Protein AF-0000000079514441 (afdb_homodimer)

Foldseek 3Di:
DDPPPPPPPVVPPVPPPDPPQPPQPQDQPLVDCNDDDFAPAQLRDQVCVFQVVVPVDSVPPVVPADAAEEEEQCFQVLLVQVVCVVCVPHAYEYEHAHDVSLVNNQVVLVVVCVVDPPGSSRYHYDHDSCLPRVRRNAAFQRYQEYEAAADDQCPDPVCVVVDCAALVSVVVVLRRHHAFGKYKYKHLDVVSLVVNQVSQVPHQFKDFDDPVVLVVDPSNVCRQPRDPVSVVCVVVVTDMHMTMIGGHDHDPVPD/DDPPPPPPPVVPPVPPPDPPQPPQPQDQPLVDCNDDDFAPAQLRDQVCVFQVVVPVDSVPPVVPADAAEEEEQCFQVLLVQVVCVVCVPHAYEYEHAHDVSLVNNQVVLVVVCVVDPPGSSRYGYDHDSCLPRVRRNAAFQRYQEYEAAADDQCPDPVCVVVDCAALVSVVVVLRRHHAFGKYKYKHLDVVSLVVNQVSQVPHQFKDFDDPVVLVVDPSNVCRQPRDPVSVVCVVVVTDMHITMIGGHDHDPVPD

Organism: Arachis duranensis (NCBI:txid130453)

Sequence (510 aa):
MPETEVKATISKSTGLPRKRFYRARAHSNPLSDSHFPVPISPSQFDYSLHYPQIFPSSDQADGSRKIQFADIGCGFGGLLISLSTLFPETLMIGMELRDKVTEYVKERILSLRVANPGQYQNVSVVRTNSMKYIPNYFEKAQLTKMFFLFPDPHFKEKNHRRRVISPFLLDEYAYVLKAGGIIYTITDVEELGDWMKSCLENHPMFEALTEKELEADPVVKLLSSATEEGQKVARNGGQTFQAVFRRIVPSDQTSMPETEVKATISKSTGLPRKRFYRARAHSNPLSDSHFPVPISPSQFDYSLHYPQIFPSSDQADGSRKIQFADIGCGFGGLLISLSTLFPETLMIGMELRDKVTEYVKERILSLRVANPGQYQNVSVVRTNSMKYIPNYFEKAQLTKMFFLFPDPHFKEKNHRRRVISPFLLDEYAYVLKAGGIIYTITDVEELGDWMKSCLENHPMFEALTEKELEADPVVKLLSSATEEGQKVARNGGQTFQAVFRRIVPSDQTS

Structure (mmCIF, N/CA/C/O backbone):
data_AF-0000000079514441-model_v1
#
loop_
_entity.id
_entity.type
_entity.pdbx_description
1 polymer 'tRNA (guanine-N(7)-)-methyltransferase'
#
loop_
_atom_site.group_PDB
_atom_site.id
_atom_site.type_symbol
_atom_site.label_atom_id
_atom_site.label_alt_id
_atom_site.label_comp_id
_atom_site.label_asym_id
_atom_site.label_entity_id
_atom_site.label_seq_id
_atom_site.pdbx_PDB_ins_code
_atom_site.Cartn_x
_atom_site.Cartn_y
_atom_site.Cartn_z
_atom_site.occupancy
_atom_site.B_iso_or_equiv
_atom_site.auth_seq_id
_atom_site.auth_comp_id
_atom_site.auth_asym_id
_atom_site.auth_atom_id
_atom_site.pdbx_PDB_model_num
ATOM 1 N N . MET A 1 1 ? -71.812 -11.555 -5.621 1 26.88 1 MET A N 1
ATOM 2 C CA . MET A 1 1 ? -70.812 -10.508 -5.73 1 26.88 1 MET A CA 1
ATOM 3 C C . MET A 1 1 ? -69.375 -11.102 -5.715 1 26.88 1 MET A C 1
ATOM 5 O O . MET A 1 1 ? -69 -11.75 -4.746 1 26.88 1 MET A O 1
ATOM 9 N N . PRO A 1 2 ? -68.75 -11.438 -6.883 1 30.25 2 PRO A N 1
ATOM 10 C CA . PRO A 1 2 ? -67.625 -12.336 -7.141 1 30.25 2 PRO A CA 1
ATOM 11 C C . PRO A 1 2 ? -66.312 -11.773 -6.629 1 30.25 2 PRO A C 1
ATOM 13 O O . PRO A 1 2 ? -66.062 -10.555 -6.641 1 30.25 2 PRO A O 1
ATOM 16 N N . GLU A 1 3 ? -65.75 -12.391 -5.543 1 28.97 3 GLU A N 1
ATOM 17 C CA . GLU A 1 3 ? -64.5 -12.18 -4.758 1 28.97 3 GLU A CA 1
ATOM 18 C C . GLU A 1 3 ? -63.281 -12.148 -5.645 1 28.97 3 GLU A C 1
ATOM 20 O O . GLU A 1 3 ? -62.938 -13.141 -6.293 1 28.97 3 GLU A O 1
ATOM 25 N N . THR A 1 4 ? -63.156 -11.023 -6.395 1 28.56 4 THR A N 1
ATOM 26 C CA . THR A 1 4 ? -62.062 -10.844 -7.359 1 28.56 4 THR A CA 1
ATOM 27 C C . THR A 1 4 ? -60.719 -11.086 -6.711 1 28.56 4 THR A C 1
ATOM 29 O O . THR A 1 4 ? -60.344 -10.406 -5.746 1 28.56 4 THR A O 1
ATOM 32 N N . GLU A 1 5 ? -60.281 -12.305 -6.723 1 26.09 5 GLU A N 1
ATOM 33 C CA . GLU A 1 5 ? -59.031 -12.852 -6.254 1 26.09 5 GLU A CA 1
ATOM 34 C C . GLU A 1 5 ? -57.844 -12.117 -6.887 1 26.09 5 GLU A C 1
ATOM 36 O O . GLU A 1 5 ? -57.656 -12.188 -8.102 1 26.09 5 GLU A O 1
ATOM 41 N N . VAL A 1 6 ? -57.625 -10.844 -6.48 1 29.33 6 VAL A N 1
ATOM 42 C CA . VAL A 1 6 ? -56.5 -10.102 -7.012 1 29.33 6 VAL A CA 1
ATOM 43 C C . VAL A 1 6 ? -55.219 -10.945 -6.867 1 29.33 6 VAL A C 1
ATOM 45 O O . VAL A 1 6 ? -54.844 -11.32 -5.758 1 29.33 6 VAL A O 1
ATOM 48 N N . LYS A 1 7 ? -55 -11.789 -7.852 1 27.41 7 LYS A N 1
ATOM 49 C CA . LYS A 1 7 ? -53.812 -12.617 -7.98 1 27.41 7 LYS A CA 1
ATOM 50 C C . LYS A 1 7 ? -52.531 -11.781 -7.824 1 27.41 7 LYS A C 1
ATOM 52 O O . LYS A 1 7 ? -52.344 -10.805 -8.547 1 27.41 7 LYS A O 1
ATOM 57 N N . ALA A 1 8 ? -51.812 -11.867 -6.617 1 27.61 8 ALA A N 1
ATOM 58 C CA . ALA A 1 8 ? -50.531 -11.398 -6.141 1 27.61 8 ALA A CA 1
ATOM 59 C C . ALA A 1 8 ? -49.438 -11.641 -7.184 1 27.61 8 ALA A C 1
ATOM 61 O O . ALA A 1 8 ? -49.031 -12.781 -7.406 1 27.61 8 ALA A O 1
ATOM 62 N N . THR A 1 9 ? -49.625 -11.117 -8.375 1 25.91 9 THR A N 1
ATOM 63 C CA . THR A 1 9 ? -48.5 -11.43 -9.25 1 25.91 9 THR A CA 1
ATOM 64 C C . THR A 1 9 ? -47.188 -10.922 -8.664 1 25.91 9 THR A C 1
ATOM 66 O O . THR A 1 9 ? -47 -9.719 -8.508 1 25.91 9 THR A O 1
ATOM 69 N N . ILE A 1 10 ? -46.688 -11.555 -7.598 1 26.88 10 ILE A N 1
ATOM 70 C CA . ILE A 1 10 ? -45.375 -11.297 -7 1 26.88 10 ILE A CA 1
ATOM 71 C C . ILE A 1 10 ? -44.312 -11.297 -8.086 1 26.88 10 ILE A C 1
ATOM 73 O O . ILE A 1 10 ? -44.031 -12.344 -8.672 1 26.88 10 ILE A O 1
ATOM 77 N N . SER A 1 11 ? -44.438 -10.43 -9.055 1 26.36 11 SER A N 1
ATOM 78 C CA . SER A 1 11 ? -43.312 -10.438 -10 1 26.36 11 SER A CA 1
ATOM 79 C C . SER A 1 11 ? -41.969 -10.359 -9.273 1 26.36 11 SER A C 1
ATOM 81 O O . SER A 1 11 ? -41.781 -9.484 -8.43 1 26.36 11 SER A O 1
ATOM 83 N N . LYS A 1 12 ? -41.188 -11.461 -9.031 1 27.17 12 LYS A N 1
ATOM 84 C CA . LYS A 1 12 ? -39.875 -11.82 -8.492 1 27.17 12 LYS A CA 1
ATOM 85 C C . LYS A 1 12 ? -38.781 -10.977 -9.117 1 27.17 12 LYS A C 1
ATOM 87 O O . LYS A 1 12 ? -38.156 -11.391 -10.094 1 27.17 12 LYS A O 1
ATOM 92 N N . SER A 1 13 ? -39.031 -9.75 -9.578 1 28.23 13 SER A N 1
ATOM 93 C CA . SER A 1 13 ? -37.969 -9 -10.25 1 28.23 13 SER A CA 1
ATOM 94 C C . SER A 1 13 ? -36.719 -8.891 -9.375 1 28.23 13 SER A C 1
ATOM 96 O O . SER A 1 13 ? -36.781 -8.398 -8.242 1 28.23 13 SER A O 1
ATOM 98 N N . THR A 1 14 ? -35.812 -9.938 -9.398 1 29.5 14 THR A N 1
ATOM 99 C CA . THR A 1 14 ? -34.531 -10.117 -8.758 1 29.5 14 THR A CA 1
ATOM 100 C C . THR A 1 14 ? -33.656 -8.867 -8.922 1 29.5 14 THR A C 1
ATOM 102 O O . THR A 1 14 ? -33.281 -8.516 -10.031 1 29.5 14 THR A O 1
ATOM 105 N N . GLY A 1 15 ? -34.031 -7.734 -8.312 1 27.8 15 GLY A N 1
ATOM 106 C CA . GLY A 1 15 ? -33.312 -6.473 -8.195 1 27.8 15 GLY A CA 1
ATOM 107 C C . GLY A 1 15 ? -31.828 -6.648 -8.016 1 27.8 15 GLY A C 1
ATOM 108 O O . GLY A 1 15 ? -31.344 -6.758 -6.887 1 27.8 15 GLY A O 1
ATOM 109 N N . LEU A 1 16 ? -31.188 -7.379 -8.984 1 29.34 16 LEU A N 1
ATOM 110 C CA . LEU A 1 16 ? -29.734 -7.473 -8.93 1 29.34 16 LEU A CA 1
ATOM 111 C C . LEU A 1 16 ? -29.094 -6.09 -8.781 1 29.34 16 LEU A C 1
ATOM 113 O O . LEU A 1 16 ? -29.484 -5.156 -9.492 1 29.34 16 LEU A O 1
ATOM 117 N N . PRO A 1 17 ? -28.672 -5.723 -7.605 1 28.92 17 PRO A N 1
ATOM 118 C CA . PRO A 1 17 ? -28.031 -4.426 -7.359 1 28.92 17 PRO A CA 1
ATOM 119 C C . PRO A 1 17 ? -27.141 -3.977 -8.516 1 28.92 17 PRO A C 1
ATOM 121 O O . PRO A 1 17 ? -26.438 -4.797 -9.109 1 28.92 17 PRO A O 1
ATOM 124 N N . ARG A 1 18 ? -27.484 -2.926 -9.328 1 25.38 18 ARG A N 1
ATOM 125 C CA . ARG A 1 18 ? -26.859 -2.264 -10.469 1 25.38 18 ARG A CA 1
ATOM 126 C C . ARG A 1 18 ? -25.391 -1.984 -10.211 1 25.38 18 ARG A C 1
ATOM 128 O O . ARG A 1 18 ? -25.016 -1.566 -9.109 1 25.38 18 ARG A O 1
ATOM 135 N N . LYS A 1 19 ? -24.438 -2.406 -11.141 1 26.91 19 LYS A N 1
ATOM 136 C CA . LYS A 1 19 ? -23.016 -2.438 -11.453 1 26.91 19 LYS A CA 1
ATOM 137 C C . LYS A 1 19 ? -22.391 -1.044 -11.359 1 26.91 19 LYS A C 1
ATOM 139 O O . LYS A 1 19 ? -21.172 -0.888 -11.461 1 26.91 19 LYS A O 1
ATOM 144 N N . ARG A 1 20 ? -23.172 0.023 -11.438 1 25.47 20 ARG A N 1
ATOM 145 C CA . ARG A 1 20 ? -22.641 1.318 -11.844 1 25.47 20 ARG A CA 1
ATOM 146 C C . ARG A 1 20 ? -21.703 1.886 -10.773 1 25.47 20 ARG A C 1
ATOM 148 O O . ARG A 1 20 ? -20.875 2.748 -11.062 1 25.47 20 ARG A O 1
ATOM 155 N N . PHE A 1 21 ? -22.078 1.785 -9.562 1 27.08 21 PHE A N 1
ATOM 156 C CA . PHE A 1 21 ? -21.547 2.764 -8.617 1 27.08 21 PHE A CA 1
ATOM 157 C C . PHE A 1 21 ? -20.078 2.506 -8.344 1 27.08 21 PHE A C 1
ATOM 159 O O . PHE A 1 21 ? -19.359 3.4 -7.895 1 27.08 21 PHE A O 1
ATOM 166 N N . TYR A 1 22 ? -19.625 1.285 -8.281 1 26.38 22 TYR A N 1
ATOM 167 C CA . TYR A 1 22 ? -18.328 1.173 -7.641 1 26.38 22 TYR A CA 1
ATOM 168 C C . TYR A 1 22 ? -17.203 1.229 -8.664 1 26.38 22 TYR A C 1
ATOM 170 O O . TYR A 1 22 ? -16.641 0.195 -9.039 1 26.38 22 TYR A O 1
ATOM 178 N N . ARG A 1 23 ? -17.312 2.02 -9.664 1 24.72 23 ARG A N 1
ATOM 179 C CA . ARG A 1 23 ? -16.141 2.104 -10.508 1 24.72 23 ARG A CA 1
ATOM 180 C C . ARG A 1 23 ? -14.969 2.738 -9.766 1 24.72 23 ARG A C 1
ATOM 182 O O . ARG A 1 23 ? -15.016 3.924 -9.422 1 24.72 23 ARG A O 1
ATOM 189 N N . ALA A 1 24 ? -14.258 2.074 -9.031 1 31.75 24 ALA A N 1
ATOM 190 C CA . ALA A 1 24 ? -13.031 2.59 -8.438 1 31.75 24 ALA A CA 1
ATOM 191 C C . ALA A 1 24 ? -12.133 3.211 -9.508 1 31.75 24 ALA A C 1
ATOM 193 O O . ALA A 1 24 ? -11.672 2.521 -10.422 1 31.75 24 ALA A O 1
ATOM 194 N N . ARG A 1 25 ? -12.344 4.375 -9.914 1 31.66 25 ARG A N 1
ATOM 195 C CA . ARG A 1 25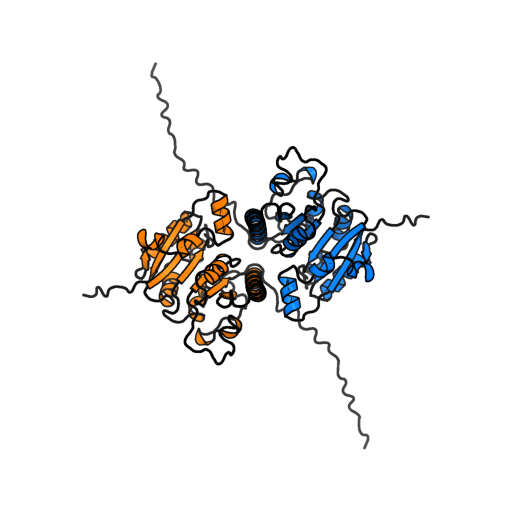 ? -11.406 5.086 -10.781 1 31.66 25 ARG A CA 1
ATOM 196 C C . ARG A 1 25 ? -9.992 5.047 -10.219 1 31.66 25 ARG A C 1
ATOM 198 O O . ARG A 1 25 ? -9.773 5.395 -9.055 1 31.66 25 ARG A O 1
ATOM 205 N N . ALA A 1 26 ? -9.195 4.336 -10.727 1 35.41 26 ALA A N 1
ATOM 206 C CA . ALA A 1 26 ? -7.785 4.164 -10.375 1 35.41 26 ALA A CA 1
ATOM 207 C C . ALA A 1 26 ? -7.082 5.516 -10.258 1 35.41 26 ALA A C 1
ATOM 209 O O . ALA A 1 26 ? -6.18 5.684 -9.438 1 35.41 26 ALA A O 1
ATOM 210 N N . HIS A 1 27 ? -7.27 6.406 -11.188 1 33.72 27 HIS A N 1
ATOM 211 C CA . HIS A 1 27 ? -6.578 7.691 -11.164 1 33.72 27 HIS A CA 1
ATOM 212 C C . HIS A 1 27 ? -7.395 8.742 -10.422 1 33.72 27 HIS A C 1
ATOM 214 O O . HIS A 1 27 ? -8.539 9.016 -10.789 1 33.72 27 HIS A O 1
ATOM 220 N N . SER A 1 28 ? -7.25 8.906 -9.242 1 39.66 28 SER A N 1
ATOM 221 C CA . SER A 1 28 ? -7.973 10.008 -8.609 1 39.66 28 SER A CA 1
ATOM 222 C C . SER A 1 28 ? -7.383 11.352 -9.008 1 39.66 28 SER A C 1
ATOM 224 O O . SER A 1 28 ? -6.191 11.602 -8.805 1 39.66 28 SER A O 1
ATOM 226 N N . ASN A 1 29 ? -7.75 12.008 -10.125 1 40.66 29 ASN A N 1
ATOM 227 C CA . ASN A 1 29 ? -7.477 13.414 -10.406 1 40.66 29 ASN A CA 1
ATOM 228 C C . ASN A 1 29 ? -7.867 14.305 -9.227 1 40.66 29 ASN A C 1
ATOM 230 O O . ASN A 1 29 ? -9.047 14.398 -8.883 1 40.66 29 ASN A O 1
ATOM 234 N N . PRO A 1 30 ? -6.867 14.82 -8.516 1 44.5 30 PRO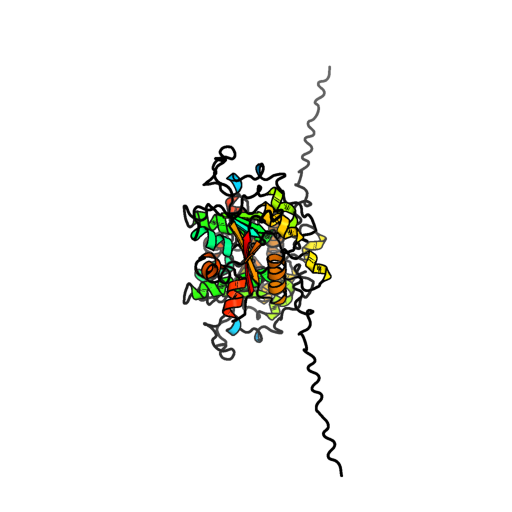 A N 1
ATOM 235 C CA . PRO A 1 30 ? -7.234 15.695 -7.395 1 44.5 30 PRO A CA 1
ATOM 236 C C . PRO A 1 30 ? -8.281 16.734 -7.777 1 44.5 30 PRO A C 1
ATOM 238 O O . PRO A 1 30 ? -8.969 17.266 -6.906 1 44.5 30 PRO A O 1
ATOM 241 N N . LEU A 1 31 ? -8.289 17.016 -9.133 1 44.41 31 LEU A N 1
ATOM 242 C CA . LEU A 1 31 ? -9.297 17.984 -9.555 1 44.41 31 LEU A CA 1
ATOM 243 C C . LEU A 1 31 ? -10.617 17.297 -9.859 1 44.41 31 LEU A C 1
ATOM 245 O O . LEU A 1 31 ? -11.641 17.953 -10.055 1 44.41 31 LEU A O 1
ATOM 249 N N . SER A 1 32 ? -10.516 16 -10.062 1 45 32 SER A N 1
ATOM 250 C CA . SER A 1 32 ? -11.742 15.266 -10.367 1 45 32 SER A CA 1
ATOM 251 C C . SER A 1 32 ? -12.422 14.766 -9.102 1 45 32 SER A C 1
ATOM 253 O O . SER A 1 32 ? -11.75 14.32 -8.164 1 45 32 SER A O 1
ATOM 255 N N . ASP A 1 33 ? -13.578 15.172 -8.711 1 46.5 33 ASP A N 1
ATOM 256 C CA . ASP A 1 33 ? -14.375 14.898 -7.512 1 46.5 33 ASP A CA 1
ATOM 257 C C . ASP A 1 33 ? -14.82 13.445 -7.473 1 46.5 33 ASP A C 1
ATOM 259 O O . ASP A 1 33 ? -15.844 13.086 -8.07 1 46.5 33 ASP A O 1
ATOM 263 N N . SER A 1 34 ? -14.008 12.508 -7.645 1 53.19 34 SER A N 1
ATOM 264 C CA . SER A 1 34 ? -14.539 11.172 -7.375 1 53.19 34 SER A CA 1
ATOM 265 C C . SER A 1 34 ? -15.258 11.125 -6.035 1 53.19 34 SER A C 1
ATOM 267 O O . SER A 1 34 ? -14.938 11.891 -5.121 1 53.19 34 SER A O 1
ATOM 269 N N . HIS A 1 35 ? -16.516 10.555 -5.879 1 64.75 35 HIS A N 1
ATOM 270 C CA . HIS A 1 35 ? -17.547 10.773 -4.871 1 64.75 35 HIS A CA 1
ATOM 271 C C . HIS A 1 35 ? -17.172 10.102 -3.551 1 64.75 35 HIS A C 1
ATOM 273 O O . HIS A 1 35 ? -17.188 8.875 -3.445 1 64.75 35 HIS A O 1
ATOM 279 N N . PHE A 1 36 ? -16.219 10.594 -2.838 1 75.69 36 PHE A N 1
ATOM 280 C CA . PHE A 1 36 ? -16.172 10.203 -1.434 1 75.69 36 PHE A CA 1
ATOM 281 C C . PHE A 1 36 ? -16.891 11.219 -0.561 1 75.69 36 PHE A C 1
ATOM 283 O O . PHE A 1 36 ? -17 12.391 -0.923 1 75.69 36 PHE A O 1
ATOM 290 N N . PRO A 1 37 ? -17.516 10.672 0.426 1 78.38 37 PRO A N 1
ATOM 291 C CA . PRO A 1 37 ? -18.234 11.57 1.322 1 78.38 37 PRO A CA 1
ATOM 292 C C . PRO A 1 37 ? -17.312 12.539 2.057 1 78.38 37 PRO A C 1
ATOM 294 O O . PRO A 1 37 ? -16.266 12.141 2.555 1 78.38 37 PRO A O 1
ATOM 297 N N . VAL A 1 38 ? -17.625 13.781 2.006 1 86.88 38 VAL A N 1
ATOM 298 C CA . VAL A 1 38 ? -16.938 14.836 2.734 1 86.88 38 VAL A CA 1
ATOM 299 C C . VAL A 1 38 ? -17.875 15.484 3.742 1 86.88 38 VAL A C 1
ATOM 301 O O . VAL A 1 38 ? -19.031 15.812 3.408 1 86.88 38 VAL A O 1
ATOM 304 N N . PRO A 1 39 ? -17.422 15.602 4.992 1 89.56 39 PRO A N 1
ATOM 305 C CA . PRO A 1 39 ? -18.281 16.328 5.922 1 89.56 39 PRO A CA 1
ATOM 306 C C . PRO A 1 39 ? -18.516 17.781 5.488 1 89.56 39 PRO A C 1
ATOM 308 O O . PRO A 1 39 ? -17.609 18.422 4.945 1 89.56 39 PRO A O 1
ATOM 311 N N . ILE A 1 40 ? -19.656 18.25 5.746 1 86.81 40 ILE A N 1
ATOM 312 C CA . ILE A 1 40 ? -20.016 19.625 5.387 1 86.81 40 ILE A CA 1
ATOM 313 C C . ILE A 1 40 ? -19.234 20.594 6.258 1 86.81 40 ILE A C 1
ATOM 315 O O . ILE A 1 40 ? -18.781 21.641 5.785 1 86.81 40 ILE A O 1
ATOM 319 N N . SER A 1 41 ? -19.078 20.203 7.5 1 92.56 41 SER A N 1
ATOM 320 C CA . SER A 1 41 ? -18.328 20.969 8.477 1 92.56 41 SER A CA 1
ATOM 321 C C . SER A 1 41 ? -17.578 20.062 9.445 1 92.56 41 SER A C 1
ATOM 323 O O . SER A 1 41 ? -17.859 18.875 9.531 1 92.56 41 SER A O 1
ATOM 325 N N . PRO A 1 42 ? -16.656 20.625 10.148 1 93.38 42 PRO A N 1
ATOM 326 C CA . PRO A 1 42 ? -15.891 19.797 11.094 1 93.38 42 PRO A CA 1
ATOM 327 C C . PRO A 1 42 ? -16.781 19.125 12.141 1 93.38 42 PRO A C 1
ATOM 329 O O . PRO A 1 42 ? -16.469 18.016 12.586 1 93.38 42 PRO A O 1
ATOM 332 N N . SER A 1 43 ? -17.828 19.734 12.508 1 89.88 43 SER A N 1
ATOM 333 C CA . SER A 1 43 ? -18.703 19.203 13.539 1 89.88 43 SER A CA 1
ATOM 334 C C . SER A 1 43 ? -19.391 17.922 13.07 1 89.88 43 SER A C 1
ATOM 336 O O . SER A 1 43 ? -19.906 17.156 13.883 1 89.88 43 SER A O 1
ATOM 338 N N . GLN A 1 44 ? -19.359 17.688 11.797 1 88.44 44 GLN A N 1
ATOM 339 C CA . GLN A 1 44 ? -20.062 16.547 11.234 1 88.44 44 GLN A CA 1
ATOM 340 C C . GLN A 1 44 ? -19.109 15.367 11.047 1 88.44 44 GLN A C 1
ATOM 342 O O . GLN A 1 44 ? -19.516 14.289 10.609 1 88.44 44 GLN A O 1
ATOM 347 N N . PHE A 1 45 ? -17.906 15.586 11.375 1 91.12 45 PHE A N 1
ATOM 348 C CA . PHE A 1 45 ? -16.953 14.492 11.289 1 91.12 45 PHE A CA 1
ATOM 349 C C . PHE A 1 45 ? -17.203 13.469 12.391 1 91.12 45 PHE A C 1
ATOM 351 O O . PHE A 1 45 ? -17.266 13.82 13.57 1 91.12 45 PHE A O 1
ATOM 358 N N . A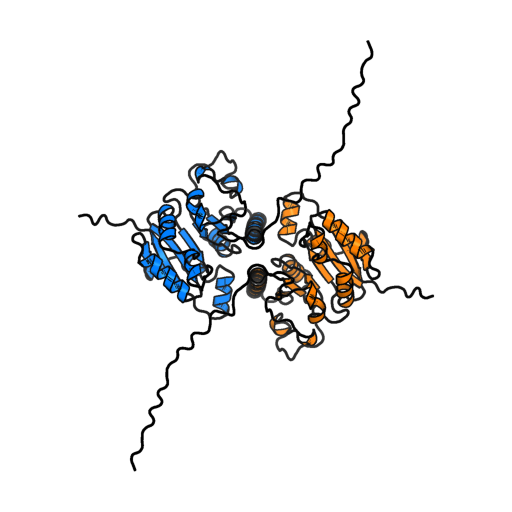SP A 1 46 ? -17.328 12.234 12.07 1 88.5 46 ASP A N 1
ATOM 359 C CA . ASP A 1 46 ? -17.703 11.188 13.016 1 88.5 46 ASP A CA 1
ATOM 360 C C . ASP A 1 46 ? -16.469 10.555 13.656 1 88.5 46 ASP A C 1
ATOM 362 O O . ASP A 1 46 ? -15.914 9.586 13.133 1 88.5 46 ASP A O 1
ATOM 366 N N . TYR A 1 47 ? -16.141 11 14.789 1 92.56 47 TYR A N 1
ATOM 367 C CA . TYR A 1 47 ? -14.961 10.523 15.508 1 92.56 47 TYR A CA 1
ATOM 368 C C . TYR A 1 47 ? -15.133 9.062 15.922 1 92.56 47 TYR A C 1
ATOM 370 O O . TYR A 1 47 ? -14.148 8.328 16.047 1 92.56 47 TYR A O 1
ATOM 378 N N . SER A 1 48 ? -16.344 8.586 16.172 1 91.5 48 SER A N 1
ATOM 379 C CA . SER A 1 48 ? -16.594 7.23 16.656 1 91.5 48 SER A CA 1
ATOM 380 C C . SER A 1 48 ? -16.266 6.195 15.578 1 91.5 48 SER A C 1
ATOM 382 O O . SER A 1 48 ? -15.859 5.074 15.898 1 91.5 48 SER A O 1
ATOM 384 N N . LEU A 1 49 ? -16.359 6.59 14.383 1 90.88 49 LEU A N 1
ATOM 385 C CA . LEU A 1 49 ? -16.016 5.703 13.273 1 90.88 49 LEU A CA 1
ATOM 386 C C . LEU A 1 49 ? -14.508 5.547 13.148 1 90.88 49 LEU A C 1
ATOM 388 O O . LEU A 1 49 ? -14.016 4.469 12.812 1 90.88 49 LEU A O 1
ATOM 392 N N . HIS A 1 50 ? -13.812 6.574 13.484 1 94.25 50 HIS A N 1
ATOM 393 C CA . HIS A 1 50 ? -12.375 6.625 13.242 1 94.25 50 HIS A CA 1
ATOM 394 C C . HIS A 1 50 ? -11.594 6.207 14.484 1 94.25 50 HIS A C 1
ATOM 396 O O . HIS A 1 50 ? -10.516 5.613 14.383 1 94.25 50 HIS A O 1
ATOM 402 N N . TYR A 1 51 ? -12.195 6.555 15.625 1 95.94 51 TYR A N 1
ATOM 403 C CA . TYR A 1 51 ? -11.555 6.266 16.906 1 95.94 51 TYR A CA 1
ATOM 404 C C . TYR A 1 51 ? -12.531 5.602 17.859 1 95.94 51 TYR A C 1
ATOM 406 O O . TYR A 1 51 ? -12.82 6.141 18.938 1 95.94 51 TYR A O 1
ATOM 414 N N . PRO A 1 52 ? -12.914 4.383 17.625 1 92 52 PRO A N 1
ATOM 415 C CA . PRO A 1 52 ? -14.039 3.771 18.328 1 92 52 PRO A CA 1
ATOM 416 C C . PRO A 1 52 ? -13.734 3.506 19.797 1 92 52 PRO A C 1
ATOM 418 O O . PRO A 1 52 ? -14.641 3.535 20.641 1 92 52 PRO A O 1
ATOM 421 N N . GLN A 1 53 ? -12.578 3.27 20.172 1 91.56 53 GLN A N 1
ATOM 422 C CA . GLN A 1 53 ? -12.258 2.992 21.562 1 91.56 53 GLN A CA 1
ATOM 423 C C . GLN A 1 53 ? -12.219 4.277 22.391 1 91.56 53 GLN A C 1
ATOM 425 O O . GLN A 1 53 ? -12.531 4.27 23.578 1 91.56 53 GLN A O 1
ATOM 430 N N . ILE A 1 54 ? -11.875 5.309 21.75 1 91.94 54 ILE A N 1
ATOM 431 C CA . ILE A 1 54 ? -11.766 6.594 22.422 1 91.94 54 ILE A CA 1
ATOM 432 C C . ILE A 1 54 ? -13.133 7.277 22.469 1 91.94 54 ILE A C 1
ATOM 434 O O . ILE A 1 54 ? -13.484 7.926 23.453 1 91.94 54 ILE A O 1
ATOM 438 N N . PHE A 1 55 ? -13.836 7.098 21.328 1 90.19 55 PHE A N 1
ATOM 439 C CA . PHE A 1 55 ? -15.18 7.66 21.203 1 90.19 55 PHE A CA 1
ATOM 440 C C . PHE A 1 55 ? -16.203 6.562 20.969 1 90.19 55 PHE A C 1
ATOM 442 O O . PHE A 1 55 ? -16.609 6.328 19.828 1 90.19 55 PHE A O 1
ATOM 449 N N . PRO A 1 56 ? -16.688 5.949 22.047 1 79.19 56 PRO A N 1
ATOM 450 C CA . PRO A 1 56 ? -17.578 4.797 21.875 1 79.19 56 PRO A CA 1
ATOM 451 C C . PRO A 1 56 ? -18.938 5.176 21.281 1 79.19 56 PRO A C 1
ATOM 453 O O . PRO A 1 56 ? -19.625 4.332 20.703 1 79.19 56 PRO A O 1
ATOM 456 N N . SER A 1 57 ? -19.422 6.41 21.594 1 72.69 57 SER A N 1
ATOM 457 C CA . SER A 1 57 ? -20.688 6.809 20.984 1 72.69 57 SER A CA 1
ATOM 458 C C . SER A 1 57 ? -20.562 8.156 20.281 1 72.69 57 SER A C 1
ATOM 460 O O . SER A 1 57 ? -19.719 8.977 20.656 1 72.69 57 SER A O 1
ATOM 462 N N . SER A 1 58 ? -21.266 8.18 19.188 1 64.62 58 SER A N 1
ATOM 463 C CA . SER A 1 58 ? -21.25 9.414 18.422 1 64.62 58 SER A CA 1
ATOM 464 C C . SER A 1 58 ? -21.672 10.609 19.266 1 64.62 58 SER A C 1
ATOM 466 O O . SER A 1 58 ? -21.297 11.742 19 1 64.62 58 SER A O 1
ATOM 468 N N . ASP A 1 59 ? -22.516 10.227 20.203 1 60.47 59 ASP A N 1
ATOM 469 C CA . ASP A 1 59 ? -23.094 11.289 21.031 1 60.47 59 ASP A CA 1
ATOM 470 C C . ASP A 1 59 ? -22.094 11.781 22.078 1 60.47 59 ASP A C 1
ATOM 472 O O . ASP A 1 59 ? -22.297 12.844 22.672 1 60.47 59 ASP A O 1
ATOM 476 N N . GLN A 1 60 ? -21.203 10.898 22.422 1 55.44 60 GLN A N 1
ATOM 477 C CA . GLN A 1 60 ? -20.297 11.273 23.5 1 55.44 60 GLN A CA 1
ATOM 478 C C . GLN A 1 60 ? -19.062 12.008 22.969 1 55.44 60 GLN A C 1
ATOM 480 O O . GLN A 1 60 ? -17.938 11.617 23.25 1 55.44 60 GLN A O 1
ATOM 485 N N . ALA A 1 61 ? -19.203 12.586 21.938 1 52.34 61 ALA A N 1
ATOM 486 C CA . ALA A 1 61 ? -18.016 13.383 21.625 1 52.34 61 ALA A CA 1
ATOM 487 C C . ALA A 1 61 ? -17.578 14.211 22.844 1 52.34 61 ALA A C 1
ATOM 489 O O . ALA A 1 61 ? -18.281 15.156 23.219 1 52.34 61 ALA A O 1
ATOM 490 N N . ASP A 1 62 ? -17.188 13.492 23.891 1 53.03 62 ASP A N 1
ATOM 491 C CA . ASP A 1 62 ? -16.656 14.406 24.891 1 53.03 62 ASP A CA 1
ATOM 492 C C . ASP A 1 62 ? -15.875 15.547 24.234 1 53.03 62 ASP A C 1
ATOM 494 O O . ASP A 1 62 ? -14.961 15.297 23.438 1 53.03 62 ASP A O 1
ATOM 498 N N . GLY A 1 63 ? -16.547 16.484 23.719 1 57 63 GLY A N 1
ATOM 499 C CA . GLY A 1 63 ? -16.141 17.75 23.109 1 57 63 GLY A CA 1
ATOM 500 C C . GLY A 1 63 ? -14.672 18.062 23.328 1 57 63 GLY A C 1
ATOM 501 O O . GLY A 1 63 ? -14.156 19.031 22.766 1 57 63 GLY A O 1
ATOM 502 N N . SER A 1 64 ? -14.008 17.156 24.203 1 69.75 64 SER A N 1
ATOM 503 C CA . SER A 1 64 ? -12.742 17.75 24.609 1 69.75 64 SER A CA 1
ATOM 504 C C . SER A 1 64 ? -11.586 17.234 23.766 1 69.75 64 SER A C 1
ATOM 506 O O . SER A 1 64 ? -10.602 17.953 23.547 1 69.75 64 SER A O 1
ATOM 508 N N . ARG A 1 65 ? -11.695 16.031 23.078 1 88.62 65 ARG A N 1
ATOM 509 C CA . ARG A 1 65 ? -10.523 15.578 22.328 1 88.62 65 ARG A CA 1
ATOM 510 C C . ARG A 1 65 ? -10.742 15.703 20.828 1 88.62 65 ARG A C 1
ATOM 512 O O . ARG A 1 65 ? -11.773 15.258 20.312 1 88.62 65 ARG A O 1
ATOM 519 N N . LYS A 1 66 ? -9.883 16.438 20.203 1 95.38 66 LYS A N 1
ATOM 520 C CA . LYS A 1 66 ? -9.945 16.656 18.75 1 95.38 66 LYS A CA 1
ATOM 521 C C . LYS A 1 66 ? -8.656 16.219 18.078 1 95.38 66 LYS A C 1
ATOM 523 O O . LYS A 1 66 ? -7.613 16.109 18.719 1 95.38 66 LYS A O 1
ATOM 528 N N . ILE A 1 67 ? -8.773 15.984 16.844 1 98 67 ILE A N 1
ATOM 529 C CA . ILE A 1 67 ? -7.594 15.641 16.047 1 98 67 ILE A CA 1
ATOM 530 C C . ILE A 1 67 ? -6.59 16.797 16.109 1 98 67 ILE A C 1
ATOM 532 O O . ILE A 1 67 ? -6.961 17.953 15.938 1 98 67 ILE A O 1
ATOM 536 N N . GLN A 1 68 ? -5.324 16.438 16.328 1 98.62 68 GLN A N 1
ATOM 537 C CA . GLN A 1 68 ? -4.309 17.469 16.469 1 98.62 68 GLN A CA 1
ATOM 538 C C . GLN A 1 68 ? -3.227 17.328 15.398 1 98.62 68 GLN A C 1
ATOM 540 O O . GLN A 1 68 ? -2.498 18.281 15.117 1 98.62 68 GLN A O 1
ATOM 545 N N . PHE A 1 69 ? -3.01 16.125 14.828 1 98.81 69 PHE A N 1
ATOM 546 C CA . PHE A 1 69 ? -2.033 15.883 13.773 1 98.81 69 PHE A CA 1
ATOM 547 C C . PHE A 1 69 ? -2.725 15.477 12.477 1 98.81 69 PHE A C 1
ATOM 549 O O . PHE A 1 69 ? -3.635 14.641 12.492 1 98.81 69 PHE A O 1
ATOM 556 N N . ALA A 1 70 ? -2.312 16.062 11.391 1 98.88 70 ALA A N 1
ATOM 557 C CA . ALA A 1 70 ? -2.807 15.672 10.078 1 98.88 70 ALA A CA 1
ATOM 558 C C . ALA A 1 70 ? -1.653 15.344 9.133 1 98.88 70 ALA A C 1
ATOM 560 O O . ALA A 1 70 ? -0.761 16.172 8.922 1 98.88 70 ALA A O 1
ATOM 561 N N . ASP A 1 71 ? -1.611 14.172 8.633 1 98.75 71 ASP A N 1
ATOM 562 C CA . ASP A 1 71 ? -0.66 13.727 7.621 1 98.75 71 ASP A CA 1
ATOM 563 C C . ASP A 1 71 ? -1.271 13.812 6.223 1 98.75 71 ASP A C 1
ATOM 565 O O . ASP A 1 71 ? -2.025 12.922 5.82 1 98.75 71 ASP A O 1
ATOM 569 N N . ILE A 1 72 ? -0.899 14.828 5.449 1 98.44 72 ILE A N 1
ATOM 570 C CA . ILE A 1 72 ? -1.477 15.109 4.141 1 98.44 72 ILE A CA 1
ATOM 571 C C . ILE A 1 72 ? -0.771 14.273 3.076 1 98.44 72 ILE A C 1
ATOM 573 O O . ILE A 1 72 ? 0.452 14.344 2.934 1 98.44 72 ILE A O 1
ATOM 577 N N . GLY A 1 73 ? -1.603 13.555 2.295 1 97.31 73 GLY A N 1
ATOM 578 C CA . GLY A 1 73 ? -0.96 12.578 1.431 1 97.31 73 GLY A CA 1
ATOM 579 C C . GLY A 1 73 ? -0.193 11.523 2.195 1 97.31 73 GLY A C 1
ATOM 580 O O . GLY A 1 73 ? 0.996 11.305 1.949 1 97.31 73 GLY A O 1
ATOM 581 N N . CYS A 1 74 ? -0.895 10.781 3.031 1 98.06 74 CYS A N 1
ATOM 582 C CA . CYS A 1 74 ? -0.227 9.953 4.035 1 98.06 74 CYS A CA 1
ATOM 583 C C . CYS A 1 74 ? 0.382 8.711 3.4 1 98.06 74 CYS A C 1
ATOM 585 O O . CYS A 1 74 ? 1.168 8.008 4.039 1 98.06 74 CYS A O 1
ATOM 587 N N . GLY A 1 75 ? 0.056 8.469 2.109 1 96.5 75 GLY A N 1
ATOM 588 C CA . GLY A 1 75 ? 0.596 7.27 1.479 1 96.5 75 GLY A CA 1
ATOM 589 C C . GLY A 1 75 ? 0.178 5.988 2.174 1 96.5 75 GLY A C 1
ATOM 590 O O . GLY A 1 75 ? -1.01 5.766 2.416 1 96.5 75 GLY A O 1
ATOM 591 N N . PHE A 1 76 ? 1.189 5.238 2.451 1 96.5 76 PHE A N 1
ATOM 592 C CA . PHE A 1 76 ? 0.88 3.922 3 1 96.5 76 PHE A CA 1
ATOM 593 C C . PHE A 1 76 ? 0.85 3.965 4.523 1 96.5 76 PHE A C 1
ATOM 595 O O . PHE A 1 76 ? 0.813 2.922 5.18 1 96.5 76 PHE A O 1
ATOM 602 N N . GLY A 1 77 ? 0.965 5.121 5.148 1 97.88 77 GLY A N 1
ATOM 603 C CA . GLY A 1 77 ? 0.68 5.336 6.559 1 97.88 77 GLY A CA 1
ATOM 604 C C . GLY A 1 77 ? 1.891 5.133 7.453 1 97.88 77 GLY A C 1
ATOM 605 O O . GLY A 1 77 ? 1.761 5.055 8.672 1 97.88 77 GLY A O 1
ATOM 606 N N . GLY A 1 78 ? 3.07 5.031 6.855 1 96.94 78 GLY A N 1
ATOM 607 C CA . GLY A 1 78 ? 4.262 4.785 7.648 1 96.94 78 GLY A CA 1
ATOM 608 C C . GLY A 1 78 ? 4.48 5.816 8.734 1 96.94 78 GLY A C 1
ATOM 609 O O . GLY A 1 78 ? 4.734 5.469 9.891 1 96.94 78 GLY A O 1
ATOM 610 N N . LEU A 1 79 ? 4.391 7.051 8.414 1 98.06 79 LEU A N 1
ATOM 611 C CA . LEU A 1 79 ? 4.578 8.117 9.391 1 98.06 79 LEU A CA 1
ATOM 612 C C . LEU A 1 79 ? 3.492 8.07 10.461 1 98.06 79 LEU A C 1
ATOM 614 O O . LEU A 1 79 ? 3.785 8.172 11.656 1 98.06 79 LEU A O 1
ATOM 618 N N . LEU A 1 80 ? 2.277 7.879 10.047 1 98.06 80 LEU A N 1
ATOM 619 C CA . LEU A 1 80 ? 1.124 7.855 10.938 1 98.06 80 LEU A CA 1
ATOM 620 C C . LEU A 1 80 ? 1.305 6.812 12.031 1 98.06 80 LEU A C 1
ATOM 622 O O . LEU A 1 80 ? 1.098 7.102 13.219 1 98.06 80 LEU A O 1
ATOM 626 N N . ILE A 1 81 ? 1.747 5.676 11.664 1 97.5 81 ILE A N 1
ATOM 627 C CA . ILE A 1 81 ? 1.921 4.574 12.602 1 97.5 81 ILE A CA 1
ATOM 628 C C . ILE A 1 81 ? 3.051 4.898 13.578 1 97.5 81 ILE A C 1
ATOM 630 O O . ILE A 1 81 ? 2.928 4.66 14.781 1 97.5 81 ILE A O 1
ATOM 634 N N . SER A 1 82 ? 4.129 5.461 13.062 1 97.44 82 SER A N 1
ATOM 635 C CA . SER A 1 82 ? 5.25 5.836 13.914 1 97.44 82 SER A CA 1
ATOM 636 C C . SER A 1 82 ? 4.848 6.922 14.914 1 97.44 82 SER A C 1
ATOM 638 O O . SER A 1 82 ? 5.188 6.848 16.094 1 97.44 82 SER A O 1
ATOM 640 N N . LEU A 1 83 ? 4.117 7.859 14.438 1 98.38 83 LEU A N 1
ATOM 641 C CA . LEU A 1 83 ? 3.672 8.953 15.297 1 98.38 83 LEU A CA 1
ATOM 642 C C . LEU A 1 83 ? 2.719 8.453 16.375 1 98.38 83 LEU A C 1
ATOM 644 O O . LEU A 1 83 ? 2.732 8.945 17.5 1 98.38 83 LEU A O 1
ATOM 648 N N . SER A 1 84 ? 1.883 7.496 16.031 1 98.19 84 SER A N 1
ATOM 649 C CA . SER A 1 84 ? 0.913 6.941 16.969 1 98.19 84 SER A CA 1
ATOM 650 C C . SER A 1 84 ? 1.598 6.43 18.234 1 98.19 84 SER A C 1
ATOM 652 O O . SER A 1 84 ? 1.084 6.609 19.344 1 98.19 84 SER A O 1
ATOM 654 N N . THR A 1 85 ? 2.756 5.84 18.031 1 96.62 85 THR A N 1
ATOM 655 C CA . THR A 1 85 ? 3.498 5.258 19.156 1 96.62 85 THR A CA 1
ATOM 656 C C . THR A 1 85 ? 4.227 6.34 19.938 1 96.62 85 THR A C 1
ATOM 658 O O . THR A 1 85 ? 4.312 6.27 21.172 1 96.62 85 THR A O 1
ATOM 661 N N . LEU A 1 86 ? 4.691 7.316 19.266 1 96.94 86 LEU A N 1
ATOM 662 C CA . LEU A 1 86 ? 5.461 8.391 19.891 1 96.94 86 LEU A CA 1
ATOM 663 C C . LEU A 1 86 ? 4.547 9.344 20.656 1 96.94 86 LEU A C 1
ATOM 665 O O . LEU A 1 86 ? 4.941 9.898 21.688 1 96.94 86 LEU A O 1
ATOM 669 N N . PHE A 1 87 ? 3.34 9.508 20.141 1 97.75 87 PHE A N 1
ATOM 670 C CA . PHE A 1 87 ? 2.352 10.391 20.75 1 97.75 87 PHE A CA 1
ATOM 671 C C . PHE A 1 87 ? 1.038 9.656 20.984 1 97.75 87 PHE A C 1
ATOM 673 O O . PHE A 1 87 ? 0.015 9.992 20.375 1 97.75 87 PHE A O 1
ATOM 680 N N . PRO A 1 88 ? 0.977 8.766 21.953 1 96.69 88 PRO A N 1
ATOM 681 C CA . PRO A 1 88 ? -0.176 7.879 22.125 1 96.69 88 PRO A CA 1
ATOM 682 C C . PRO A 1 88 ? -1.439 8.617 22.547 1 96.69 88 PRO A C 1
ATOM 684 O O . PRO A 1 88 ? -2.549 8.109 22.375 1 96.69 88 PRO A O 1
ATOM 687 N N . GLU A 1 89 ? -1.324 9.852 23.047 1 96.31 89 GLU A N 1
ATOM 688 C CA . GLU A 1 89 ? -2.488 10.578 23.547 1 96.31 89 GLU A CA 1
ATOM 689 C C . GLU A 1 89 ? -3.014 11.562 22.5 1 96.31 89 GLU A C 1
ATOM 691 O O . GLU A 1 89 ? -4.051 12.195 22.703 1 96.31 89 GLU A O 1
ATOM 696 N N . THR A 1 90 ? -2.32 11.688 21.438 1 97.94 90 THR A N 1
ATOM 697 C CA . THR A 1 90 ? -2.678 12.656 20.406 1 97.94 90 THR A CA 1
ATOM 698 C C . THR A 1 90 ? -3.482 12 19.297 1 97.94 90 THR A C 1
ATOM 700 O O . THR A 1 90 ? -3.059 10.984 18.734 1 97.94 90 THR A O 1
ATOM 703 N N . LEU A 1 91 ? -4.637 12.539 19 1 98.12 91 LEU A N 1
ATOM 704 C CA . LEU A 1 91 ? -5.418 12.031 17.891 1 98.12 91 LEU A CA 1
ATOM 705 C C . LEU A 1 91 ? -4.859 12.531 16.562 1 98.12 91 LEU A C 1
ATOM 707 O O . LEU A 1 91 ? -4.52 13.711 16.422 1 98.12 91 LEU A O 1
ATOM 711 N N . MET A 1 92 ? -4.754 11.578 15.609 1 98.56 92 MET A N 1
ATOM 712 C CA . MET A 1 92 ? -4.145 11.891 14.312 1 98.56 92 MET A CA 1
ATOM 713 C C . MET A 1 92 ? -4.973 11.312 13.172 1 98.56 92 MET A C 1
ATOM 715 O O . MET A 1 92 ? -5.703 10.344 13.352 1 98.56 92 MET A O 1
ATOM 719 N N . ILE A 1 93 ? -4.801 11.953 12.023 1 98.75 93 ILE A N 1
ATOM 720 C CA . ILE A 1 93 ? -5.523 11.438 10.867 1 98.75 93 ILE A CA 1
ATOM 721 C C . ILE A 1 93 ? -4.633 11.523 9.625 1 98.75 93 ILE A C 1
ATOM 723 O O . ILE A 1 93 ? -3.9 12.5 9.445 1 98.75 93 ILE A O 1
ATOM 727 N N . GLY A 1 94 ? -4.531 10.445 8.867 1 98.75 94 GLY A N 1
ATOM 728 C CA . GLY A 1 94 ? -3.994 10.477 7.516 1 98.75 94 GLY A CA 1
ATOM 729 C C . GLY A 1 94 ? -5.031 10.836 6.469 1 98.75 94 GLY A C 1
ATOM 730 O O . GLY A 1 94 ? -6.176 10.391 6.543 1 98.75 94 GLY A O 1
ATOM 731 N N . MET A 1 95 ? -4.66 11.656 5.551 1 98.25 95 MET A N 1
ATOM 732 C CA . MET A 1 95 ? -5.531 12.047 4.449 1 98.25 95 MET A CA 1
ATOM 733 C C . MET A 1 95 ? -4.926 11.648 3.107 1 98.25 95 MET A C 1
ATOM 735 O O . MET A 1 95 ? -3.801 12.031 2.787 1 98.25 95 MET A O 1
ATOM 739 N N . GLU A 1 96 ? -5.633 10.852 2.342 1 97.06 96 GLU A N 1
ATOM 740 C CA . GLU A 1 96 ? -5.129 10.242 1.116 1 97.06 96 GLU A CA 1
ATOM 741 C C . GLU A 1 96 ? -6.195 10.234 0.025 1 97.06 96 GLU A C 1
ATOM 743 O O . GLU A 1 96 ? -7.371 9.992 0.304 1 97.06 96 GLU A O 1
ATOM 748 N N . LEU A 1 97 ? -5.695 10.5 -1.2 1 95.19 97 LEU A N 1
ATOM 749 C CA . LEU A 1 97 ? -6.629 10.625 -2.314 1 95.19 97 LEU A CA 1
ATOM 750 C C . LEU A 1 97 ? -6.965 9.266 -2.902 1 95.19 97 LEU A C 1
ATOM 752 O O . LEU A 1 97 ? -8.086 9.047 -3.371 1 95.19 97 LEU A O 1
ATOM 756 N N . ARG A 1 98 ? -6.035 8.445 -2.955 1 92.88 98 ARG A N 1
ATOM 757 C CA . ARG A 1 98 ? -6.18 7.16 -3.623 1 92.88 98 ARG A CA 1
ATOM 758 C C . ARG A 1 98 ? -6.992 6.188 -2.77 1 92.88 98 ARG A C 1
ATOM 760 O O . ARG A 1 98 ? -6.656 5.945 -1.609 1 92.88 98 ARG A O 1
ATOM 767 N N . ASP A 1 99 ? -7.879 5.531 -3.332 1 91.94 99 ASP A N 1
ATOM 768 C CA . ASP A 1 99 ? -8.844 4.688 -2.633 1 91.94 99 ASP A CA 1
ATOM 769 C C . ASP A 1 99 ? -8.18 3.42 -2.1 1 91.94 99 ASP A C 1
ATOM 771 O O . ASP A 1 99 ? -8.234 3.143 -0.899 1 91.94 99 ASP A O 1
ATOM 775 N N . LYS A 1 100 ? -7.484 2.684 -2.938 1 91.31 100 LYS A N 1
ATOM 776 C CA . LYS A 1 100 ? -6.891 1.408 -2.539 1 91.31 100 LYS A CA 1
ATOM 777 C C . LYS A 1 100 ? -5.828 1.607 -1.462 1 91.31 100 LYS A C 1
ATOM 779 O O . LYS A 1 100 ? -5.656 0.754 -0.59 1 91.31 100 LYS A O 1
ATOM 784 N N . VAL A 1 101 ? -5.184 2.762 -1.557 1 95.38 101 VAL A N 1
ATOM 785 C CA . VAL A 1 101 ? -4.172 3.064 -0.55 1 95.38 101 VAL A CA 1
ATOM 786 C C . VAL A 1 101 ? -4.848 3.369 0.785 1 95.38 101 VAL A C 1
ATOM 788 O O . VAL A 1 101 ? -4.43 2.863 1.829 1 95.38 101 VAL A O 1
ATOM 791 N N . THR A 1 102 ? -5.906 4.109 0.729 1 96.69 102 THR A N 1
ATOM 792 C CA . THR A 1 1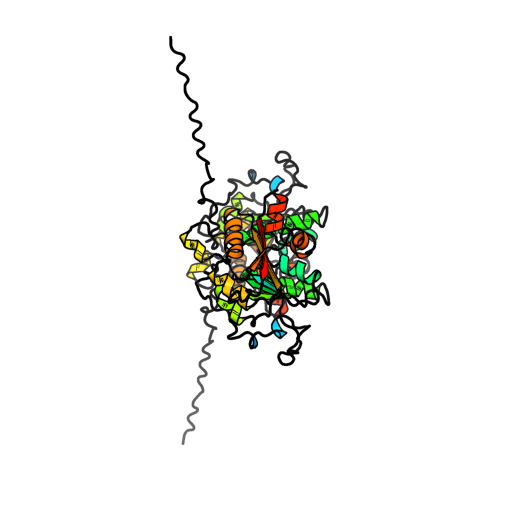02 ? -6.656 4.426 1.94 1 96.69 102 THR A CA 1
ATOM 793 C C . THR A 1 102 ? -7.188 3.156 2.598 1 96.69 102 THR A C 1
ATOM 795 O O . THR A 1 102 ? -7.07 2.984 3.812 1 96.69 102 THR A O 1
ATOM 798 N N . GLU A 1 103 ? -7.707 2.318 1.798 1 93.81 103 GLU A N 1
ATOM 799 C CA . GLU A 1 103 ? -8.234 1.059 2.312 1 93.81 103 GLU A CA 1
ATOM 800 C C . GLU A 1 103 ? -7.133 0.22 2.957 1 93.81 103 GLU A C 1
ATOM 802 O O . GLU A 1 103 ? -7.348 -0.387 4.008 1 93.81 103 GLU A O 1
ATOM 807 N N . TYR A 1 104 ? -6.023 0.208 2.363 1 95.94 104 TYR A N 1
ATOM 808 C CA . TYR A 1 104 ? -4.891 -0.517 2.926 1 95.94 104 TYR A CA 1
ATOM 809 C C . TYR A 1 104 ? -4.523 0.031 4.301 1 95.94 104 TYR A C 1
ATOM 811 O O . TYR A 1 104 ? -4.316 -0.734 5.246 1 95.94 104 TYR A O 1
ATOM 819 N N . VAL A 1 105 ? -4.383 1.348 4.383 1 98.06 105 VAL A N 1
ATOM 820 C CA . VAL A 1 105 ? -3.992 1.974 5.645 1 98.06 105 VAL A CA 1
ATOM 821 C C . VAL A 1 105 ? -5.047 1.688 6.711 1 98.06 105 VAL A C 1
ATOM 823 O O . VAL A 1 105 ? -4.711 1.415 7.867 1 98.06 105 VAL A O 1
ATOM 826 N N . LYS A 1 106 ? -6.301 1.748 6.332 1 96.94 106 LYS A N 1
ATOM 827 C CA . LYS A 1 106 ? -7.379 1.436 7.27 1 96.94 106 LYS A CA 1
ATOM 828 C C . LYS A 1 106 ? -7.234 0.02 7.82 1 96.94 106 LYS A C 1
ATOM 830 O O . LYS A 1 106 ? -7.281 -0.186 9.031 1 96.94 106 LYS A O 1
ATOM 835 N N . GLU A 1 107 ? -7.043 -0.914 6.953 1 95.25 107 GLU A N 1
ATOM 836 C CA . GLU A 1 107 ? -6.902 -2.307 7.371 1 95.25 107 GLU A CA 1
ATOM 837 C C . GLU A 1 107 ? -5.641 -2.508 8.203 1 95.25 107 GLU A C 1
ATOM 839 O O . GLU A 1 107 ? -5.633 -3.303 9.148 1 95.25 107 GLU A O 1
ATOM 844 N N . ARG A 1 108 ? -4.625 -1.831 7.824 1 95.5 108 ARG A N 1
ATOM 845 C CA . ARG A 1 108 ? -3.379 -1.886 8.586 1 95.5 108 ARG A CA 1
ATOM 846 C C . ARG A 1 108 ? -3.596 -1.421 10.023 1 95.5 108 ARG A C 1
ATOM 848 O O . ARG A 1 108 ? -3.162 -2.086 10.969 1 95.5 108 ARG A O 1
ATOM 855 N N . ILE A 1 109 ? -4.301 -0.355 10.188 1 97.62 109 ILE A N 1
ATOM 856 C CA . ILE A 1 109 ? -4.578 0.195 11.516 1 97.62 109 ILE A CA 1
ATOM 857 C C . ILE A 1 109 ? -5.426 -0.79 12.312 1 97.62 109 ILE A C 1
ATOM 859 O O . ILE A 1 109 ? -5.125 -1.078 13.477 1 97.62 109 ILE A O 1
ATOM 863 N N . LEU A 1 110 ? -6.422 -1.328 11.703 1 95.88 110 LEU A N 1
ATOM 864 C CA . LEU A 1 110 ? -7.305 -2.27 12.383 1 95.88 110 LEU A CA 1
ATOM 865 C C . LEU A 1 110 ? -6.539 -3.514 12.828 1 95.88 110 LEU A C 1
ATOM 867 O O . LEU A 1 110 ? -6.719 -3.992 13.945 1 95.88 110 LEU A O 1
ATOM 871 N N . SER A 1 111 ? -5.715 -3.963 11.953 1 93.94 111 SER A N 1
ATOM 872 C CA . SER A 1 111 ? -4.91 -5.137 12.281 1 93.94 111 SER A CA 1
ATOM 873 C C . SER A 1 111 ? -3.965 -4.855 13.445 1 93.94 111 SER A C 1
ATOM 875 O O . SER A 1 111 ? -3.791 -5.699 14.328 1 93.94 111 SER A O 1
ATOM 877 N N . LEU A 1 112 ? -3.342 -3.729 13.438 1 96.19 112 LEU A N 1
ATOM 878 C CA . LEU A 1 112 ? -2.422 -3.352 14.5 1 96.19 112 LEU A CA 1
ATOM 879 C C . LEU A 1 112 ? -3.15 -3.252 15.836 1 96.19 112 LEU A C 1
ATOM 881 O O . LEU A 1 112 ? -2.615 -3.654 16.875 1 96.19 112 LEU A O 1
ATOM 885 N N . ARG A 1 113 ? -4.383 -2.76 15.789 1 96.75 113 ARG A N 1
ATOM 886 C CA . ARG A 1 113 ? -5.18 -2.646 17 1 96.75 113 ARG A CA 1
ATOM 887 C C . ARG A 1 113 ? -5.48 -4.023 17.594 1 96.75 113 ARG A C 1
ATOM 889 O O . ARG A 1 113 ? -5.461 -4.199 18.812 1 96.75 113 ARG A O 1
ATOM 896 N N . VAL A 1 114 ? -5.77 -4.953 16.75 1 93.75 114 VAL A N 1
ATOM 897 C CA . VAL A 1 114 ? -6.066 -6.312 17.188 1 93.75 114 VAL A CA 1
ATOM 898 C C . VAL A 1 114 ? -4.805 -6.957 17.766 1 93.75 114 VAL A C 1
ATOM 900 O O . VAL A 1 114 ? -4.855 -7.598 18.812 1 93.75 114 VAL A O 1
ATOM 903 N N . ALA A 1 115 ? -3.73 -6.691 17.109 1 93.81 115 ALA A N 1
ATOM 904 C CA . ALA A 1 115 ? -2.473 -7.328 17.5 1 93.81 115 ALA A CA 1
ATOM 905 C C . ALA A 1 115 ? -1.879 -6.656 18.734 1 93.81 115 ALA A C 1
ATOM 907 O O . ALA A 1 115 ? -1.068 -7.258 19.438 1 93.81 115 ALA A O 1
ATOM 908 N N . ASN A 1 116 ? -2.195 -5.41 18.969 1 96.56 116 ASN A N 1
ATOM 909 C CA . ASN A 1 116 ? -1.662 -4.629 20.078 1 96.56 116 ASN A CA 1
ATOM 910 C C . ASN A 1 116 ? -2.775 -3.939 20.859 1 96.56 116 ASN A C 1
ATOM 912 O O . ASN A 1 116 ? -2.91 -2.717 20.812 1 96.56 116 ASN A O 1
ATOM 916 N N . PRO A 1 117 ? -3.438 -4.738 21.719 1 95.38 117 PRO A N 1
ATOM 917 C CA . PRO A 1 117 ? -4.57 -4.148 22.438 1 95.38 117 PRO A CA 1
ATOM 918 C C . PRO A 1 117 ? -4.191 -2.879 23.188 1 95.38 117 PRO A C 1
ATOM 920 O O . PRO A 1 117 ? -3.193 -2.865 23.922 1 95.38 117 PRO A O 1
ATOM 923 N N . GLY A 1 118 ? -4.949 -1.808 22.875 1 95 118 GLY A N 1
ATOM 924 C CA . GLY A 1 118 ? -4.742 -0.545 23.562 1 95 118 GLY A CA 1
ATOM 925 C C . GLY A 1 118 ? -3.855 0.417 22.797 1 95 118 GLY A C 1
ATOM 926 O O . GLY A 1 118 ? -3.744 1.591 23.156 1 95 118 GLY A O 1
ATOM 927 N N . GLN A 1 119 ? -3.264 -0.103 21.781 1 97.06 119 GLN A N 1
ATOM 928 C CA . GLN A 1 119 ? -2.375 0.731 20.984 1 97.06 119 GLN A CA 1
ATOM 929 C C . GLN A 1 119 ? -3.014 1.09 19.641 1 97.06 119 GLN A C 1
ATOM 931 O O . GLN A 1 119 ? -3.979 0.45 19.219 1 97.06 119 GLN A O 1
ATOM 936 N N . TYR A 1 120 ? -2.58 2.203 19.047 1 98.06 120 TYR A N 1
ATOM 937 C CA . TYR A 1 120 ? -2.951 2.652 17.719 1 98.06 120 TYR A CA 1
ATOM 938 C C . TYR A 1 120 ? -4.418 3.068 17.672 1 98.06 120 TYR A C 1
ATOM 940 O O . TYR A 1 120 ? -5.027 3.09 16.594 1 98.06 120 TYR A O 1
ATOM 948 N N . GLN A 1 121 ? -4.945 3.371 18.812 1 97.38 121 GLN A N 1
ATOM 949 C CA . GLN A 1 121 ? -6.34 3.791 18.891 1 97.38 121 GLN A CA 1
ATOM 950 C C . GLN A 1 121 ? -6.496 5.254 18.484 1 97.38 121 GLN A C 1
ATOM 952 O O . GLN A 1 121 ? -7.609 5.715 18.234 1 97.38 121 GLN A O 1
ATOM 957 N N . ASN A 1 122 ? -5.391 5.93 18.344 1 98.12 122 ASN A N 1
ATOM 958 C CA . ASN A 1 122 ? -5.414 7.379 18.172 1 98.12 122 ASN A CA 1
ATOM 959 C C . ASN A 1 122 ? -5.141 7.777 16.719 1 98.12 122 ASN A C 1
ATOM 961 O O . ASN A 1 122 ? -4.887 8.945 16.438 1 98.12 122 ASN A O 1
ATOM 965 N N . VAL A 1 123 ? -5.145 6.762 15.812 1 98.69 123 VAL A N 1
ATOM 966 C CA . VAL A 1 123 ? -4.883 7.078 14.414 1 98.69 123 VAL A CA 1
ATOM 967 C C . VAL A 1 123 ? -6.023 6.559 13.539 1 98.69 123 VAL A C 1
ATOM 969 O O . VAL A 1 123 ? -6.676 5.57 13.891 1 98.69 123 VAL A O 1
ATOM 972 N N . SER A 1 124 ? -6.258 7.207 12.461 1 98.44 124 SER A N 1
ATOM 973 C CA . SER A 1 124 ? -7.211 6.816 11.422 1 98.44 124 SER A CA 1
ATOM 974 C C . SER A 1 124 ? -6.844 7.434 10.078 1 98.44 124 SER A C 1
ATOM 976 O O . SER A 1 124 ? -5.824 8.109 9.953 1 98.44 124 SER A O 1
ATOM 978 N N . VAL A 1 125 ? -7.605 7.062 9.023 1 98.44 125 VAL A N 1
ATOM 979 C CA . VAL A 1 125 ? -7.328 7.559 7.676 1 98.44 125 VAL A CA 1
ATOM 980 C C . VAL A 1 125 ? -8.641 7.867 6.957 1 98.44 125 VAL A C 1
ATOM 982 O O . VAL A 1 125 ? -9.664 7.227 7.215 1 98.44 125 VAL A O 1
ATOM 985 N N . VAL A 1 126 ? -8.594 8.906 6.141 1 97.25 126 VAL A N 1
ATOM 986 C CA . VAL A 1 126 ? -9.766 9.25 5.336 1 97.25 126 VAL A CA 1
ATOM 987 C C . VAL A 1 126 ? -9.352 9.469 3.885 1 97.25 126 VAL A C 1
ATOM 989 O O . VAL A 1 126 ? -8.273 10.016 3.617 1 97.25 126 VAL A O 1
ATOM 992 N N . ARG A 1 127 ? -10.164 8.961 2.996 1 96.19 127 ARG A N 1
ATOM 993 C CA . ARG A 1 127 ? -10 9.305 1.588 1 96.19 127 ARG A CA 1
ATOM 994 C C . ARG A 1 127 ? -10.594 10.68 1.287 1 96.19 127 ARG A C 1
ATOM 996 O O . ARG A 1 127 ? -11.797 10.883 1.452 1 96.19 127 ARG A O 1
ATOM 1003 N N . THR A 1 128 ? -9.797 11.586 0.868 1 95.81 128 THR A N 1
ATOM 1004 C CA . THR A 1 128 ? -10.289 12.93 0.569 1 95.81 128 THR A CA 1
ATOM 1005 C C . THR A 1 128 ? -9.273 13.703 -0.267 1 95.81 128 THR A C 1
ATOM 1007 O O . THR A 1 128 ? -8.141 13.258 -0.443 1 95.81 128 THR A O 1
ATOM 1010 N N . ASN A 1 129 ? -9.781 14.734 -0.842 1 94.5 129 ASN A N 1
ATOM 1011 C CA . ASN A 1 129 ? -8.906 15.75 -1.434 1 94.5 129 ASN A CA 1
ATOM 1012 C C . ASN A 1 129 ? -8.562 16.844 -0.434 1 94.5 129 ASN A C 1
ATOM 1014 O O . ASN A 1 129 ? -9.32 17.812 -0.274 1 94.5 129 ASN A O 1
ATOM 1018 N N . SER A 1 130 ? -7.426 16.734 0.159 1 93.88 130 SER A N 1
ATOM 1019 C CA . SER A 1 130 ? -7.043 17.641 1.245 1 93.88 130 SER A CA 1
ATOM 1020 C C . SER A 1 130 ? -6.871 19.062 0.746 1 93.88 130 SER A C 1
ATOM 1022 O O . SER A 1 130 ? -7.113 20.016 1.486 1 93.88 130 SER A O 1
ATOM 1024 N N . MET A 1 131 ? -6.461 19.25 -0.426 1 92.62 131 MET A N 1
ATOM 1025 C CA . MET A 1 131 ? -6.266 20.609 -0.955 1 92.62 131 MET A CA 1
ATOM 1026 C C . MET A 1 131 ? -7.59 21.359 -1.024 1 92.62 131 MET A C 1
ATOM 1028 O O . MET A 1 131 ? -7.613 22.594 -0.986 1 92.62 131 MET A O 1
ATOM 1032 N N . LYS A 1 132 ? -8.648 20.641 -1.073 1 92.62 132 LYS A N 1
ATOM 1033 C CA . LYS A 1 132 ? -9.961 21.25 -1.255 1 92.62 132 LYS A CA 1
ATOM 1034 C C . LYS A 1 132 ? -10.75 21.266 0.05 1 92.62 132 LYS A C 1
ATOM 1036 O O . LYS A 1 132 ? -11.547 22.172 0.293 1 92.62 132 LYS A O 1
ATOM 1041 N N . TYR A 1 133 ? -10.477 20.328 0.923 1 95 133 TYR A N 1
ATOM 1042 C CA . TYR A 1 133 ? -11.508 20.109 1.926 1 95 133 TYR A CA 1
ATOM 1043 C C . TYR A 1 133 ? -10.93 20.172 3.334 1 95 133 TYR A C 1
ATOM 1045 O O . TYR A 1 133 ? -11.578 19.766 4.297 1 95 133 TYR A O 1
ATOM 1053 N N . ILE A 1 134 ? -9.766 20.688 3.549 1 95.62 134 ILE A N 1
ATOM 1054 C CA . ILE A 1 134 ? -9.141 20.781 4.863 1 95.62 134 ILE A CA 1
ATOM 1055 C C . ILE A 1 134 ? -10.078 21.484 5.836 1 95.62 134 ILE A C 1
ATOM 1057 O O . ILE A 1 134 ? -10.328 21 6.941 1 95.62 134 ILE A O 1
ATOM 1061 N N . PRO A 1 135 ? -10.758 22.578 5.391 1 94.56 135 PRO A N 1
ATOM 1062 C CA . PRO A 1 135 ? -11.609 23.312 6.332 1 94.56 135 PRO A CA 1
ATOM 1063 C C . PRO A 1 135 ? -12.891 22.562 6.676 1 94.56 135 PRO A C 1
ATOM 1065 O O . PRO A 1 135 ? -13.602 22.922 7.613 1 94.56 135 PRO A O 1
ATOM 1068 N N . ASN A 1 136 ? -13.188 21.531 5.918 1 95.5 136 ASN A N 1
ATOM 1069 C CA . ASN A 1 136 ? -14.344 20.688 6.223 1 95.5 136 ASN A CA 1
ATOM 1070 C C . ASN A 1 136 ? -14.039 19.703 7.348 1 95.5 136 ASN A C 1
ATOM 1072 O O . ASN A 1 136 ? -14.961 19.172 7.977 1 95.5 136 ASN A O 1
ATOM 1076 N N . TYR A 1 137 ? -12.773 19.531 7.617 1 96.38 137 TYR A N 1
ATOM 1077 C CA . TYR A 1 137 ? -12.375 18.484 8.562 1 96.38 137 TYR A CA 1
ATOM 1078 C C . TYR A 1 137 ? -11.898 19.078 9.875 1 96.38 137 TYR A C 1
ATOM 1080 O O . TYR A 1 137 ? -11.984 18.438 10.922 1 96.38 137 TYR A O 1
ATOM 1088 N N . PHE A 1 138 ? -11.414 20.312 9.789 1 97.75 138 PHE A N 1
ATOM 1089 C CA . PHE A 1 138 ? -10.789 20.875 10.984 1 97.75 138 PHE A CA 1
ATOM 1090 C C . PHE A 1 138 ? -11.336 22.266 11.273 1 97.75 138 PHE A C 1
ATOM 1092 O O . PHE A 1 138 ? -11.57 23.062 10.352 1 97.75 138 PHE A O 1
ATOM 1099 N N . GLU A 1 139 ? -11.508 22.547 12.539 1 97 139 GLU A N 1
ATOM 1100 C CA . GLU A 1 139 ? -11.867 23.891 12.992 1 97 139 GLU A CA 1
ATOM 1101 C C . GLU A 1 139 ? -10.656 24.812 12.992 1 97 139 GLU A C 1
ATOM 1103 O O . GLU A 1 139 ? -9.523 24.359 12.844 1 97 139 GLU A O 1
ATOM 1108 N N . LYS A 1 140 ? -11.008 26.094 13.117 1 97.06 140 LYS A N 1
ATOM 1109 C CA . LYS A 1 140 ? -9.945 27.078 13.25 1 97.06 140 LYS A CA 1
ATOM 1110 C C . LYS A 1 140 ? -8.992 26.719 14.391 1 97.06 140 LYS A C 1
ATOM 1112 O O . LYS A 1 140 ? -9.438 26.391 15.492 1 97.06 140 LYS A O 1
ATOM 1117 N N . ALA A 1 141 ? -7.738 26.734 14.117 1 98 141 ALA A N 1
ATOM 1118 C CA . ALA A 1 141 ? -6.684 26.594 15.117 1 98 141 ALA A CA 1
ATOM 1119 C C . ALA A 1 141 ? -6.801 25.25 15.844 1 98 141 ALA A C 1
ATOM 1121 O O . ALA A 1 141 ? -6.5 25.156 17.031 1 98 141 ALA A O 1
ATOM 1122 N N . GLN A 1 142 ? -7.227 24.266 15.211 1 97.81 142 GLN A N 1
ATOM 1123 C CA . GLN A 1 142 ? -7.438 22.953 15.82 1 97.81 142 GLN A CA 1
ATOM 1124 C C . GLN A 1 142 ? -6.145 22.141 15.844 1 97.81 142 GLN A C 1
ATOM 1126 O O . GLN A 1 142 ? -5.824 21.5 16.844 1 97.81 142 GLN A O 1
ATOM 1131 N N . LEU A 1 143 ? -5.395 22.188 14.773 1 98.69 143 LEU A N 1
ATOM 1132 C CA . LEU A 1 143 ? -4.242 21.297 14.594 1 98.69 143 LEU A CA 1
ATOM 1133 C C . LEU A 1 143 ? -3.002 21.891 15.258 1 98.69 143 LEU A C 1
ATOM 1135 O O . LEU A 1 143 ? -2.848 23.125 15.32 1 98.69 143 LEU A O 1
ATOM 1139 N N . THR A 1 144 ? -2.125 20.969 15.695 1 98.81 144 THR A N 1
ATOM 1140 C CA . THR A 1 144 ? -0.835 21.391 16.234 1 98.81 144 THR A CA 1
ATOM 1141 C C . THR A 1 144 ? 0.295 21.016 15.273 1 98.81 144 THR A C 1
ATOM 1143 O O . THR A 1 144 ? 1.377 21.609 15.32 1 98.81 144 THR A O 1
ATOM 1146 N N . LYS A 1 145 ? 0.058 20.031 14.438 1 98.88 145 LYS A N 1
ATOM 1147 C CA . LYS A 1 145 ? 1.078 19.625 13.477 1 98.88 145 LYS A CA 1
ATOM 1148 C C . LYS A 1 145 ? 0.447 19.172 12.156 1 98.88 145 LYS A C 1
ATOM 1150 O O . LYS A 1 145 ? -0.596 18.516 12.156 1 98.88 145 LYS A O 1
ATOM 1155 N N . MET A 1 146 ? 1.054 19.562 11.078 1 98.88 146 MET A N 1
ATOM 1156 C CA . MET A 1 146 ? 0.73 19.078 9.734 1 98.88 146 MET A CA 1
ATOM 1157 C C . MET A 1 146 ? 1.971 18.531 9.039 1 98.88 146 MET A C 1
ATOM 1159 O O . MET A 1 146 ? 3.057 19.109 9.148 1 98.88 146 MET A O 1
ATOM 1163 N N . PHE A 1 147 ? 1.803 17.453 8.312 1 98.81 147 PHE A N 1
ATOM 1164 C CA . PHE A 1 147 ? 2.93 16.781 7.676 1 98.81 147 PHE A CA 1
ATOM 1165 C C . PHE A 1 147 ? 2.719 16.672 6.172 1 98.81 147 PHE A C 1
ATOM 1167 O O . PHE A 1 147 ? 1.646 16.266 5.715 1 98.81 147 PHE A O 1
ATOM 1174 N N . PHE A 1 148 ? 3.678 17.078 5.418 1 98.62 148 PHE A N 1
ATOM 1175 C CA . PHE A 1 148 ? 3.738 16.953 3.967 1 98.62 148 PHE A CA 1
ATOM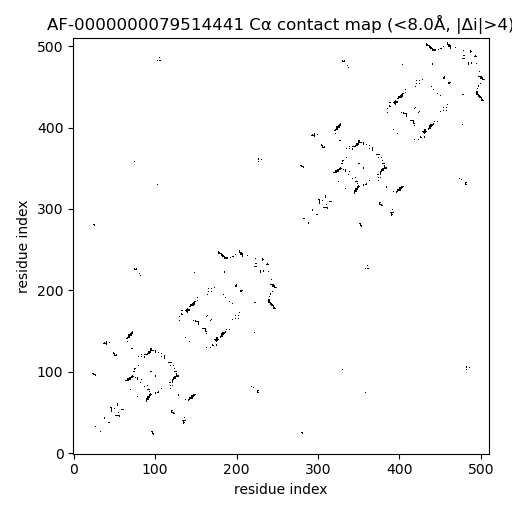 1176 C C . PHE A 1 148 ? 5.027 16.266 3.535 1 98.62 148 PHE A C 1
ATOM 1178 O O . PHE A 1 148 ? 6.031 16.922 3.268 1 98.62 148 PHE A O 1
ATOM 1185 N N . LEU A 1 149 ? 4.977 14.922 3.449 1 98.12 149 LEU A N 1
ATOM 1186 C CA . LEU A 1 149 ? 6.203 14.172 3.195 1 98.12 149 LEU A CA 1
ATOM 1187 C C . LEU A 1 149 ? 6.215 13.617 1.776 1 98.12 149 LEU A C 1
ATOM 1189 O O . LEU A 1 149 ? 5.32 12.859 1.393 1 98.12 149 LEU A O 1
ATOM 1193 N N . PHE A 1 150 ? 7.207 14.016 1.005 1 97.19 150 PHE A N 1
ATOM 1194 C CA . PHE A 1 150 ? 7.52 13.531 -0.332 1 97.19 150 PHE A CA 1
ATOM 1195 C C . PHE A 1 150 ? 6.324 13.688 -1.262 1 97.19 150 PHE A C 1
ATOM 1197 O O . PHE A 1 150 ? 5.93 12.742 -1.946 1 97.19 150 PHE A O 1
ATOM 1204 N N . PRO A 1 151 ? 5.762 14.914 -1.238 1 96.94 151 PRO A N 1
ATOM 1205 C CA . PRO A 1 151 ? 4.645 15.141 -2.162 1 96.94 151 PRO A CA 1
ATOM 1206 C C . PRO A 1 151 ? 5.074 15.078 -3.627 1 96.94 151 PRO A C 1
ATOM 1208 O O . PRO A 1 151 ? 6.27 15.109 -3.93 1 96.94 151 PRO A O 1
ATOM 1211 N N . ASP A 1 152 ? 4.117 14.922 -4.477 1 93 152 ASP A N 1
ATOM 1212 C CA . ASP A 1 152 ? 4.402 14.945 -5.91 1 93 152 ASP A CA 1
ATOM 1213 C C . ASP A 1 152 ? 5.004 16.281 -6.332 1 93 152 ASP A C 1
ATOM 1215 O O . ASP A 1 152 ? 4.414 17.344 -6.086 1 93 152 ASP A O 1
ATOM 1219 N N . PRO A 1 153 ? 6.062 16.234 -6.973 1 94.56 153 PRO A N 1
ATOM 1220 C CA . PRO A 1 153 ? 6.773 17.469 -7.281 1 94.56 153 PRO A CA 1
ATOM 1221 C C . PRO A 1 153 ? 6.102 18.266 -8.398 1 94.56 153 PRO A C 1
ATOM 1223 O O . PRO A 1 153 ? 6.258 19.484 -8.469 1 94.56 153 PRO A O 1
ATOM 1226 N N . HIS A 1 154 ? 5.391 17.641 -9.258 1 91.44 154 HIS A N 1
ATOM 1227 C CA . HIS A 1 154 ? 4.828 18.312 -10.422 1 91.44 154 HIS A CA 1
ATOM 1228 C C . HIS A 1 154 ? 5.879 19.156 -11.133 1 91.44 154 HIS A C 1
ATOM 1230 O O . HIS A 1 154 ? 5.77 20.391 -11.172 1 91.44 154 HIS A O 1
ATOM 1236 N N . PHE A 1 155 ? 6.641 18.547 -11.906 1 88.06 155 PHE A N 1
ATOM 1237 C CA . PHE A 1 155 ? 7.832 19.156 -12.469 1 88.06 155 PHE A CA 1
ATOM 1238 C C . PHE A 1 155 ? 7.461 20.219 -13.492 1 88.06 155 PHE A C 1
ATOM 1240 O O . PHE A 1 155 ? 8.117 21.266 -13.594 1 88.06 155 PHE A O 1
ATOM 1247 N N . LYS A 1 156 ? 6.355 19.906 -14.234 1 89.75 156 LYS A N 1
ATOM 1248 C CA . LYS A 1 156 ? 5.941 20.875 -15.25 1 89.75 156 LYS A CA 1
ATOM 1249 C C . LYS A 1 156 ? 5.332 22.109 -14.609 1 89.75 156 LYS A C 1
ATOM 1251 O O . LYS A 1 156 ? 4.488 22 -13.711 1 89.75 156 LYS A O 1
ATOM 1256 N N . GLU A 1 157 ? 5.711 23.25 -15.086 1 89.38 157 GLU A N 1
ATOM 1257 C CA . GLU A 1 157 ? 5.277 24.516 -14.516 1 89.38 157 GLU A CA 1
ATOM 1258 C C . GLU A 1 157 ? 3.756 24.625 -14.5 1 89.38 157 GLU A C 1
ATOM 1260 O O . GLU A 1 157 ? 3.174 25.125 -13.531 1 89.38 157 GLU A O 1
ATOM 1265 N N . LYS A 1 158 ? 3.135 24.203 -15.516 1 91.06 158 LYS A N 1
ATOM 1266 C CA . LYS A 1 158 ? 1.681 24.297 -15.617 1 91.06 158 LYS A CA 1
ATOM 1267 C C . LYS A 1 158 ? 1.001 23.5 -14.5 1 91.06 158 LYS A C 1
ATOM 1269 O O . LYS A 1 158 ? -0.171 23.734 -14.195 1 91.06 158 LYS A O 1
ATOM 1274 N N . ASN A 1 159 ? 1.826 22.672 -13.875 1 90.19 159 ASN A N 1
ATOM 1275 C CA . ASN A 1 159 ? 1.251 21.828 -12.836 1 90.19 159 ASN A CA 1
ATOM 1276 C C . ASN A 1 159 ? 1.635 22.297 -11.445 1 90.19 159 ASN A C 1
ATOM 1278 O O . ASN A 1 159 ? 1.241 21.688 -10.445 1 90.19 159 ASN A O 1
ATOM 1282 N N . HIS A 1 160 ? 2.264 23.391 -11.297 1 89.56 160 HIS A N 1
ATOM 1283 C CA . HIS A 1 160 ? 2.693 23.891 -9.992 1 89.56 160 HIS A CA 1
ATOM 1284 C C . HIS A 1 160 ? 1.498 24.234 -9.109 1 89.56 160 HIS A C 1
ATOM 1286 O O . HIS A 1 160 ? 1.593 24.172 -7.883 1 89.56 160 HIS A O 1
ATOM 1292 N N . ARG A 1 161 ? 0.397 24.562 -9.789 1 90.19 161 ARG A N 1
ATOM 1293 C CA . ARG A 1 161 ? -0.821 24.859 -9.047 1 90.19 161 ARG A CA 1
ATOM 1294 C C . ARG A 1 161 ? -1.337 23.641 -8.305 1 90.19 161 ARG A C 1
ATOM 1296 O O . ARG A 1 161 ? -2.186 23.75 -7.418 1 90.19 161 ARG A O 1
ATOM 1303 N N . ARG A 1 162 ? -0.793 22.516 -8.664 1 92 162 ARG A N 1
ATOM 1304 C CA . ARG A 1 162 ? -1.224 21.25 -8.062 1 92 162 ARG A CA 1
ATOM 1305 C C . ARG A 1 162 ? -0.346 20.875 -6.875 1 92 162 ARG A C 1
ATOM 1307 O O . ARG A 1 162 ? -0.611 19.891 -6.188 1 92 162 ARG A O 1
ATOM 1314 N N . ARG A 1 163 ? 0.64 21.656 -6.637 1 95.19 163 ARG A N 1
ATOM 1315 C CA . ARG A 1 163 ? 1.51 21.391 -5.492 1 95.19 163 ARG A CA 1
ATOM 1316 C C . ARG A 1 163 ? 0.784 21.656 -4.18 1 95.19 163 ARG A C 1
ATOM 1318 O O . ARG A 1 163 ? 0.051 22.641 -4.055 1 95.19 163 ARG A O 1
ATOM 1325 N N . VAL A 1 164 ? 1.024 20.781 -3.238 1 96.5 164 VAL A N 1
ATOM 1326 C CA . VAL A 1 164 ? 0.259 20.781 -1.997 1 96.5 164 VAL A CA 1
ATOM 1327 C C . VAL A 1 164 ? 0.719 21.938 -1.104 1 96.5 164 VAL A C 1
ATOM 1329 O O . VAL A 1 164 ? 0.034 22.297 -0.144 1 96.5 164 VAL A O 1
ATOM 1332 N N . ILE A 1 165 ? 1.901 22.438 -1.351 1 97.81 165 ILE A N 1
ATOM 1333 C CA . ILE A 1 165 ? 2.354 23.656 -0.689 1 97.81 165 ILE A CA 1
ATOM 1334 C C . ILE A 1 165 ? 2.344 24.828 -1.682 1 97.81 165 ILE A C 1
ATOM 1336 O O . ILE A 1 165 ? 3.045 24.781 -2.697 1 97.81 165 ILE A O 1
ATOM 1340 N N . SER A 1 166 ? 1.552 25.766 -1.459 1 96.38 166 SER A N 1
ATOM 1341 C CA . SER A 1 166 ? 1.42 27 -2.227 1 96.38 166 SER A CA 1
ATOM 1342 C C . SER A 1 166 ? 0.968 28.156 -1.34 1 96.38 166 SER A C 1
ATOM 1344 O O . SER A 1 166 ? 0.452 27.938 -0.242 1 96.38 166 SER A O 1
ATOM 1346 N N . PRO A 1 167 ? 1.188 29.359 -1.8 1 94.25 167 PRO A N 1
ATOM 1347 C CA . PRO A 1 167 ? 0.797 30.5 -0.97 1 94.25 167 PRO A CA 1
ATOM 1348 C C . PRO A 1 167 ? -0.685 30.484 -0.604 1 94.25 167 PRO A C 1
ATOM 1350 O O . PRO A 1 167 ? -1.044 30.75 0.546 1 94.25 167 PRO A O 1
ATOM 1353 N N . PHE A 1 168 ? -1.458 30.094 -1.545 1 93.62 168 PHE A N 1
ATOM 1354 C CA . PHE A 1 168 ? -2.896 30.062 -1.302 1 93.62 168 PHE A CA 1
ATOM 1355 C C . PHE A 1 168 ? -3.248 28.969 -0.3 1 93.62 168 PHE A C 1
ATOM 1357 O O . PHE A 1 168 ? -4.004 29.203 0.646 1 93.62 168 PHE A O 1
ATOM 1364 N N . LEU A 1 169 ? -2.732 27.844 -0.442 1 97.31 169 LEU A N 1
ATOM 1365 C CA . LEU A 1 169 ? -3.043 26.719 0.443 1 97.31 169 LEU A CA 1
ATOM 1366 C C . LEU A 1 169 ? -2.473 26.953 1.837 1 97.31 169 LEU A C 1
ATOM 1368 O O . LEU A 1 169 ? -3.043 26.5 2.832 1 97.31 169 LEU A O 1
ATOM 1372 N N . LEU A 1 170 ? -1.363 27.703 1.892 1 97.94 170 LEU A N 1
ATOM 1373 C CA . LEU A 1 170 ? -0.769 28 3.189 1 97.94 170 LEU A CA 1
ATOM 1374 C C . LEU A 1 170 ? -1.713 28.859 4.035 1 97.94 170 LEU A C 1
ATOM 1376 O O . LEU A 1 170 ? -1.693 28.766 5.266 1 97.94 170 LEU A O 1
ATOM 1380 N N . ASP A 1 171 ? -2.594 29.641 3.385 1 97.12 171 ASP A N 1
ATOM 1381 C CA . ASP A 1 171 ? -3.623 30.359 4.121 1 97.12 171 ASP A CA 1
ATOM 1382 C C . ASP A 1 171 ? -4.57 29.406 4.836 1 97.12 171 ASP A C 1
ATOM 1384 O O . ASP A 1 171 ? -4.906 29.609 6.004 1 97.12 171 ASP A O 1
ATOM 1388 N N . GLU A 1 172 ? -4.934 28.406 4.09 1 97.12 172 GLU A N 1
ATOM 1389 C CA . GLU A 1 172 ? -5.84 27.406 4.652 1 97.12 172 GLU A CA 1
ATOM 1390 C C . GLU A 1 172 ? -5.168 26.625 5.777 1 97.12 172 GLU A C 1
ATOM 1392 O O . GLU A 1 172 ? -5.797 26.328 6.797 1 97.12 172 GLU A O 1
ATOM 1397 N N . TYR A 1 173 ? -3.902 26.328 5.574 1 98.56 173 TYR A N 1
ATOM 1398 C CA . TYR A 1 173 ? -3.164 25.594 6.594 1 98.56 173 TYR A CA 1
ATOM 1399 C C . TYR A 1 173 ? -2.982 26.438 7.852 1 98.56 173 TYR A C 1
ATOM 1401 O O . TYR A 1 173 ? -3.102 25.922 8.969 1 98.56 173 TYR A O 1
ATOM 1409 N N . ALA A 1 174 ? -2.709 27.703 7.637 1 98.25 174 ALA A N 1
ATOM 1410 C CA . ALA A 1 174 ? -2.576 28.625 8.773 1 98.25 174 ALA A CA 1
ATOM 1411 C C . ALA A 1 174 ? -3.883 28.719 9.555 1 98.25 174 ALA A C 1
ATOM 1413 O O . ALA A 1 174 ? -3.871 28.828 10.781 1 98.25 174 ALA A O 1
ATOM 1414 N N . TYR A 1 175 ? -4.953 28.688 8.844 1 97.62 175 TYR A N 1
ATOM 1415 C CA . TYR A 1 175 ? -6.266 28.797 9.469 1 97.62 175 TYR A CA 1
ATOM 1416 C C . TYR A 1 175 ? -6.5 27.641 10.43 1 97.62 175 TYR A C 1
ATOM 1418 O O . TYR A 1 175 ? -6.965 27.844 11.555 1 97.62 175 TYR A O 1
ATOM 1426 N N . VAL A 1 176 ? -6.129 26.422 10.039 1 98.31 176 VAL A N 1
ATOM 1427 C CA . VAL A 1 176 ? -6.477 25.25 10.844 1 98.31 176 VAL A CA 1
ATOM 1428 C C . VAL A 1 176 ? -5.363 24.969 11.844 1 98.31 176 VAL A C 1
ATOM 1430 O O . VAL A 1 176 ? -5.562 24.203 12.797 1 98.31 176 VAL A O 1
ATOM 1433 N N . LEU A 1 177 ? -4.223 25.547 11.695 1 98.62 177 LEU A N 1
ATOM 1434 C CA . LEU A 1 177 ? -3.115 25.391 12.633 1 98.62 177 LEU A CA 1
ATOM 1435 C C . LEU A 1 177 ? -3.23 26.375 13.789 1 98.62 177 LEU A C 1
ATOM 1437 O O . LEU A 1 177 ? -3.496 27.562 13.57 1 98.62 177 LEU A O 1
ATOM 1441 N N . LYS A 1 178 ? -3.057 25.922 14.945 1 98.31 178 LYS A N 1
ATOM 1442 C CA . LYS A 1 178 ? -3.008 26.844 16.078 1 98.31 178 LYS A CA 1
ATOM 1443 C C . LYS A 1 178 ? -1.711 27.641 16.078 1 98.31 178 LYS A C 1
ATOM 1445 O O . LYS A 1 178 ? -0.71 27.219 15.5 1 98.31 178 LYS A O 1
ATOM 1450 N N . ALA A 1 179 ? -1.791 28.812 16.75 1 97.94 179 ALA A N 1
ATOM 1451 C CA . ALA A 1 179 ? -0.537 29.531 16.938 1 97.94 179 ALA A CA 1
ATOM 1452 C C . ALA A 1 179 ? 0.506 28.656 17.625 1 97.94 179 ALA A C 1
ATOM 1454 O O . ALA A 1 179 ? 0.212 28 18.625 1 97.94 179 ALA A O 1
ATOM 1455 N N . GLY A 1 180 ? 1.637 28.594 17.062 1 98.31 180 GLY A N 1
ATOM 1456 C CA . GLY A 1 180 ? 2.684 27.734 17.578 1 98.31 180 GLY A CA 1
ATOM 1457 C C . GLY A 1 180 ? 2.729 26.375 16.906 1 98.31 180 GLY A C 1
ATOM 1458 O O . GLY A 1 180 ? 3.689 25.625 17.078 1 98.31 180 GLY A O 1
ATOM 1459 N N . GLY A 1 181 ? 1.642 26.078 16.188 1 98.75 181 GLY A N 1
ATOM 1460 C CA . GLY A 1 181 ? 1.63 24.828 15.453 1 98.75 181 GLY A CA 1
ATOM 1461 C C . GLY A 1 181 ? 2.732 24.734 14.414 1 98.75 181 GLY A C 1
ATOM 1462 O O . GLY A 1 181 ? 3.33 25.75 14.039 1 98.75 181 GLY A O 1
ATOM 1463 N N . ILE A 1 182 ? 2.996 23.516 13.93 1 98.81 182 ILE A N 1
ATOM 1464 C CA . ILE A 1 182 ? 4.176 23.328 13.094 1 98.81 182 ILE A CA 1
ATOM 1465 C C . ILE A 1 182 ? 3.783 22.625 11.797 1 98.81 182 ILE A C 1
ATOM 1467 O O . ILE A 1 182 ? 2.99 21.672 11.812 1 98.81 182 ILE A O 1
ATOM 1471 N N . ILE A 1 183 ? 4.367 23.047 10.695 1 98.81 183 ILE A N 1
ATOM 1472 C CA . ILE A 1 183 ? 4.301 22.375 9.406 1 98.81 183 ILE A CA 1
ATOM 1473 C C . ILE A 1 183 ? 5.625 21.672 9.117 1 98.81 183 ILE A C 1
ATOM 1475 O O . ILE A 1 183 ? 6.691 22.297 9.203 1 98.81 183 ILE A O 1
ATOM 1479 N N . TYR A 1 184 ? 5.555 20.422 8.844 1 98.88 184 TYR A N 1
ATOM 1480 C CA . TYR A 1 184 ? 6.715 19.625 8.461 1 98.88 184 TYR A CA 1
ATOM 1481 C C . TYR A 1 184 ? 6.672 19.281 6.984 1 98.88 184 TYR A C 1
ATOM 1483 O O . TYR A 1 184 ? 5.695 18.688 6.504 1 98.88 184 TYR A O 1
ATOM 1491 N N . THR A 1 185 ? 7.695 19.625 6.207 1 98.62 185 THR A N 1
ATOM 1492 C CA . THR A 1 185 ? 7.812 19.188 4.82 1 98.62 185 THR A CA 1
ATOM 1493 C C . THR A 1 185 ? 9.164 18.516 4.574 1 98.62 185 THR A C 1
ATOM 1495 O O . THR A 1 185 ? 10.164 18.891 5.188 1 98.62 185 THR A O 1
ATOM 1498 N N . ILE A 1 186 ? 9.156 17.547 3.758 1 98.38 186 ILE A N 1
ATOM 1499 C CA . ILE A 1 186 ? 10.391 16.906 3.33 1 98.38 186 ILE A CA 1
ATOM 1500 C C . ILE A 1 186 ? 10.219 16.344 1.92 1 98.38 186 ILE A C 1
ATOM 1502 O O . ILE A 1 186 ? 9.133 15.914 1.547 1 98.38 186 ILE A O 1
ATOM 1506 N N . THR A 1 187 ? 11.297 16.391 1.112 1 98.19 187 THR A N 1
ATOM 1507 C CA . THR A 1 187 ? 11.305 15.859 -0.246 1 98.19 187 THR A CA 1
ATOM 1508 C C . THR A 1 187 ? 12.727 15.461 -0.66 1 98.19 187 THR A C 1
ATOM 1510 O O . THR A 1 187 ? 13.695 15.898 -0.046 1 98.19 187 THR A O 1
ATOM 1513 N N . ASP A 1 188 ? 12.812 14.656 -1.582 1 96.75 188 ASP A N 1
ATOM 1514 C CA . ASP A 1 188 ? 14.117 14.297 -2.137 1 96.75 188 ASP A CA 1
ATOM 1515 C C . ASP A 1 188 ? 14.375 15.039 -3.445 1 96.75 188 ASP A C 1
ATOM 1517 O O . ASP A 1 188 ? 15.359 14.766 -4.133 1 96.75 188 ASP A O 1
ATOM 1521 N N . VAL A 1 189 ? 13.508 15.914 -3.791 1 96.56 189 VAL A N 1
ATOM 1522 C CA . VAL A 1 189 ? 13.633 16.734 -4.988 1 96.56 189 VAL A CA 1
ATOM 1523 C C . VAL A 1 189 ? 14.023 18.156 -4.598 1 96.56 189 VAL A C 1
ATOM 1525 O O . VAL A 1 189 ? 13.227 18.891 -3.998 1 96.56 189 VAL A O 1
ATOM 1528 N N . GLU A 1 190 ? 15.102 18.547 -5.008 1 97.25 190 GLU A N 1
ATOM 1529 C CA . GLU A 1 190 ? 15.664 19.812 -4.586 1 97.25 190 GLU A CA 1
ATOM 1530 C C . GLU A 1 190 ? 14.773 20.984 -5.012 1 97.25 190 GLU A C 1
ATOM 1532 O O . GLU A 1 190 ? 14.477 21.875 -4.207 1 97.25 190 GLU A O 1
ATOM 1537 N N . GLU A 1 191 ? 14.352 20.922 -6.223 1 97.06 191 GLU A N 1
ATOM 1538 C CA . GLU A 1 191 ? 13.516 22 -6.738 1 97.06 191 GLU A CA 1
ATOM 1539 C C . GLU A 1 191 ? 12.242 22.156 -5.906 1 97.06 191 GLU A C 1
ATOM 1541 O O . GLU A 1 191 ? 11.82 23.266 -5.613 1 97.06 191 GLU A O 1
ATOM 1546 N N . LEU A 1 192 ? 11.641 21.078 -5.586 1 97.94 192 LEU A N 1
ATOM 1547 C CA . LEU A 1 192 ? 10.438 21.109 -4.77 1 97.94 192 LEU A CA 1
ATOM 1548 C C . LEU A 1 192 ? 10.75 21.594 -3.357 1 97.94 192 LEU A C 1
ATOM 1550 O O . LEU A 1 192 ? 9.969 22.344 -2.762 1 97.94 192 LEU A O 1
ATOM 1554 N N . GLY A 1 193 ? 11.891 21.141 -2.832 1 98.25 193 GLY A N 1
ATOM 1555 C CA . GLY A 1 193 ? 12.32 21.625 -1.532 1 98.25 193 GLY A CA 1
ATOM 1556 C C . GLY A 1 193 ? 12.461 23.141 -1.479 1 98.25 193 GLY A C 1
ATOM 1557 O O . GLY A 1 193 ? 11.961 23.781 -0.552 1 98.25 193 GLY A O 1
ATOM 1558 N N . ASP A 1 194 ? 13.086 23.672 -2.498 1 97.94 194 ASP A N 1
ATOM 1559 C CA . ASP A 1 194 ? 13.25 25.125 -2.604 1 97.94 194 ASP A CA 1
ATOM 1560 C C . ASP A 1 194 ? 11.898 25.828 -2.697 1 97.94 194 ASP A C 1
ATOM 1562 O O . ASP A 1 194 ? 11.688 26.859 -2.07 1 97.94 194 ASP A O 1
ATOM 1566 N N . TRP A 1 195 ? 11.086 25.25 -3.504 1 97.94 195 TRP A N 1
ATOM 1567 C CA . TRP A 1 195 ? 9.75 25.797 -3.674 1 97.94 195 TRP A CA 1
ATOM 1568 C C . TRP A 1 195 ? 9.016 25.875 -2.338 1 97.94 195 TRP A C 1
ATOM 1570 O O . TRP A 1 195 ? 8.5 26.922 -1.955 1 97.94 195 TRP A O 1
ATOM 1580 N N . MET A 1 196 ? 8.938 24.766 -1.645 1 98.56 196 MET A N 1
ATOM 1581 C CA . MET A 1 196 ? 8.188 24.688 -0.391 1 98.56 196 MET A CA 1
ATOM 1582 C C . MET A 1 196 ? 8.781 25.641 0.644 1 98.56 196 MET A C 1
ATOM 1584 O O . MET A 1 196 ? 8.039 26.391 1.304 1 98.56 196 MET A O 1
ATOM 1588 N N . LYS A 1 197 ? 10.078 25.672 0.725 1 98.5 197 LYS A N 1
ATOM 1589 C CA . LYS A 1 197 ? 10.75 26.594 1.644 1 98.5 197 LYS A CA 1
ATOM 1590 C C . LYS A 1 197 ? 10.43 28.047 1.312 1 98.5 197 LYS A C 1
ATOM 1592 O O . LYS A 1 197 ? 10.102 28.828 2.201 1 98.5 197 LYS A O 1
ATOM 1597 N N . SER A 1 198 ? 10.523 28.344 0.071 1 98.38 198 SER A N 1
ATOM 1598 C CA . SER A 1 198 ? 10.266 29.719 -0.37 1 98.38 198 SER A CA 1
ATOM 1599 C C . SER A 1 198 ? 8.828 30.125 -0.063 1 98.38 198 SER A C 1
ATOM 1601 O O . SER A 1 198 ? 8.586 31.234 0.402 1 98.38 198 SER A O 1
ATOM 1603 N N . CYS A 1 199 ? 7.887 29.266 -0.403 1 98.31 199 CYS A N 1
ATOM 1604 C CA . CYS A 1 199 ? 6.492 29.547 -0.101 1 98.31 199 CYS A CA 1
ATOM 1605 C C . CYS A 1 199 ? 6.301 29.828 1.385 1 98.31 199 CYS A C 1
ATOM 1607 O O . CYS A 1 199 ? 5.633 30.797 1.758 1 98.31 199 CYS A O 1
ATOM 1609 N N . LEU A 1 200 ? 6.906 29.031 2.234 1 98.62 200 LEU A N 1
ATOM 1610 C CA . LEU A 1 200 ? 6.754 29.156 3.68 1 98.62 200 LEU A CA 1
ATOM 1611 C C . LEU A 1 200 ? 7.461 30.406 4.191 1 98.62 200 LEU A C 1
ATOM 1613 O O . LEU A 1 200 ? 6.902 31.156 5.004 1 98.62 200 LEU A O 1
ATOM 1617 N N . GLU A 1 201 ? 8.617 30.672 3.703 1 98.06 201 GLU A N 1
ATOM 1618 C CA . GLU A 1 201 ? 9.422 31.828 4.129 1 98.06 201 GLU A CA 1
ATOM 1619 C C . GLU A 1 201 ? 8.727 33.125 3.785 1 98.06 201 GLU A C 1
ATOM 1621 O O . GLU A 1 201 ? 8.844 34.125 4.527 1 98.06 201 GLU A O 1
ATOM 1626 N N . ASN A 1 202 ? 8.039 33.125 2.734 1 97.69 202 ASN A N 1
ATOM 1627 C CA . ASN A 1 202 ? 7.441 34.375 2.256 1 97.69 202 ASN A CA 1
ATOM 1628 C C . ASN A 1 202 ? 6.031 34.562 2.809 1 97.69 202 ASN A C 1
ATOM 1630 O O . ASN A 1 202 ? 5.395 35.594 2.564 1 97.69 202 ASN A O 1
ATOM 1634 N N . HIS A 1 203 ? 5.531 33.656 3.443 1 97.38 203 HIS A N 1
ATOM 1635 C CA . HIS A 1 203 ? 4.199 33.781 4.031 1 97.38 203 HIS A CA 1
ATOM 1636 C C . HIS A 1 203 ? 4.258 34.469 5.379 1 97.38 203 HIS A C 1
ATOM 1638 O O . HIS A 1 203 ? 5.07 34.125 6.238 1 97.38 203 HIS A O 1
ATOM 1644 N N . PRO A 1 204 ? 3.389 35.375 5.605 1 96.56 204 PRO A N 1
ATOM 1645 C CA . PRO A 1 204 ? 3.496 36.25 6.793 1 96.56 204 PRO A CA 1
ATOM 1646 C C . PRO A 1 204 ? 3.162 35.5 8.086 1 96.56 204 PRO A C 1
ATOM 1648 O O . PRO A 1 204 ? 3.51 35.969 9.172 1 96.56 204 PRO A O 1
ATOM 1651 N N . MET A 1 205 ? 2.578 34.312 7.973 1 97.56 205 MET A N 1
ATOM 1652 C CA . MET A 1 205 ? 2.096 33.656 9.18 1 97.56 205 MET A CA 1
ATOM 1653 C C . MET A 1 205 ? 2.998 32.469 9.547 1 97.56 205 MET A C 1
ATOM 1655 O O . MET A 1 205 ? 2.631 31.641 10.375 1 97.56 205 MET A O 1
ATOM 1659 N N . PHE A 1 206 ? 4.168 32.375 8.969 1 98.44 206 PHE A N 1
ATOM 1660 C CA . PHE A 1 206 ? 5.059 31.25 9.273 1 98.44 206 PHE A CA 1
ATOM 1661 C C . PHE A 1 206 ? 6.488 31.75 9.469 1 98.44 206 PHE A C 1
ATOM 1663 O O . PHE A 1 206 ? 6.914 32.719 8.828 1 98.44 206 PHE A O 1
ATOM 1670 N N . GLU A 1 207 ? 7.188 31.094 10.359 1 98.38 207 GLU A N 1
ATOM 1671 C CA . GLU A 1 207 ? 8.609 31.328 10.578 1 98.38 207 GLU A CA 1
ATOM 1672 C C . GLU A 1 207 ? 9.375 30.016 10.719 1 98.38 207 GLU A C 1
ATOM 1674 O O . GLU A 1 207 ? 8.867 29.047 11.305 1 98.38 207 GLU A O 1
ATOM 1679 N N . ALA A 1 208 ? 10.555 30.016 10.25 1 98.5 208 ALA A N 1
ATOM 1680 C CA . ALA A 1 208 ? 11.367 28.797 10.273 1 98.5 208 ALA A CA 1
ATOM 1681 C C . ALA A 1 208 ? 11.766 28.422 11.703 1 98.5 208 ALA A C 1
ATOM 1683 O O . ALA A 1 208 ? 12.078 29.312 12.508 1 98.5 208 ALA A O 1
ATOM 1684 N N . LEU A 1 209 ? 11.75 27.141 12.008 1 98.38 209 LEU A N 1
ATOM 1685 C CA . LEU A 1 209 ? 12.352 26.703 13.266 1 98.38 209 LEU A CA 1
ATOM 1686 C C . LEU A 1 209 ? 13.867 26.875 13.234 1 98.38 209 LEU A C 1
ATOM 1688 O O . LEU A 1 209 ? 14.492 26.703 12.188 1 98.38 209 LEU A O 1
ATOM 1692 N N . THR A 1 210 ? 14.414 27.125 14.422 1 97.69 210 THR A N 1
ATOM 1693 C CA . THR A 1 210 ? 15.867 27.219 14.539 1 97.69 210 THR A CA 1
ATOM 1694 C C . THR A 1 210 ? 16.5 25.828 14.516 1 97.69 210 THR A C 1
ATOM 1696 O O . THR A 1 210 ? 15.805 24.828 14.711 1 97.69 210 THR A O 1
ATOM 1699 N N . GLU A 1 211 ? 17.766 25.812 14.297 1 96.56 211 GLU A N 1
ATOM 1700 C CA . GLU A 1 211 ? 18.5 24.547 14.312 1 96.56 211 GLU A CA 1
ATOM 1701 C C . GLU A 1 211 ? 18.359 23.844 15.664 1 96.56 211 GLU A C 1
ATOM 1703 O O . GLU A 1 211 ? 18.219 22.625 15.727 1 96.56 211 GLU A O 1
ATOM 1708 N N . LYS A 1 212 ? 18.422 24.609 16.688 1 97.31 212 LYS A N 1
ATOM 1709 C CA . LYS A 1 212 ? 18.281 24.062 18.031 1 97.31 212 LYS A CA 1
ATOM 1710 C C . LYS A 1 212 ? 16.922 23.422 18.234 1 97.31 212 LYS A C 1
ATOM 1712 O O . LYS A 1 212 ? 16.797 22.344 18.812 1 97.31 212 LYS A O 1
ATOM 1717 N N . GLU A 1 213 ? 15.883 24.062 17.734 1 97.38 213 GLU A N 1
ATOM 1718 C CA . GLU A 1 213 ? 14.523 23.531 17.844 1 97.38 213 GLU A CA 1
ATOM 1719 C C . GLU A 1 213 ? 14.359 22.25 17.031 1 97.38 213 GLU A C 1
ATOM 1721 O O . GLU A 1 213 ? 13.695 21.312 17.469 1 97.38 213 GLU A O 1
ATOM 1726 N N . LEU A 1 214 ? 14.969 22.281 15.883 1 97.38 214 LEU A N 1
ATOM 1727 C CA . LEU A 1 214 ? 14.906 21.109 15.016 1 97.38 214 LEU A CA 1
ATOM 1728 C C . LEU A 1 214 ? 15.555 19.906 15.688 1 97.38 214 LEU A C 1
ATOM 1730 O O . LEU A 1 214 ? 15.016 18.797 15.656 1 97.38 214 LEU A O 1
ATOM 1734 N N . GLU A 1 215 ? 16.656 20.125 16.297 1 95.75 215 GLU A N 1
ATOM 1735 C CA . GLU A 1 215 ? 17.406 19.047 16.969 1 95.75 215 GLU A CA 1
ATOM 1736 C C . GLU A 1 215 ? 16.625 18.5 18.156 1 95.75 215 GLU A C 1
ATOM 1738 O O . GLU A 1 215 ? 16.703 17.312 18.469 1 95.75 215 GLU A O 1
ATOM 1743 N N . ALA A 1 216 ? 15.883 19.328 18.75 1 96.06 216 ALA A N 1
ATOM 1744 C CA . ALA A 1 216 ? 15.156 18.953 19.969 1 96.06 216 ALA A CA 1
ATOM 1745 C C . ALA A 1 216 ? 13.828 18.281 19.625 1 96.06 216 ALA A C 1
ATOM 1747 O O . ALA A 1 216 ? 13.203 17.641 20.484 1 96.06 216 ALA A O 1
ATOM 1748 N N . ASP A 1 217 ? 13.352 18.453 18.453 1 96.56 217 ASP A N 1
ATOM 1749 C CA . ASP A 1 217 ? 12.055 17.938 18.047 1 96.56 217 ASP A CA 1
ATOM 1750 C C . ASP A 1 217 ? 12.148 16.453 17.672 1 96.56 217 ASP A C 1
ATOM 1752 O O . ASP A 1 217 ? 12.805 16.094 16.688 1 96.56 217 ASP A O 1
ATOM 1756 N N . PRO A 1 218 ? 11.492 15.625 18.391 1 95.25 218 PRO A N 1
ATOM 1757 C CA . PRO A 1 218 ? 11.586 14.188 18.109 1 95.25 218 PRO A CA 1
ATOM 1758 C C . PRO A 1 218 ? 10.961 13.805 16.781 1 95.25 218 PRO A C 1
ATOM 1760 O O . PRO A 1 218 ? 11.289 12.75 16.219 1 95.25 218 PRO A O 1
ATOM 1763 N N . VAL A 1 219 ? 10.094 14.578 16.219 1 97 219 VAL A N 1
ATOM 1764 C CA . VAL A 1 219 ? 9.398 14.289 14.961 1 97 219 VAL A CA 1
ATOM 1765 C C . VAL A 1 219 ? 10.375 14.398 13.789 1 97 219 VAL A C 1
ATOM 1767 O O . VAL A 1 219 ? 10.258 13.664 12.812 1 97 219 VAL A O 1
ATOM 1770 N N . VAL A 1 220 ? 11.328 15.281 13.93 1 95.69 220 VAL A N 1
ATOM 1771 C CA . VAL A 1 220 ? 12.242 15.594 12.836 1 95.69 220 VAL A CA 1
ATOM 1772 C C . VAL A 1 220 ? 13.023 14.344 12.453 1 95.69 220 VAL A C 1
ATOM 1774 O O . VAL A 1 220 ? 13.242 14.078 11.266 1 95.69 220 VAL A O 1
ATOM 1777 N N . LYS A 1 221 ? 13.336 13.516 13.375 1 90.5 221 LYS A N 1
ATOM 1778 C CA . LYS A 1 221 ? 14.094 12.297 13.109 1 90.5 221 LYS A CA 1
ATOM 1779 C C . LYS A 1 221 ? 13.25 11.289 12.328 1 90.5 221 LYS A C 1
ATOM 1781 O O . LYS A 1 221 ? 13.789 10.484 11.57 1 90.5 221 LYS A O 1
ATOM 1786 N N . LEU A 1 222 ? 11.977 11.367 12.445 1 94.06 222 LEU A N 1
ATOM 1787 C CA . LEU A 1 222 ? 11.07 10.422 11.812 1 94.06 222 LEU A CA 1
ATOM 1788 C C . LEU A 1 222 ? 10.836 10.789 10.352 1 94.06 222 LEU A C 1
ATOM 1790 O O . LEU A 1 222 ? 10.414 9.945 9.555 1 94.06 222 LEU A O 1
ATOM 1794 N N . LEU A 1 223 ? 11.094 12.031 10.008 1 94.88 223 LEU A N 1
ATOM 1795 C CA . LEU A 1 223 ? 10.695 12.539 8.695 1 94.88 223 LEU A CA 1
ATOM 1796 C C . LEU A 1 223 ? 11.398 11.773 7.578 1 94.88 223 LEU A C 1
ATOM 1798 O O . LEU A 1 223 ? 10.812 11.523 6.527 1 94.88 223 LEU A O 1
ATOM 1802 N N . SER A 1 224 ? 12.602 11.344 7.875 1 91.88 224 SER A N 1
ATOM 1803 C CA . SER A 1 224 ? 13.375 10.703 6.816 1 91.88 224 SER A CA 1
ATOM 1804 C C . SER A 1 224 ? 13.312 9.188 6.918 1 91.88 224 SER A C 1
ATOM 1806 O O . SER A 1 224 ? 13.75 8.477 6.012 1 91.88 224 SER A O 1
ATOM 1808 N N . SER A 1 225 ? 12.672 8.688 7.973 1 91.19 225 SER A N 1
ATOM 1809 C CA . SER A 1 225 ? 12.812 7.246 8.164 1 91.19 225 SER A CA 1
ATOM 1810 C C . SER A 1 225 ? 11.453 6.57 8.297 1 91.19 225 SER A C 1
ATOM 1812 O O . SER A 1 225 ? 11.352 5.348 8.188 1 91.19 225 SER A O 1
ATOM 1814 N N . ALA A 1 226 ? 10.484 7.301 8.508 1 89.75 226 ALA A N 1
ATOM 1815 C CA . ALA A 1 226 ? 9.211 6.691 8.883 1 89.75 226 ALA A CA 1
ATOM 1816 C C . ALA A 1 226 ? 8.43 6.234 7.648 1 89.75 226 ALA A C 1
ATOM 1818 O O . ALA A 1 226 ? 7.629 5.301 7.727 1 89.75 226 ALA A O 1
ATOM 1819 N N . THR A 1 227 ? 8.609 6.918 6.516 1 92.12 227 THR A N 1
ATOM 1820 C CA . THR A 1 227 ? 7.875 6.562 5.305 1 92.12 227 THR A CA 1
ATOM 1821 C C . THR A 1 227 ? 8.703 5.629 4.426 1 92.12 227 THR A C 1
ATOM 1823 O O . THR A 1 227 ? 9.93 5.617 4.504 1 92.12 227 THR A O 1
ATOM 1826 N N . GLU A 1 228 ? 8.047 4.816 3.619 1 90.81 228 GLU A N 1
ATOM 1827 C CA . GLU A 1 228 ? 8.727 3.938 2.674 1 90.81 228 GLU A CA 1
ATOM 1828 C C . GLU A 1 228 ? 9.625 4.73 1.728 1 90.81 228 GLU A C 1
ATOM 1830 O O . GLU A 1 228 ? 10.75 4.316 1.439 1 90.81 228 GLU A O 1
ATOM 1835 N N . GLU A 1 229 ? 9.125 5.895 1.279 1 91 229 GLU A N 1
ATOM 1836 C CA . GLU A 1 229 ? 9.93 6.754 0.418 1 91 229 GLU A CA 1
ATOM 1837 C C . GLU A 1 229 ? 11.164 7.266 1.153 1 91 229 GLU A C 1
ATOM 1839 O O . GLU A 1 229 ? 12.273 7.246 0.607 1 91 229 GLU A O 1
ATOM 1844 N N . GLY A 1 230 ? 11.031 7.691 2.365 1 93.88 230 GLY A N 1
ATOM 1845 C CA . GLY A 1 230 ? 12.164 8.125 3.166 1 93.88 230 GLY A CA 1
ATOM 1846 C C . GLY A 1 230 ? 13.211 7.039 3.348 1 93.88 230 GLY A C 1
ATOM 1847 O O . GLY A 1 230 ? 14.406 7.297 3.213 1 93.88 230 GLY A O 1
ATOM 1848 N N . GLN A 1 231 ? 12.766 5.855 3.623 1 92.12 231 GLN A N 1
ATOM 1849 C CA . GLN A 1 231 ? 13.664 4.719 3.785 1 92.12 231 GLN A CA 1
ATOM 1850 C C . GLN A 1 231 ? 14.422 4.43 2.494 1 92.12 231 GLN A C 1
ATOM 1852 O O . GLN A 1 231 ? 15.617 4.141 2.525 1 92.12 231 GLN A O 1
ATOM 1857 N N . LYS A 1 232 ? 13.742 4.523 1.459 1 91.69 232 LYS A N 1
ATOM 1858 C CA . LYS A 1 232 ? 14.359 4.309 0.153 1 91.69 232 LYS A CA 1
ATOM 1859 C C . LYS A 1 232 ? 15.461 5.332 -0.109 1 91.69 232 LYS A C 1
ATOM 1861 O O . LYS A 1 232 ? 16.562 4.973 -0.536 1 91.69 232 LYS A O 1
ATOM 1866 N N . VAL A 1 233 ? 15.125 6.566 0.119 1 93.62 233 VAL A N 1
ATOM 1867 C CA . VAL A 1 233 ? 16.094 7.641 -0.106 1 93.62 233 VAL A CA 1
ATOM 1868 C C . VAL A 1 233 ? 17.328 7.418 0.769 1 93.62 233 VAL A C 1
ATOM 1870 O O . VAL A 1 233 ? 18.453 7.535 0.296 1 93.62 233 VAL A O 1
ATOM 1873 N N . ALA A 1 234 ? 17.109 7.094 2.01 1 92.12 234 ALA A N 1
ATOM 1874 C CA . ALA A 1 234 ? 18.203 6.859 2.953 1 92.12 234 ALA A CA 1
ATOM 1875 C C . ALA A 1 234 ? 19.078 5.695 2.502 1 92.12 234 ALA A C 1
ATOM 1877 O O . ALA A 1 234 ? 20.312 5.801 2.506 1 92.12 234 ALA A O 1
ATOM 1878 N N . ARG A 1 235 ? 18.5 4.656 2.109 1 89 235 ARG A N 1
ATOM 1879 C CA . ARG A 1 235 ? 19.219 3.457 1.689 1 89 235 ARG A CA 1
ATOM 1880 C C . ARG A 1 235 ? 20.062 3.732 0.455 1 89 235 ARG A C 1
ATOM 1882 O O . ARG A 1 235 ? 21.156 3.162 0.301 1 89 235 ARG A O 1
ATOM 1889 N N . ASN A 1 236 ? 19.578 4.625 -0.397 1 90.44 236 ASN A N 1
ATOM 1890 C CA . ASN A 1 236 ? 20.281 4.938 -1.638 1 90.44 236 ASN A CA 1
ATOM 1891 C C . ASN A 1 236 ? 21.266 6.09 -1.45 1 90.44 236 ASN A C 1
ATOM 1893 O O . ASN A 1 236 ? 21.891 6.535 -2.41 1 90.44 236 ASN A O 1
ATOM 1897 N N . GLY A 1 237 ? 21.344 6.578 -0.297 1 91.38 237 GLY A N 1
ATOM 1898 C CA . GLY A 1 237 ? 22.25 7.672 -0.007 1 91.38 237 GLY A CA 1
ATOM 1899 C C . GLY A 1 237 ? 21.812 8.992 -0.614 1 91.38 237 GLY A C 1
ATOM 1900 O O . GLY A 1 237 ? 22.656 9.836 -0.948 1 91.38 237 GLY A O 1
ATOM 1901 N N . GLY A 1 238 ? 20.547 9.125 -0.799 1 93.12 238 GLY A N 1
ATOM 1902 C CA . GLY A 1 238 ? 20.031 10.352 -1.376 1 93.12 238 GLY A CA 1
ATOM 1903 C C . GLY A 1 238 ? 19.906 11.477 -0.371 1 93.12 238 GLY A C 1
ATOM 1904 O O . GLY A 1 238 ? 19.953 11.25 0.839 1 93.12 238 GLY A O 1
ATOM 1905 N N . GLN A 1 239 ? 19.797 12.656 -0.963 1 94.88 239 GLN A N 1
ATOM 1906 C CA . GLN A 1 239 ? 19.609 13.836 -0.123 1 94.88 239 GLN A CA 1
ATOM 1907 C C . GLN A 1 239 ? 18.141 14.188 0.037 1 94.88 239 GLN A C 1
ATOM 1909 O O . GLN A 1 239 ? 17.344 13.961 -0.874 1 94.88 239 GLN A O 1
ATOM 1914 N N . THR A 1 240 ? 17.828 14.711 1.149 1 97.12 240 THR A N 1
ATOM 1915 C CA . THR A 1 240 ? 16.484 15.219 1.379 1 97.12 240 THR A CA 1
ATOM 1916 C C . THR A 1 240 ? 16.516 16.703 1.75 1 97.12 240 THR A C 1
ATOM 1918 O O . THR A 1 240 ? 17.547 17.203 2.195 1 97.12 240 THR A O 1
ATOM 1921 N N . PHE A 1 241 ? 15.469 17.391 1.503 1 97.69 241 PHE A N 1
ATOM 1922 C CA . PHE A 1 241 ? 15.281 18.812 1.763 1 97.69 241 PHE A CA 1
ATOM 1923 C C . PHE A 1 241 ? 14.078 19.047 2.676 1 97.69 241 PHE A C 1
ATOM 1925 O O . PHE A 1 241 ? 12.945 18.734 2.309 1 97.69 241 PHE A O 1
ATOM 1932 N N . GLN A 1 242 ? 14.438 19.562 3.834 1 97.62 242 GLN A N 1
ATOM 1933 C CA . GLN A 1 242 ? 13.406 19.75 4.848 1 97.62 242 GLN A CA 1
ATOM 1934 C C . GLN A 1 242 ? 13.109 21.234 5.059 1 97.62 242 GLN A C 1
ATOM 1936 O O . GLN A 1 242 ? 14 22.078 4.938 1 97.62 242 GLN A O 1
ATOM 1941 N N . ALA A 1 243 ? 11.883 21.578 5.223 1 98.31 243 ALA A N 1
ATOM 1942 C CA . ALA A 1 243 ? 11.414 22.891 5.695 1 98.31 243 ALA A CA 1
ATOM 1943 C C . ALA A 1 243 ? 10.383 22.719 6.805 1 98.31 243 ALA A C 1
ATOM 1945 O O . ALA A 1 243 ? 9.297 22.188 6.574 1 98.31 243 ALA A O 1
ATOM 1946 N N . VAL A 1 244 ? 10.773 23.125 8.016 1 98.81 244 VAL A N 1
ATOM 1947 C CA . VAL A 1 244 ? 9.914 23.031 9.188 1 98.81 244 VAL A CA 1
ATOM 1948 C C . VAL A 1 244 ? 9.633 24.422 9.742 1 98.81 244 VAL A C 1
ATOM 1950 O O . VAL A 1 244 ? 10.57 25.172 10.07 1 98.81 244 VAL A O 1
ATOM 1953 N N . PHE A 1 245 ? 8.352 24.766 9.797 1 98.88 245 PHE A N 1
ATOM 1954 C CA . PHE A 1 245 ? 7.984 26.141 10.117 1 98.88 245 PHE A CA 1
ATOM 1955 C C . PHE A 1 245 ? 6.891 26.172 11.18 1 98.88 245 PHE A C 1
ATOM 1957 O O . PHE A 1 245 ? 6.027 25.297 11.219 1 98.88 245 PHE A O 1
ATOM 1964 N N . ARG A 1 246 ? 6.906 27.188 11.898 1 98.69 246 ARG A N 1
ATOM 1965 C CA . ARG A 1 246 ? 5.945 27.422 12.977 1 98.69 246 ARG A CA 1
ATOM 1966 C C . ARG A 1 246 ? 4.914 28.469 12.562 1 98.69 246 ARG A C 1
ATOM 1968 O O . ARG A 1 246 ? 5.262 29.5 11.969 1 98.69 246 ARG A O 1
ATOM 1975 N N . ARG A 1 247 ? 3.664 28.172 12.828 1 98.62 247 ARG A N 1
ATOM 1976 C CA . ARG A 1 247 ? 2.604 29.156 12.664 1 98.62 247 ARG A CA 1
ATOM 1977 C C . ARG A 1 247 ? 2.742 30.297 13.68 1 98.62 247 ARG A C 1
ATOM 1979 O O . ARG A 1 247 ? 2.773 30.047 14.891 1 98.62 247 ARG A O 1
ATOM 1986 N N . ILE A 1 248 ? 2.803 31.516 13.188 1 97.69 248 ILE A N 1
ATOM 1987 C CA . ILE A 1 248 ? 2.953 32.656 14.078 1 97.69 248 ILE A CA 1
ATOM 1988 C C . ILE A 1 248 ? 1.757 33.594 13.922 1 97.69 248 ILE A C 1
ATOM 1990 O O . ILE A 1 248 ? 0.993 33.469 12.961 1 97.69 248 ILE A O 1
ATOM 1994 N N . VAL A 1 249 ? 1.511 34.375 14.93 1 92.56 249 VAL A N 1
ATOM 1995 C CA . VAL A 1 249 ? 0.531 35.469 14.852 1 92.56 249 VAL A CA 1
ATOM 1996 C C . VAL A 1 249 ? 1.196 36.719 14.32 1 92.56 249 VAL A C 1
ATOM 1998 O O . VAL A 1 249 ? 2.205 37.188 14.859 1 92.56 249 VAL A O 1
ATOM 2001 N N . PRO A 1 250 ? 0.685 37.188 13.188 1 83 250 PRO A N 1
ATOM 2002 C CA . PRO A 1 250 ? 1.327 38.375 12.633 1 83 250 PRO A CA 1
ATOM 2003 C C . PRO A 1 250 ? 1.357 39.562 13.609 1 83 250 PRO A C 1
ATOM 2005 O O . PRO A 1 250 ? 0.426 39.719 14.398 1 83 250 PRO A O 1
ATOM 2008 N N . SER A 1 251 ? 2.549 40.219 13.977 1 70.19 251 SER A N 1
ATOM 2009 C CA . SER A 1 251 ? 2.691 41.406 14.805 1 70.19 251 SER A CA 1
ATOM 2010 C C . SER A 1 251 ? 1.917 42.562 14.219 1 70.19 251 SER A C 1
ATOM 2012 O O . SER A 1 251 ? 1.84 42.719 12.992 1 70.19 251 SER A O 1
ATOM 2014 N N . ASP A 1 252 ? 0.831 43.094 14.797 1 56.59 252 ASP A N 1
ATOM 2015 C CA . ASP A 1 252 ? 0.214 44.344 14.406 1 56.59 252 ASP A CA 1
ATOM 2016 C C . ASP A 1 252 ? 1.273 45.406 14.094 1 56.59 252 ASP A C 1
ATOM 2018 O O . ASP A 1 252 ? 1.988 45.875 14.984 1 56.59 252 ASP A O 1
ATOM 2022 N N . GLN A 1 253 ? 2.156 45.344 13.289 1 43.75 253 GLN A N 1
ATOM 2023 C CA . GLN A 1 253 ? 2.98 46.531 13.086 1 43.75 253 GLN A CA 1
ATOM 2024 C C . GLN A 1 253 ? 2.121 47.75 12.766 1 43.75 253 GLN A C 1
ATOM 2026 O O . GLN A 1 253 ? 2.607 48.719 12.195 1 43.75 253 GLN A O 1
ATOM 2031 N N . THR A 1 254 ? 0.802 47.781 12.781 1 39.22 254 THR A N 1
ATOM 2032 C CA . THR A 1 254 ? 0.279 49.125 12.602 1 39.22 254 THR A CA 1
ATOM 2033 C C . THR A 1 254 ? 0.616 50 13.805 1 39.22 254 THR A C 1
ATOM 2035 O O . THR A 1 254 ? -0.037 49.906 14.844 1 39.22 254 THR A O 1
ATOM 2038 N N . SER A 1 255 ? 1.7 49.75 14.594 1 31.52 255 SER A N 1
ATOM 2039 C CA . SER A 1 255 ? 1.919 51.031 15.297 1 31.52 255 SER A CA 1
ATOM 2040 C C . SER A 1 255 ? 2.479 52.094 14.359 1 31.52 255 SER A C 1
ATOM 2042 O O . SER A 1 255 ? 3.281 51.781 13.477 1 31.52 255 SER A O 1
ATOM 2044 N N . MET B 1 1 ? 55.812 33.656 -36.031 1 27.3 1 MET B N 1
ATOM 2045 C CA . MET B 1 1 ? 54.5 33.094 -36.406 1 27.3 1 MET B CA 1
ATOM 2046 C C . MET B 1 1 ? 53.594 32.938 -35.156 1 27.3 1 MET B C 1
ATOM 2048 O O . MET B 1 1 ? 54 32.312 -34.188 1 27.3 1 MET B O 1
ATOM 2052 N N . PRO B 1 2 ? 52.625 33.812 -34.938 1 31.3 2 PRO B N 1
ATOM 2053 C CA . PRO B 1 2 ? 51.844 34.125 -33.719 1 31.3 2 PRO B CA 1
ATOM 2054 C C . PRO B 1 2 ? 50.906 32.969 -33.312 1 31.3 2 PRO B C 1
ATOM 2056 O O . PRO B 1 2 ? 50.312 32.312 -34.188 1 31.3 2 PRO B O 1
ATOM 2059 N N . GLU B 1 3 ? 51.219 32.25 -32.219 1 29.08 3 GLU B N 1
ATOM 2060 C CA . GLU B 1 3 ? 50.656 31.094 -31.516 1 29.08 3 GLU B CA 1
ATOM 2061 C C . GLU B 1 3 ? 49.219 31.359 -31.109 1 29.08 3 GLU B C 1
ATOM 2063 O O . GLU B 1 3 ? 48.938 32.219 -30.266 1 29.08 3 GLU B O 1
ATOM 2068 N N . THR B 1 4 ? 48.375 31.484 -32.125 1 29.55 4 THR B N 1
ATOM 2069 C CA . THR B 1 4 ? 46.969 31.828 -31.859 1 29.55 4 THR B CA 1
ATOM 2070 C C . THR B 1 4 ? 46.344 30.859 -30.859 1 29.55 4 THR B C 1
ATOM 2072 O O . THR B 1 4 ? 46.312 29.656 -31.078 1 29.55 4 THR B O 1
ATOM 2075 N N . GLU B 1 5 ? 46.344 31.234 -29.609 1 26.42 5 GLU B N 1
ATOM 2076 C CA . GLU B 1 5 ? 45.812 30.609 -28.406 1 26.42 5 GLU B CA 1
ATOM 2077 C C . GLU B 1 5 ? 44.344 30.297 -28.531 1 26.42 5 GLU B C 1
ATOM 2079 O O . GLU B 1 5 ? 43.531 31.203 -28.672 1 26.42 5 GLU B O 1
ATOM 2084 N N . VAL B 1 6 ? 43.969 29.297 -29.328 1 29.72 6 VAL B N 1
ATOM 2085 C CA . VAL B 1 6 ? 42.562 28.922 -29.5 1 29.72 6 VAL B CA 1
ATOM 2086 C C . VAL B 1 6 ? 41.938 28.703 -28.125 1 29.72 6 VAL B C 1
ATOM 2088 O O . VAL B 1 6 ? 42.344 27.797 -27.375 1 29.72 6 VAL B O 1
ATOM 2091 N N . LYS B 1 7 ? 41.594 29.734 -27.438 1 26.28 7 LYS B N 1
ATOM 2092 C CA . LYS B 1 7 ? 40.938 29.656 -26.141 1 26.28 7 LYS B CA 1
ATOM 2093 C C . LYS B 1 7 ? 39.688 28.766 -26.234 1 26.28 7 LYS B C 1
ATOM 2095 O O . LYS B 1 7 ? 38.812 28.984 -27.094 1 26.28 7 LYS B O 1
ATOM 2100 N N . ALA B 1 8 ? 39.688 27.531 -25.562 1 27.41 8 ALA B N 1
ATOM 2101 C CA . ALA B 1 8 ? 38.719 26.469 -25.281 1 27.41 8 ALA B CA 1
ATOM 2102 C C . ALA B 1 8 ? 37.438 27.031 -24.734 1 27.41 8 ALA B C 1
ATOM 2104 O O . ALA B 1 8 ? 37.406 27.562 -23.609 1 27.41 8 ALA B O 1
ATOM 2105 N N . THR B 1 9 ? 36.75 27.781 -25.484 1 25.14 9 THR B N 1
ATOM 2106 C CA . THR B 1 9 ? 35.5 28.25 -24.891 1 25.14 9 THR B CA 1
ATOM 2107 C C . THR B 1 9 ? 34.656 27.094 -24.391 1 25.14 9 THR B C 1
ATOM 2109 O O . THR B 1 9 ? 34.188 26.266 -25.188 1 25.14 9 THR B O 1
ATOM 2112 N N . ILE B 1 10 ? 35.125 26.406 -23.344 1 27.05 10 ILE B N 1
ATOM 2113 C CA . ILE B 1 10 ? 34.344 25.359 -22.672 1 27.05 10 ILE B CA 1
ATOM 2114 C C . ILE B 1 10 ? 32.938 25.859 -22.375 1 27.05 10 ILE B C 1
ATOM 2116 O O . ILE B 1 10 ? 32.75 26.781 -21.594 1 27.05 10 ILE B O 1
ATOM 2120 N N . SER B 1 11 ? 32.156 26.078 -23.391 1 26.05 11 SER B N 1
ATOM 2121 C CA . SER B 1 11 ? 30.781 26.438 -23.094 1 26.05 11 SER B CA 1
ATOM 2122 C C . SER B 1 11 ? 30.156 25.484 -22.078 1 26.05 11 SER B C 1
ATOM 2124 O O . SER B 1 11 ? 30.234 24.266 -22.25 1 26.05 11 SER B O 1
ATOM 2126 N N . LYS B 1 12 ? 30.078 25.75 -20.766 1 28.12 12 LYS B N 1
ATOM 2127 C CA . LYS B 1 12 ? 29.516 25.203 -19.531 1 28.12 12 LYS B CA 1
ATOM 2128 C C . LYS B 1 12 ? 28.062 24.781 -19.734 1 28.12 12 LYS B C 1
ATOM 2130 O O . LYS B 1 12 ? 27.141 25.547 -19.469 1 28.12 12 LYS B O 1
ATOM 2135 N N . SER B 1 13 ? 27.625 24.344 -20.906 1 28.27 13 SER B N 1
ATOM 2136 C CA . SER B 1 13 ? 26.219 24.031 -21.109 1 28.27 13 SER B CA 1
ATOM 2137 C C . SER B 1 13 ? 25.734 23.016 -20.078 1 28.27 13 SER B C 1
ATOM 2139 O O . SER B 1 13 ? 26.281 21.922 -19.969 1 28.27 13 SER B O 1
ATOM 2141 N N . THR B 1 14 ? 25.344 23.453 -18.859 1 29.52 14 THR B N 1
ATOM 2142 C CA . THR B 1 14 ? 24.781 22.797 -17.688 1 29.52 14 THR B CA 1
ATOM 2143 C C . THR B 1 14 ? 23.672 21.828 -18.109 1 29.52 14 THR B C 1
ATOM 2145 O O . THR B 1 14 ? 22.609 22.266 -18.562 1 29.52 14 THR B O 1
ATOM 2148 N N . GLY B 1 15 ? 23.984 20.797 -18.875 1 27.8 15 GLY B N 1
ATOM 2149 C CA . GLY B 1 15 ? 23.125 19.688 -19.297 1 27.8 15 GLY B CA 1
ATOM 2150 C C . GLY B 1 15 ? 22.172 19.219 -18.203 1 27.8 15 GLY B C 1
ATOM 2151 O O . GLY B 1 15 ? 22.531 18.375 -17.391 1 27.8 15 GLY B O 1
ATOM 2152 N N . LEU B 1 16 ? 21.297 20.141 -17.719 1 29.33 16 LEU B N 1
ATOM 2153 C CA . LEU B 1 16 ? 20.266 19.75 -16.766 1 29.33 16 LEU B CA 1
ATOM 2154 C C . LEU B 1 16 ? 19.516 18.516 -17.266 1 29.33 16 LEU B C 1
ATOM 2156 O O . LEU B 1 16 ? 19.109 18.453 -18.422 1 29.33 16 LEU B O 1
ATOM 2160 N N . PRO B 1 17 ? 19.812 17.359 -16.719 1 28.94 17 PRO B N 1
ATOM 2161 C CA . PRO B 1 17 ? 19.156 16.109 -17.125 1 28.94 17 PRO B CA 1
ATOM 2162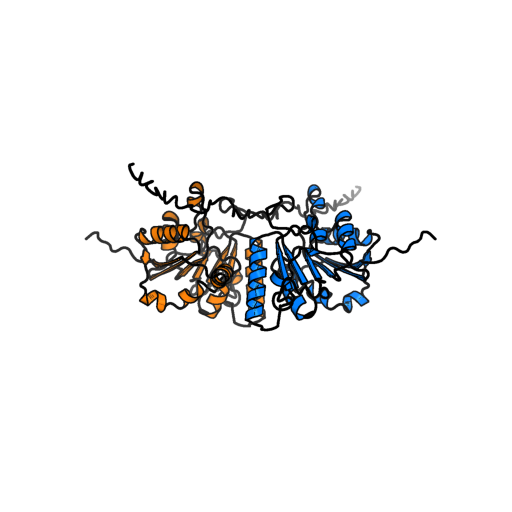 C C . PRO B 1 17 ? 17.656 16.297 -17.391 1 28.94 17 PRO B C 1
ATOM 2164 O O . PRO B 1 17 ? 16.984 17.031 -16.688 1 28.94 17 PRO B O 1
ATOM 2167 N N . ARG B 1 18 ? 17.156 16.219 -18.656 1 25.39 18 ARG B N 1
ATOM 2168 C CA . ARG B 1 18 ? 15.812 16.344 -19.234 1 25.39 18 ARG B CA 1
ATOM 2169 C C . ARG B 1 18 ? 14.812 15.508 -18.438 1 25.39 18 ARG B C 1
ATOM 2171 O O . ARG B 1 18 ? 15.086 14.359 -18.078 1 25.39 18 ARG B O 1
ATOM 2178 N N . LYS B 1 19 ? 13.68 16.109 -17.891 1 27.05 19 LYS B N 1
ATOM 2179 C CA . LYS B 1 19 ? 12.453 15.891 -17.141 1 27.05 19 LYS B CA 1
ATOM 2180 C C . LYS B 1 19 ? 11.641 14.75 -17.734 1 27.05 19 LYS B C 1
ATOM 2182 O O . LYS B 1 19 ? 10.586 14.391 -17.203 1 27.05 19 LYS B O 1
ATOM 2187 N N . ARG B 1 20 ? 11.906 14.305 -18.953 1 25.55 20 ARG B N 1
ATOM 2188 C CA . ARG B 1 20 ? 10.898 13.586 -19.719 1 25.55 20 ARG B CA 1
ATOM 2189 C C . ARG B 1 20 ? 10.617 12.219 -19.109 1 25.55 20 ARG B C 1
ATOM 2191 O O . ARG B 1 20 ? 9.547 11.641 -19.312 1 25.55 20 ARG B O 1
ATOM 2198 N N . PHE B 1 21 ? 11.617 11.523 -18.734 1 26.77 21 PHE B N 1
ATOM 2199 C CA . PHE B 1 21 ? 11.469 10.078 -18.703 1 26.77 21 PHE B CA 1
ATOM 2200 C C . PHE B 1 21 ? 10.578 9.648 -17.547 1 26.77 21 PHE B C 1
ATOM 2202 O O . PHE B 1 21 ? 10.008 8.555 -17.562 1 26.77 21 PHE B O 1
ATOM 2209 N N . TYR B 1 22 ? 10.617 10.305 -16.406 1 26 22 TYR B N 1
ATOM 2210 C CA . TYR B 1 22 ? 10.016 9.578 -15.297 1 26 22 TYR B CA 1
ATOM 2211 C C . TYR B 1 22 ? 8.539 9.93 -15.156 1 26 22 TYR B C 1
ATOM 2213 O O . TYR B 1 22 ? 8.156 10.688 -14.258 1 26 22 TYR B O 1
ATOM 2221 N N . ARG B 1 23 ? 7.836 10.078 -16.203 1 24.88 23 ARG B N 1
ATOM 2222 C CA . ARG B 1 23 ? 6.406 10.273 -15.977 1 24.88 23 ARG B CA 1
ATOM 2223 C C . ARG B 1 23 ? 5.773 9.031 -15.359 1 24.88 23 ARG B C 1
ATOM 2225 O O . ARG B 1 23 ? 5.707 7.98 -16 1 24.88 23 ARG B O 1
ATOM 2232 N N . ALA B 1 24 ? 5.848 8.836 -14.156 1 31.67 24 ALA B N 1
ATOM 2233 C CA . ALA B 1 24 ? 5.117 7.758 -13.492 1 31.67 24 ALA B CA 1
ATOM 2234 C C . ALA B 1 24 ? 3.639 7.781 -13.875 1 31.67 24 ALA B C 1
ATOM 2236 O O . ALA B 1 24 ? 2.932 8.75 -13.586 1 31.67 24 ALA B O 1
ATOM 2237 N N . ARG B 1 25 ? 3.264 7.289 -14.961 1 31.47 25 ARG B N 1
ATOM 2238 C CA . ARG B 1 25 ? 1.857 7.105 -15.305 1 31.47 25 ARG B CA 1
ATOM 2239 C C . ARG B 1 25 ? 1.109 6.391 -14.18 1 31.47 25 ARG B C 1
ATOM 2241 O O . ARG B 1 25 ? 1.518 5.312 -13.75 1 31.47 25 ARG B O 1
ATOM 2248 N N . ALA B 1 26 ? 0.433 7.023 -13.453 1 35.31 26 ALA B N 1
ATOM 2249 C CA . ALA B 1 26 ? -0.393 6.539 -12.352 1 35.31 26 ALA B CA 1
ATOM 2250 C C . ALA B 1 26 ? -1.251 5.355 -12.789 1 35.31 26 ALA B C 1
ATOM 2252 O O . ALA B 1 26 ? -1.53 4.453 -12 1 35.31 26 ALA B O 1
ATOM 2253 N N . HIS B 1 27 ? -1.888 5.422 -13.914 1 33.91 27 HIS B N 1
ATOM 2254 C CA . HIS B 1 27 ? -2.754 4.344 -14.375 1 33.91 27 HIS B CA 1
ATOM 2255 C C . HIS B 1 27 ? -1.978 3.326 -15.203 1 33.91 27 HIS B C 1
ATOM 2257 O O . HIS B 1 27 ? -1.37 3.682 -16.219 1 33.91 27 HIS B O 1
ATOM 2263 N N . SER B 1 28 ? -1.456 2.389 -14.68 1 39.75 28 SER B N 1
ATOM 2264 C CA . SER B 1 28 ? -0.836 1.39 -15.539 1 39.75 28 SER B CA 1
ATOM 2265 C C . SER B 1 28 ? -1.887 0.597 -16.312 1 39.75 28 SER B C 1
ATOM 2267 O O . SER B 1 28 ? -2.766 -0.024 -15.711 1 39.75 28 SER B O 1
ATOM 2269 N N . ASN B 1 29 ? -2.418 1.021 -17.469 1 41 29 ASN B N 1
ATOM 2270 C CA . ASN B 1 29 ? -3.172 0.191 -18.406 1 41 29 ASN B CA 1
ATOM 2271 C C . ASN B 1 29 ? -2.441 -1.113 -18.703 1 41 29 ASN B C 1
ATOM 2273 O O . ASN B 1 29 ? -1.354 -1.1 -19.281 1 41 29 ASN B O 1
ATOM 2277 N N . PRO B 1 30 ? -2.957 -2.217 -18.156 1 44.78 30 PRO B N 1
ATOM 2278 C CA . PRO B 1 30 ? -2.273 -3.477 -18.469 1 44.78 30 PRO B CA 1
ATOM 2279 C C . PRO B 1 30 ? -1.964 -3.639 -19.953 1 44.78 30 PRO B C 1
ATOM 2281 O O . PRO B 1 30 ? -1.077 -4.414 -20.312 1 44.78 30 PRO B O 1
ATOM 2284 N N . LEU B 1 31 ? -2.799 -2.891 -20.766 1 44.66 31 LEU B N 1
ATOM 2285 C CA . LEU B 1 31 ? -2.52 -2.979 -22.188 1 44.66 31 LEU B CA 1
ATOM 2286 C C . LEU B 1 31 ? -1.479 -1.944 -22.609 1 44.66 31 LEU B C 1
ATOM 2288 O O . LEU B 1 31 ? -0.97 -1.985 -23.719 1 44.66 31 LEU B O 1
ATOM 2292 N N . SER B 1 32 ? -1.329 -0.961 -21.75 1 45.19 32 SER B N 1
ATOM 2293 C CA . SER B 1 32 ? -0.351 0.072 -22.078 1 45.19 32 SER B CA 1
ATOM 2294 C C . SER B 1 32 ? 1.026 -0.277 -21.516 1 45.19 32 SER B C 1
ATOM 2296 O O . SER B 1 32 ? 1.14 -0.796 -20.406 1 45.19 32 SER B O 1
ATOM 2298 N N . ASP B 1 33 ? 2.053 -0.515 -22.25 1 46.41 33 ASP B N 1
ATOM 2299 C CA . ASP B 1 33 ? 3.416 -0.945 -21.953 1 46.41 33 ASP B CA 1
ATOM 2300 C C . ASP B 1 33 ? 4.184 0.139 -21.203 1 46.41 33 ASP B C 1
ATOM 2302 O O . ASP B 1 33 ? 4.73 1.059 -21.812 1 46.41 33 ASP B O 1
ATOM 2306 N N . SER B 1 34 ? 3.707 0.699 -20.188 1 53.28 34 SER B N 1
ATOM 2307 C CA . SER B 1 34 ? 4.633 1.56 -19.469 1 53.28 34 SER B CA 1
ATOM 2308 C C . SER B 1 34 ? 5.961 0.854 -19.219 1 53.28 34 SER B C 1
ATOM 2310 O O . SER B 1 34 ? 6.012 -0.374 -19.109 1 53.28 34 SER B O 1
ATOM 2312 N N . HIS B 1 35 ? 7.184 1.451 -19.484 1 64.69 35 HIS B N 1
ATOM 2313 C CA . HIS B 1 35 ? 8.5 0.886 -19.766 1 64.69 35 HIS B CA 1
ATOM 2314 C C . HIS B 1 35 ? 9.141 0.322 -18.5 1 64.69 35 HIS B C 1
ATOM 2316 O O . HIS B 1 35 ? 9.555 1.078 -17.625 1 64.69 35 HIS B O 1
ATOM 2322 N N . PHE B 1 36 ? 8.648 -0.744 -17.969 1 75.75 36 PHE B N 1
ATOM 2323 C CA . PHE B 1 36 ? 9.508 -1.469 -17.047 1 75.75 36 PHE B CA 1
ATOM 2324 C C . PHE B 1 36 ? 10.289 -2.553 -17.766 1 75.75 36 PHE B C 1
ATOM 2326 O O . PHE B 1 36 ? 9.859 -3.057 -18.797 1 75.75 36 PHE B O 1
ATOM 2333 N N . PRO B 1 37 ? 11.477 -2.701 -17.281 1 78.31 37 PRO B N 1
ATOM 2334 C CA . PRO B 1 37 ? 12.312 -3.725 -17.922 1 78.31 37 PRO B CA 1
ATOM 2335 C C . PRO B 1 37 ? 11.758 -5.137 -17.734 1 78.31 37 PRO B C 1
ATOM 2337 O O . PRO B 1 37 ? 11.352 -5.5 -16.625 1 78.31 37 PRO B O 1
ATOM 2340 N N . VAL B 1 38 ? 11.609 -5.848 -18.797 1 87.06 38 VAL B N 1
ATOM 2341 C CA . VAL B 1 38 ? 11.203 -7.25 -18.797 1 87.06 38 VAL B CA 1
ATOM 2342 C C . VAL B 1 38 ? 12.344 -8.117 -19.328 1 87.06 38 VAL B C 1
ATOM 2344 O O . VAL B 1 38 ? 12.945 -7.797 -20.344 1 87.06 38 VAL B O 1
ATOM 2347 N N . PRO B 1 39 ? 12.672 -9.172 -18.578 1 89.56 39 PRO B N 1
ATOM 2348 C CA . PRO B 1 39 ? 13.672 -10.07 -19.156 1 89.56 39 PRO B CA 1
ATOM 2349 C C . PRO B 1 39 ? 13.219 -10.688 -20.469 1 89.56 39 PRO B C 1
ATOM 2351 O O . PRO B 1 39 ? 12.031 -10.992 -20.641 1 89.56 39 PRO B O 1
ATOM 2354 N N . ILE B 1 40 ? 14.117 -10.875 -21.328 1 86.69 40 ILE B N 1
ATOM 2355 C CA . ILE B 1 40 ? 13.812 -11.453 -22.641 1 86.69 40 ILE B CA 1
ATOM 2356 C C . ILE B 1 40 ? 13.445 -12.93 -22.469 1 86.69 40 ILE B C 1
ATOM 2358 O O . ILE B 1 40 ? 12.547 -13.43 -23.156 1 86.69 40 ILE B O 1
ATOM 2362 N N . SER B 1 41 ? 14.148 -13.555 -21.547 1 92.5 41 SER B N 1
ATOM 2363 C CA . SER B 1 41 ? 13.906 -14.953 -21.203 1 92.5 41 SER B CA 1
ATOM 2364 C C . SER B 1 41 ? 14.125 -15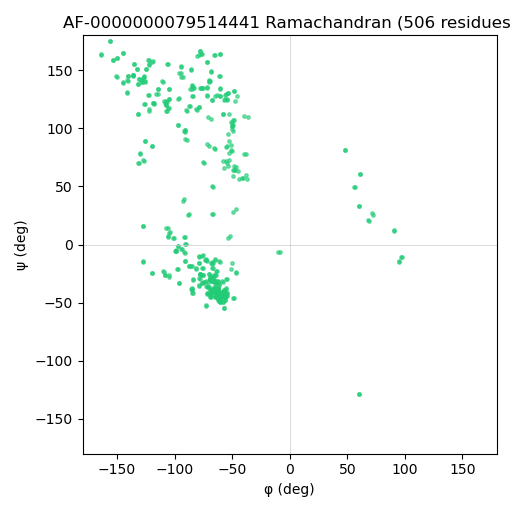.211 -19.719 1 92.5 41 SER B C 1
ATOM 2366 O O . SER B 1 41 ? 14.719 -14.391 -19.031 1 92.5 41 SER B O 1
ATOM 2368 N N . PRO B 1 42 ? 13.656 -16.312 -19.266 1 93.31 42 PRO B N 1
ATOM 2369 C CA . PRO B 1 42 ? 13.828 -16.625 -17.844 1 93.31 42 PRO B CA 1
ATOM 2370 C C . PRO B 1 42 ? 15.297 -16.641 -17.406 1 93.31 42 PRO B C 1
ATOM 2372 O O . PRO B 1 42 ? 15.609 -16.281 -16.281 1 93.31 42 PRO B O 1
ATOM 2375 N N . SER B 1 43 ? 16.156 -17.016 -18.266 1 89.75 43 SER B N 1
ATOM 2376 C CA . SER B 1 43 ? 17.578 -17.125 -17.938 1 89.75 43 SER B CA 1
ATOM 2377 C C . SER B 1 43 ? 18.188 -15.758 -17.672 1 89.75 43 SER B C 1
ATOM 2379 O O . SER B 1 43 ? 19.25 -15.664 -17.062 1 89.75 43 SER B O 1
ATOM 2381 N N . GLN B 1 44 ? 17.484 -14.742 -18.062 1 88.38 44 GLN B N 1
ATOM 2382 C CA . GLN B 1 44 ? 18.016 -13.391 -17.922 1 88.38 44 GLN B CA 1
ATOM 2383 C C . GLN B 1 44 ? 17.484 -12.719 -16.656 1 88.38 44 GLN B C 1
ATOM 2385 O O . GLN B 1 44 ? 17.859 -11.586 -16.344 1 88.38 44 GLN B O 1
ATOM 2390 N N . PHE B 1 45 ? 16.688 -13.414 -15.984 1 91.06 45 PHE B N 1
ATOM 2391 C CA . PHE B 1 45 ? 16.188 -12.875 -14.719 1 91.06 45 PHE B CA 1
ATOM 2392 C C . PHE B 1 45 ? 17.297 -12.875 -13.672 1 91.06 45 PHE B C 1
ATOM 2394 O O . PHE B 1 45 ? 17.922 -13.906 -13.422 1 91.06 45 PHE B O 1
ATOM 2401 N N . ASP B 1 46 ? 17.547 -11.781 -13.023 1 88.5 46 ASP B N 1
ATOM 2402 C CA . ASP B 1 46 ? 18.656 -11.625 -12.102 1 88.5 46 ASP B CA 1
ATOM 2403 C C . ASP B 1 46 ? 18.234 -11.977 -10.672 1 88.5 46 ASP B C 1
ATOM 2405 O O . ASP B 1 46 ? 17.781 -11.117 -9.922 1 88.5 46 ASP B O 1
ATOM 2409 N N . TYR B 1 47 ? 18.516 -13.148 -10.273 1 92.69 47 TYR B N 1
ATOM 2410 C CA . TYR B 1 47 ? 18.141 -13.633 -8.953 1 92.69 47 TYR B CA 1
ATOM 2411 C C . TYR B 1 47 ? 18.906 -12.891 -7.863 1 92.69 47 TYR B C 1
ATOM 2413 O O . TYR B 1 47 ? 18.422 -12.742 -6.742 1 92.69 47 TYR B O 1
ATOM 2421 N N . SER B 1 48 ? 20.109 -12.406 -8.125 1 91.5 48 SER B N 1
ATOM 2422 C CA . SER B 1 48 ? 20.953 -11.758 -7.121 1 91.5 48 SER B CA 1
ATOM 2423 C C . SER B 1 48 ? 20.359 -10.414 -6.699 1 91.5 48 SER B C 1
ATOM 2425 O O . SER B 1 48 ? 20.531 -9.984 -5.559 1 91.5 48 SER B O 1
ATOM 2427 N N . LEU B 1 49 ? 19.641 -9.82 -7.57 1 90.88 49 LEU B N 1
ATOM 2428 C CA . LEU B 1 49 ? 18.984 -8.555 -7.262 1 90.88 49 LEU B CA 1
ATOM 2429 C C . LEU B 1 49 ? 17.781 -8.781 -6.348 1 90.88 49 LEU B C 1
ATOM 2431 O O . LEU B 1 49 ? 17.5 -7.953 -5.477 1 90.88 49 LEU B O 1
ATOM 2435 N N . HIS B 1 50 ? 17.172 -9.883 -6.508 1 94.38 50 HIS B N 1
ATOM 2436 C CA . HIS B 1 50 ? 15.898 -10.141 -5.832 1 94.38 50 HIS B CA 1
ATOM 2437 C C . HIS B 1 50 ? 16.109 -10.922 -4.539 1 94.38 50 HIS B C 1
ATOM 2439 O O . HIS B 1 50 ? 15.367 -10.75 -3.57 1 94.38 50 HIS B O 1
ATOM 2445 N N . TYR B 1 51 ? 17.125 -11.773 -4.602 1 95.94 51 TYR B N 1
ATOM 2446 C CA . TYR B 1 51 ? 17.438 -12.633 -3.465 1 95.94 51 TYR B CA 1
ATOM 2447 C C . TYR B 1 51 ? 18.922 -12.578 -3.135 1 95.94 51 TYR B C 1
ATOM 2449 O O . TYR B 1 51 ? 19.609 -13.602 -3.189 1 95.94 51 TYR B O 1
ATOM 2457 N N . PRO B 1 52 ? 19.422 -11.484 -2.625 1 91.94 52 PRO B N 1
ATOM 2458 C CA . PRO B 1 52 ? 20.859 -11.25 -2.531 1 91.94 52 PRO B CA 1
ATOM 2459 C C . PRO B 1 52 ? 21.547 -12.164 -1.517 1 91.94 52 PRO B C 1
ATOM 2461 O O . PRO B 1 52 ? 22.719 -12.516 -1.683 1 91.94 52 PRO B O 1
ATOM 2464 N N . GLN B 1 53 ? 20.922 -12.578 -0.519 1 91.5 53 GLN B N 1
ATOM 2465 C CA . GLN B 1 53 ? 21.562 -13.438 0.477 1 91.5 53 GLN B CA 1
ATOM 2466 C C . GLN B 1 53 ? 21.641 -14.875 -0.015 1 91.5 53 GLN B C 1
ATOM 2468 O O . GLN B 1 53 ? 22.578 -15.602 0.347 1 91.5 53 GLN B O 1
ATOM 2473 N N . ILE B 1 54 ? 20.734 -15.227 -0.806 1 91.81 54 ILE B N 1
ATOM 2474 C CA . ILE B 1 54 ? 20.688 -16.594 -1.32 1 91.81 54 ILE B CA 1
ATOM 2475 C C . ILE B 1 54 ? 21.578 -16.703 -2.553 1 91.81 54 ILE B C 1
ATOM 2477 O O . ILE B 1 54 ? 22.25 -17.734 -2.75 1 91.81 54 ILE B O 1
ATOM 2481 N N . PHE B 1 55 ? 21.531 -15.617 -3.35 1 90.25 55 PHE B N 1
ATOM 2482 C CA . PHE B 1 55 ? 22.344 -15.555 -4.555 1 90.25 55 PHE B CA 1
ATOM 2483 C C . PHE B 1 55 ? 23.297 -14.375 -4.496 1 90.25 55 PHE B C 1
ATOM 2485 O O . PHE B 1 55 ? 23.031 -13.32 -5.078 1 90.25 55 PHE B O 1
ATOM 2492 N N . PRO B 1 56 ? 24.469 -14.555 -3.863 1 78.94 56 PRO B N 1
ATOM 2493 C CA . PRO B 1 56 ? 25.375 -13.43 -3.656 1 78.94 56 PRO B CA 1
ATOM 2494 C C . PRO B 1 56 ? 25.984 -12.914 -4.961 1 78.94 56 PRO B C 1
ATOM 2496 O O . PRO B 1 56 ? 26.406 -11.758 -5.031 1 78.94 56 PRO B O 1
ATOM 2499 N N . SER B 1 57 ? 26.188 -13.82 -5.949 1 72.38 57 SER B N 1
ATOM 2500 C CA . SER B 1 57 ? 26.719 -13.336 -7.223 1 72.38 57 SER B CA 1
ATOM 2501 C C . SER B 1 57 ? 25.859 -13.797 -8.391 1 72.38 57 SER B C 1
ATOM 2503 O O . SER B 1 57 ? 25.188 -14.828 -8.305 1 72.38 57 SER B O 1
ATOM 2505 N N . SER B 1 58 ? 25.766 -12.859 -9.297 1 64.25 58 SER B N 1
ATOM 2506 C CA . SER B 1 58 ? 24.969 -13.172 -10.492 1 64.25 58 SER B CA 1
ATOM 2507 C C . SER B 1 58 ? 25.469 -14.445 -11.156 1 64.25 58 SER B C 1
ATOM 2509 O O . SER B 1 58 ? 24.703 -15.133 -11.836 1 64.25 58 SER B O 1
ATOM 2511 N N . ASP B 1 59 ? 26.75 -14.617 -10.961 1 60.31 59 ASP B N 1
ATOM 2512 C CA . ASP B 1 59 ? 27.375 -15.734 -11.648 1 60.31 59 ASP B CA 1
ATOM 2513 C C . ASP B 1 59 ? 27.078 -17.062 -10.938 1 60.31 59 ASP B C 1
ATOM 2515 O O . ASP B 1 59 ? 27.281 -18.125 -11.508 1 60.31 59 ASP B O 1
ATOM 2519 N N . GLN B 1 60 ? 26.812 -16.938 -9.656 1 55.19 60 GLN B N 1
ATOM 2520 C CA . GLN B 1 60 ? 26.641 -18.188 -8.906 1 55.19 60 GLN B CA 1
ATOM 2521 C C . GLN B 1 60 ? 25.188 -18.656 -8.961 1 55.19 60 GLN B C 1
ATOM 2523 O O . GLN B 1 60 ? 24.578 -18.922 -7.926 1 55.19 60 GLN B O 1
ATOM 2528 N N . ALA B 1 61 ? 24.547 -18.281 -9.906 1 52.41 61 ALA B N 1
ATOM 2529 C CA . ALA B 1 61 ? 23.234 -18.938 -9.922 1 52.41 61 ALA B CA 1
ATOM 2530 C C . ALA B 1 61 ? 23.375 -20.438 -9.703 1 52.41 61 ALA B C 1
ATOM 2532 O O . ALA B 1 61 ? 23.891 -21.156 -10.57 1 52.41 61 ALA B O 1
ATOM 2533 N N . ASP B 1 62 ? 23.859 -20.781 -8.508 1 53.12 62 ASP B N 1
ATOM 2534 C CA . ASP B 1 62 ? 23.797 -22.234 -8.391 1 53.12 62 ASP B CA 1
ATOM 2535 C C . ASP B 1 62 ? 22.5 -22.766 -9.008 1 53.12 62 ASP B C 1
ATOM 2537 O O . ASP B 1 62 ? 21.406 -22.312 -8.68 1 53.12 62 ASP B O 1
ATOM 2541 N N . GLY B 1 63 ? 22.453 -22.844 -10.289 1 57.16 63 GLY B N 1
ATOM 2542 C CA . GLY B 1 63 ? 21.453 -23.406 -11.18 1 57.16 63 GLY B CA 1
ATOM 2543 C C . GLY B 1 63 ? 20.359 -24.172 -10.453 1 57.16 63 GLY B C 1
ATOM 2544 O O . GLY B 1 63 ? 19.375 -24.578 -11.07 1 57.16 63 GLY B O 1
ATOM 2545 N N . SER B 1 64 ? 20.594 -24.328 -9.055 1 69.69 64 SER B N 1
ATOM 2546 C CA . SER B 1 64 ? 19.688 -25.359 -8.562 1 69.69 64 SER B CA 1
ATOM 2547 C C . SER B 1 64 ? 18.438 -24.734 -7.922 1 69.69 64 SER B C 1
ATOM 2549 O O . SER B 1 64 ? 17.359 -25.344 -7.945 1 69.69 64 SER B O 1
ATOM 2551 N N . ARG B 1 65 ? 18.453 -23.422 -7.477 1 88.62 65 ARG B N 1
ATOM 2552 C CA . ARG B 1 65 ? 17.234 -22.938 -6.832 1 88.62 65 ARG B CA 1
ATOM 2553 C C . ARG B 1 65 ? 16.516 -21.922 -7.719 1 88.62 65 ARG B C 1
ATOM 2555 O O . ARG B 1 65 ? 17.141 -21 -8.242 1 88.62 65 ARG B O 1
ATOM 2562 N N . LYS B 1 66 ? 15.281 -22.219 -8.008 1 95.38 66 LYS B N 1
ATOM 2563 C CA . LYS B 1 66 ? 14.453 -21.359 -8.844 1 95.38 66 LYS B CA 1
ATOM 2564 C C . LYS B 1 66 ? 13.18 -20.938 -8.109 1 95.38 66 LYS B C 1
ATOM 2566 O O . LYS B 1 66 ? 12.773 -21.594 -7.141 1 95.38 66 LYS B O 1
ATOM 2571 N N . ILE B 1 67 ? 12.633 -19.906 -8.562 1 98 67 ILE B N 1
ATOM 2572 C CA . ILE B 1 67 ? 11.359 -19.453 -8.016 1 98 67 ILE B CA 1
ATOM 2573 C C . ILE B 1 67 ? 10.297 -20.531 -8.211 1 98 67 ILE B C 1
ATOM 2575 O O . ILE B 1 67 ? 10.18 -21.109 -9.289 1 98 67 ILE B O 1
ATOM 2579 N N . GLN B 1 68 ? 9.547 -20.781 -7.137 1 98.62 68 GLN B N 1
ATOM 2580 C CA . GLN B 1 68 ? 8.562 -21.859 -7.203 1 98.62 68 GLN B CA 1
ATOM 2581 C C . GLN B 1 68 ? 7.152 -21.328 -6.977 1 98.62 68 GLN B C 1
ATOM 2583 O O . GLN B 1 68 ? 6.168 -21.969 -7.34 1 98.62 68 GLN B O 1
ATOM 2588 N N . PHE B 1 69 ? 6.984 -20.172 -6.281 1 98.81 69 PHE B N 1
ATOM 2589 C CA . PHE B 1 69 ? 5.691 -19.547 -6.027 1 98.81 69 PHE B CA 1
ATOM 2590 C C . PHE B 1 69 ? 5.602 -18.203 -6.73 1 98.81 69 PHE B C 1
ATOM 2592 O O . PHE B 1 69 ? 6.539 -17.406 -6.676 1 98.81 69 PHE B O 1
ATOM 2599 N N . ALA B 1 70 ? 4.496 -17.969 -7.387 1 98.88 70 ALA B N 1
ATOM 2600 C CA . ALA B 1 70 ? 4.234 -16.672 -7.992 1 98.88 70 ALA B CA 1
ATOM 2601 C C . ALA B 1 70 ? 2.895 -16.109 -7.527 1 98.88 70 ALA B C 1
ATOM 2603 O O . ALA B 1 70 ? 1.856 -16.766 -7.684 1 98.88 70 ALA B O 1
ATOM 2604 N N . ASP B 1 71 ? 2.895 -14.984 -6.922 1 98.75 71 ASP B N 1
ATOM 2605 C CA . ASP B 1 71 ? 1.696 -14.25 -6.535 1 98.75 71 ASP B CA 1
ATOM 2606 C C . ASP B 1 71 ? 1.35 -13.18 -7.566 1 98.75 71 ASP B C 1
ATOM 2608 O O . ASP B 1 71 ? 1.94 -12.102 -7.57 1 98.75 71 ASP B O 1
ATOM 2612 N N . ILE B 1 72 ? 0.354 -13.438 -8.406 1 98.44 72 ILE B N 1
ATOM 2613 C CA . ILE B 1 72 ? -0.025 -12.57 -9.523 1 98.44 72 ILE B CA 1
ATOM 2614 C C . ILE B 1 72 ? -0.953 -11.469 -9.023 1 98.44 72 ILE B C 1
ATOM 2616 O O . ILE B 1 72 ? -1.998 -11.75 -8.43 1 98.44 72 ILE B O 1
ATOM 2620 N N . GLY B 1 73 ? -0.566 -10.234 -9.359 1 97.31 73 GLY B N 1
ATOM 2621 C CA . GLY B 1 73 ? -1.295 -9.148 -8.719 1 97.31 73 GLY B CA 1
ATOM 2622 C C . GLY B 1 73 ? -1.17 -9.164 -7.203 1 97.31 73 GLY B C 1
ATOM 2623 O O . GLY B 1 73 ? -2.176 -9.172 -6.492 1 97.31 73 GLY B O 1
ATOM 2624 N N . CYS B 1 74 ? 0.056 -9.039 -6.715 1 98.06 74 CYS B N 1
ATOM 2625 C CA . CYS B 1 74 ? 0.331 -9.352 -5.316 1 98.06 74 CYS B CA 1
ATOM 2626 C C . CYS B 1 74 ? -0.166 -8.242 -4.402 1 98.06 74 CYS B C 1
ATOM 2628 O O . CYS B 1 74 ? -0.225 -8.414 -3.184 1 98.06 74 CYS B O 1
ATOM 2630 N N . GLY B 1 75 ? -0.578 -7.094 -5.016 1 96.5 75 GLY B N 1
ATOM 2631 C CA . GLY B 1 75 ? -1.032 -5.996 -4.172 1 96.5 75 GLY B CA 1
ATOM 2632 C C . GLY B 1 75 ? 0.032 -5.5 -3.215 1 96.5 75 GLY B C 1
ATOM 2633 O O . GLY B 1 75 ? 1.156 -5.203 -3.625 1 96.5 75 GLY B O 1
ATOM 2634 N N . PHE B 1 76 ? -0.397 -5.441 -1.998 1 96.5 76 PHE B N 1
ATOM 2635 C CA . PHE B 1 76 ? 0.51 -4.852 -1.021 1 96.5 76 PHE B CA 1
ATOM 2636 C C . PHE B 1 76 ? 1.387 -5.922 -0.379 1 96.5 76 PHE B C 1
ATOM 2638 O O . PHE B 1 76 ? 2.07 -5.656 0.612 1 96.5 76 PHE B O 1
ATOM 2645 N N . GLY B 1 77 ? 1.34 -7.164 -0.823 1 97.88 77 GLY B N 1
ATOM 2646 C CA . GLY B 1 77 ? 2.307 -8.203 -0.498 1 97.88 77 GLY B CA 1
ATOM 2647 C C . GLY B 1 77 ? 1.932 -9 0.736 1 97.88 77 GLY B C 1
ATOM 2648 O O . GLY B 1 77 ? 2.75 -9.75 1.267 1 97.88 77 GLY B O 1
ATOM 2649 N N . GLY B 1 78 ? 0.705 -8.852 1.212 1 96.94 78 GLY B N 1
ATOM 2650 C CA . GLY B 1 78 ? 0.302 -9.555 2.42 1 96.94 78 GLY B CA 1
ATOM 2651 C C . GLY B 1 78 ? 0.475 -11.055 2.324 1 96.94 78 GLY B C 1
ATOM 2652 O O . GLY B 1 78 ? 1.026 -11.68 3.23 1 96.94 78 GLY B O 1
ATOM 2653 N N . LEU B 1 79 ? 0.032 -11.633 1.286 1 98.06 79 LEU B N 1
ATOM 2654 C CA . LEU B 1 79 ? 0.158 -13.078 1.104 1 98.06 79 LEU B CA 1
ATOM 2655 C C . LEU B 1 79 ? 1.623 -13.484 0.995 1 98.06 79 LEU B C 1
ATOM 2657 O O . LEU B 1 79 ? 2.049 -14.453 1.626 1 98.06 79 LEU B O 1
ATOM 2661 N N . LEU B 1 80 ? 2.377 -12.75 0.238 1 98.06 80 LEU B N 1
ATOM 2662 C CA . LEU B 1 80 ? 3.787 -13.031 -0.005 1 98.06 80 LEU B CA 1
ATOM 2663 C C . LEU B 1 80 ? 4.555 -13.125 1.309 1 98.06 80 LEU B C 1
ATOM 2665 O O . LEU B 1 80 ? 5.305 -14.086 1.523 1 98.06 80 LEU B O 1
ATOM 2669 N N . ILE B 1 81 ? 4.309 -12.227 2.176 1 97.5 81 ILE B N 1
ATOM 2670 C CA . ILE B 1 81 ? 5.012 -12.172 3.453 1 97.5 81 ILE B CA 1
ATOM 2671 C C . ILE B 1 81 ? 4.605 -13.367 4.316 1 97.5 81 ILE B C 1
ATOM 2673 O O . ILE B 1 81 ? 5.453 -13.992 4.953 1 97.5 81 ILE B O 1
ATOM 2677 N N . SER B 1 82 ? 3.322 -13.68 4.312 1 97.5 82 SER B N 1
ATOM 2678 C CA . SER B 1 82 ? 2.84 -14.82 5.082 1 97.5 82 SER B CA 1
ATOM 2679 C C . SER B 1 82 ? 3.426 -16.125 4.555 1 97.5 82 SER B C 1
ATOM 2681 O O . SER B 1 82 ? 3.857 -16.984 5.336 1 97.5 82 SER B O 1
ATOM 2683 N N . LEU B 1 83 ? 3.467 -16.25 3.285 1 98.38 83 LEU B N 1
ATOM 2684 C CA . LEU B 1 83 ? 4.004 -17.453 2.666 1 98.38 83 LEU B CA 1
ATOM 2685 C C . LEU B 1 83 ? 5.492 -17.594 2.951 1 98.38 83 LEU B C 1
ATOM 2687 O O . LEU B 1 83 ? 5.992 -18.703 3.129 1 98.38 83 LEU B O 1
ATOM 2691 N N . SER B 1 84 ? 6.207 -16.484 2.969 1 98.19 84 SER B N 1
ATOM 2692 C CA . SER B 1 84 ? 7.645 -16.5 3.217 1 98.19 84 SER B CA 1
ATOM 2693 C C . SER B 1 84 ? 7.977 -17.203 4.527 1 98.19 84 SER B C 1
ATOM 2695 O O . SER B 1 84 ? 8.953 -17.953 4.605 1 98.19 84 SER B O 1
ATOM 2697 N N . THR B 1 85 ? 7.125 -16.984 5.508 1 96.62 85 THR B N 1
ATOM 2698 C CA . THR B 1 85 ? 7.344 -17.547 6.832 1 96.62 85 THR B CA 1
ATOM 2699 C C . THR B 1 85 ? 6.934 -19.016 6.867 1 96.62 85 THR B C 1
ATOM 2701 O O . THR B 1 85 ? 7.586 -19.844 7.52 1 96.62 85 THR B O 1
ATOM 2704 N N . LEU B 1 86 ? 5.926 -19.344 6.16 1 96.88 86 LEU B N 1
ATOM 2705 C CA . LEU B 1 86 ? 5.395 -20.703 6.148 1 96.88 86 LEU B CA 1
ATOM 2706 C C . LEU B 1 86 ? 6.285 -21.625 5.32 1 96.88 86 LEU B C 1
ATOM 2708 O O . LEU B 1 86 ? 6.418 -22.812 5.629 1 96.88 86 LEU B O 1
ATOM 2712 N N . PHE B 1 87 ? 6.883 -21.062 4.285 1 97.75 87 PHE B N 1
ATOM 2713 C CA . PHE B 1 87 ? 7.754 -21.812 3.383 1 97.75 87 PHE B CA 1
ATOM 2714 C C . PHE B 1 87 ? 9.109 -21.125 3.244 1 97.75 87 PHE B C 1
ATOM 2716 O O . PHE B 1 87 ? 9.469 -20.656 2.16 1 97.75 87 PHE B O 1
ATOM 2723 N N . PRO B 1 88 ? 9.945 -21.172 4.266 1 96.69 88 PRO B N 1
ATOM 2724 C CA . PRO B 1 88 ? 11.164 -20.359 4.289 1 96.69 88 PRO B CA 1
ATOM 2725 C C . PRO B 1 88 ? 12.188 -20.812 3.252 1 96.69 88 PRO B C 1
ATOM 2727 O O . PRO B 1 88 ? 13.094 -20.047 2.891 1 96.69 88 PRO B O 1
ATOM 2730 N N . GLU B 1 89 ? 12.062 -22.016 2.693 1 96.31 89 GLU B N 1
ATOM 2731 C CA . GLU B 1 89 ? 13.055 -22.531 1.755 1 96.31 89 GLU B CA 1
ATOM 2732 C C . GLU B 1 89 ? 12.602 -22.344 0.311 1 96.31 89 GLU B C 1
ATOM 2734 O O . GLU B 1 89 ? 13.352 -22.625 -0.625 1 96.31 89 GLU B O 1
ATOM 2739 N N . THR B 1 90 ? 11.422 -21.891 0.137 1 97.94 90 THR B N 1
ATOM 2740 C CA . THR B 1 90 ? 10.844 -21.75 -1.197 1 97.94 90 THR B CA 1
ATOM 2741 C C . THR B 1 90 ? 11.008 -20.312 -1.71 1 97.94 90 THR B C 1
ATOM 2743 O O . THR B 1 90 ? 10.633 -19.359 -1.029 1 97.94 90 THR B O 1
ATOM 2746 N N . LEU B 1 91 ? 11.594 -20.172 -2.861 1 98.12 91 LEU B N 1
ATOM 2747 C CA . LEU B 1 91 ? 11.703 -18.859 -3.469 1 98.12 91 LEU B CA 1
ATOM 2748 C C . LEU B 1 91 ? 10.375 -18.438 -4.09 1 98.12 91 LEU B C 1
ATOM 2750 O O . LEU B 1 91 ? 9.719 -19.234 -4.762 1 98.12 91 LEU B O 1
ATOM 2754 N N . MET B 1 92 ? 10.008 -17.172 -3.811 1 98.56 92 MET B N 1
ATOM 2755 C CA . MET B 1 92 ? 8.719 -16.656 -4.254 1 98.56 92 MET B CA 1
ATOM 2756 C C . MET B 1 92 ? 8.859 -15.258 -4.848 1 98.56 92 MET B C 1
ATOM 2758 O O . MET B 1 92 ? 9.789 -14.523 -4.516 1 98.56 92 MET B O 1
ATOM 2762 N N . ILE B 1 93 ? 7.891 -14.953 -5.699 1 98.75 93 ILE B N 1
ATOM 2763 C CA . ILE B 1 93 ? 7.926 -13.617 -6.281 1 98.75 93 ILE B CA 1
ATOM 2764 C C . ILE B 1 93 ? 6.508 -13.062 -6.395 1 98.75 93 ILE B C 1
ATOM 2766 O O . ILE B 1 93 ? 5.57 -13.797 -6.723 1 98.75 93 ILE B O 1
ATOM 2770 N N . GLY B 1 94 ? 6.293 -11.836 -5.93 1 98.75 94 GLY B N 1
ATOM 2771 C CA . GLY B 1 94 ? 5.098 -11.07 -6.25 1 98.75 94 GLY B CA 1
ATOM 2772 C C . GLY B 1 94 ? 5.203 -10.312 -7.562 1 98.75 94 GLY B C 1
ATOM 2773 O O . GLY B 1 94 ? 6.258 -9.758 -7.879 1 98.75 94 GLY B O 1
ATOM 2774 N N . MET B 1 95 ? 4.176 -10.344 -8.336 1 98.25 95 MET B N 1
ATOM 2775 C CA . MET B 1 95 ? 4.117 -9.617 -9.594 1 98.25 95 MET B CA 1
ATOM 2776 C C . MET B 1 95 ? 2.992 -8.586 -9.578 1 98.25 95 MET B C 1
ATOM 2778 O O . MET B 1 95 ? 1.833 -8.93 -9.344 1 98.25 95 MET B O 1
ATOM 2782 N N . GLU B 1 96 ? 3.322 -7.336 -9.789 1 97.06 96 GLU B N 1
ATOM 2783 C CA . GLU B 1 96 ? 2.396 -6.219 -9.633 1 97.06 96 GLU B CA 1
ATOM 2784 C C . GLU B 1 96 ? 2.605 -5.172 -10.727 1 97.06 96 GLU B C 1
ATOM 2786 O O . GLU B 1 96 ? 3.742 -4.879 -11.102 1 97.06 96 GLU B O 1
ATOM 2791 N N . LEU B 1 97 ? 1.453 -4.641 -11.172 1 95.31 97 LEU B N 1
ATOM 2792 C CA . LEU B 1 97 ? 1.506 -3.711 -12.297 1 95.31 97 LEU B CA 1
ATOM 2793 C C . LEU B 1 97 ? 1.797 -2.293 -11.812 1 95.31 97 LEU B C 1
ATOM 2795 O O . LEU B 1 97 ? 2.465 -1.522 -12.508 1 95.31 97 LEU B O 1
ATOM 2799 N N . ARG B 1 98 ? 1.251 -1.965 -10.75 1 92.81 98 ARG B N 1
ATOM 2800 C CA . ARG B 1 98 ? 1.329 -0.596 -10.25 1 92.81 98 ARG B CA 1
ATOM 2801 C C . ARG B 1 98 ? 2.705 -0.305 -9.664 1 92.81 98 ARG B C 1
ATOM 2803 O O . ARG B 1 98 ? 3.172 -1.024 -8.773 1 92.81 98 ARG B O 1
ATOM 2810 N N . ASP B 1 99 ? 3.25 0.769 -9.969 1 91.94 99 ASP B N 1
ATOM 2811 C CA . ASP B 1 99 ? 4.625 1.117 -9.625 1 91.94 99 ASP B CA 1
ATOM 2812 C C . ASP B 1 99 ? 4.758 1.426 -8.133 1 91.94 99 ASP B C 1
ATOM 2814 O O . ASP B 1 99 ? 5.559 0.802 -7.434 1 91.94 99 ASP B O 1
ATOM 2818 N N . LYS B 1 100 ? 3.938 2.316 -7.602 1 91.25 100 LYS B N 1
ATOM 2819 C CA . LYS B 1 100 ? 4.051 2.744 -6.211 1 91.25 100 LYS B CA 1
ATOM 2820 C C . LYS B 1 100 ? 3.785 1.582 -5.258 1 91.25 100 LYS B C 1
ATOM 2822 O O . LYS B 1 100 ? 4.379 1.511 -4.18 1 91.25 100 LYS B O 1
ATOM 2827 N N . VAL B 1 101 ? 2.926 0.689 -5.73 1 95.44 101 VAL B N 1
ATOM 2828 C CA . VAL B 1 101 ? 2.635 -0.479 -4.91 1 95.44 101 VAL B CA 1
ATOM 2829 C C . VAL B 1 101 ? 3.838 -1.42 -4.902 1 95.44 101 VAL B C 1
ATOM 2831 O O . VAL B 1 101 ? 4.246 -1.909 -3.848 1 95.44 101 VAL B O 1
ATOM 2834 N N . THR B 1 102 ? 4.426 -1.602 -6.043 1 96.69 102 THR B N 1
ATOM 2835 C CA . THR B 1 102 ? 5.613 -2.445 -6.145 1 96.69 102 THR B CA 1
ATOM 2836 C C . THR B 1 102 ? 6.742 -1.896 -5.277 1 96.69 102 THR B C 1
ATOM 2838 O O . THR B 1 102 ? 7.391 -2.648 -4.543 1 96.69 102 THR B O 1
ATOM 2841 N N . GLU B 1 103 ? 6.914 -0.639 -5.355 1 93.81 103 GLU B N 1
ATOM 2842 C CA . GLU B 1 103 ? 7.957 0.001 -4.559 1 93.81 103 GLU B CA 1
ATOM 2843 C C . GLU B 1 103 ? 7.699 -0.175 -3.066 1 93.81 103 GLU B C 1
ATOM 2845 O O . GLU B 1 103 ? 8.625 -0.431 -2.295 1 93.81 103 GLU B O 1
ATOM 2850 N N . TYR B 1 104 ? 6.5 -0.056 -2.688 1 95.94 104 TYR B N 1
ATOM 2851 C CA . TYR B 1 104 ? 6.137 -0.26 -1.29 1 95.94 104 TYR B CA 1
ATOM 2852 C C . TYR B 1 104 ? 6.488 -1.672 -0.836 1 95.94 104 TYR B C 1
ATOM 2854 O O . TYR B 1 104 ? 7.074 -1.86 0.231 1 95.94 104 TYR B O 1
ATOM 2862 N N . VAL B 1 105 ? 6.078 -2.65 -1.623 1 98.06 105 VAL B N 1
ATOM 2863 C CA . VAL B 1 105 ? 6.324 -4.043 -1.264 1 98.06 105 VAL B CA 1
ATOM 2864 C C . VAL B 1 105 ? 7.828 -4.301 -1.188 1 98.06 105 VAL B C 1
ATOM 2866 O O . VAL B 1 105 ? 8.297 -5 -0.289 1 98.06 105 VAL B O 1
ATOM 2869 N N . LYS B 1 106 ? 8.57 -3.75 -2.121 1 97 106 LYS B N 1
ATOM 2870 C CA . LYS B 1 106 ? 10.023 -3.891 -2.1 1 97 106 LYS B CA 1
ATOM 2871 C C . LYS B 1 106 ? 10.609 -3.354 -0.796 1 97 106 LYS B C 1
ATOM 2873 O O . LYS B 1 106 ? 11.391 -4.035 -0.134 1 97 106 LYS B O 1
ATOM 2878 N N . GLU B 1 107 ? 10.219 -2.176 -0.434 1 95.31 107 GLU B N 1
ATOM 2879 C CA . GLU B 1 107 ? 10.727 -1.56 0.789 1 95.31 107 GLU B CA 1
ATOM 2880 C C . GLU B 1 107 ? 10.281 -2.338 2.023 1 95.31 107 GLU B C 1
ATOM 2882 O O . GLU B 1 107 ? 11.031 -2.451 2.998 1 95.31 107 GLU B O 1
ATOM 2887 N N . ARG B 1 108 ? 9.094 -2.812 1.967 1 95.5 108 ARG B N 1
ATOM 2888 C CA . ARG B 1 108 ? 8.578 -3.633 3.059 1 95.5 108 ARG B CA 1
ATOM 2889 C C . ARG B 1 108 ? 9.438 -4.875 3.264 1 95.5 108 ARG B C 1
ATOM 2891 O O . ARG B 1 108 ? 9.82 -5.191 4.391 1 95.5 108 ARG B O 1
ATOM 2898 N N . ILE B 1 109 ? 9.789 -5.52 2.207 1 97.62 109 ILE B N 1
ATOM 2899 C CA . ILE B 1 109 ? 10.609 -6.727 2.264 1 97.62 109 ILE B CA 1
ATOM 2900 C C . ILE B 1 109 ? 11.984 -6.383 2.816 1 97.62 109 ILE B C 1
ATOM 2902 O O . ILE B 1 109 ? 12.492 -7.066 3.709 1 97.62 109 ILE B O 1
ATOM 2906 N N . LEU B 1 110 ? 12.562 -5.332 2.344 1 95.88 110 LEU B N 1
ATOM 2907 C CA . LEU B 1 110 ? 13.891 -4.926 2.793 1 95.88 110 LEU B CA 1
ATOM 2908 C C . LEU B 1 110 ? 13.883 -4.594 4.281 1 95.88 110 LEU B C 1
ATOM 2910 O O . LEU B 1 110 ? 14.789 -4.992 5.016 1 95.88 110 LEU B O 1
ATOM 2914 N N . SER B 1 111 ? 12.867 -3.91 4.672 1 93.88 111 SER B N 1
ATOM 2915 C CA . SER B 1 111 ? 12.75 -3.555 6.082 1 93.88 111 SER B CA 1
ATOM 2916 C C . SER B 1 111 ? 12.602 -4.797 6.953 1 93.88 111 SER B C 1
ATOM 2918 O O . SER B 1 111 ? 13.195 -4.883 8.031 1 93.88 111 SER B O 1
ATOM 2920 N N . LEU B 1 112 ? 11.812 -5.715 6.539 1 96.19 112 LEU B N 1
ATOM 2921 C CA . LEU B 1 112 ? 11.602 -6.953 7.285 1 96.19 112 LEU B CA 1
ATOM 2922 C C . LEU B 1 112 ? 12.906 -7.738 7.402 1 96.19 112 LEU B C 1
ATOM 2924 O O . LEU B 1 112 ? 13.188 -8.328 8.445 1 96.19 112 LEU B O 1
ATOM 2928 N N . ARG B 1 113 ? 13.688 -7.715 6.336 1 96.75 113 ARG B N 1
ATOM 2929 C CA . ARG B 1 113 ? 14.969 -8.406 6.348 1 96.75 113 ARG B CA 1
ATOM 2930 C C . ARG B 1 113 ? 15.914 -7.801 7.383 1 96.75 113 ARG B C 1
ATOM 2932 O O . ARG B 1 113 ? 16.641 -8.523 8.062 1 96.75 113 ARG B O 1
ATOM 2939 N N . VAL B 1 114 ? 15.914 -6.516 7.48 1 93.69 114 VAL B N 1
ATOM 2940 C CA . VAL B 1 114 ? 16.766 -5.816 8.438 1 93.69 114 VAL B CA 1
ATOM 2941 C C . VAL B 1 114 ? 16.281 -6.113 9.859 1 93.69 114 VAL B C 1
ATOM 2943 O O . VAL B 1 114 ? 17.109 -6.395 10.742 1 93.69 114 VAL B O 1
ATOM 2946 N N . ALA B 1 115 ? 15.016 -6.137 10 1 93.75 115 ALA B N 1
ATOM 2947 C CA . ALA B 1 115 ? 14.438 -6.312 11.328 1 93.75 115 ALA B CA 1
ATOM 2948 C C . ALA B 1 115 ? 14.5 -7.773 11.766 1 93.75 115 ALA B C 1
ATOM 2950 O O . ALA B 1 115 ? 14.445 -8.07 12.961 1 93.75 115 ALA B O 1
ATOM 2951 N N . ASN B 1 116 ? 14.547 -8.688 10.836 1 96.56 116 ASN B N 1
ATOM 2952 C CA . ASN B 1 116 ? 14.555 -10.125 11.102 1 96.56 116 ASN B CA 1
ATOM 2953 C C . ASN B 1 116 ? 15.68 -10.828 10.344 1 96.56 116 ASN B C 1
ATOM 2955 O O . ASN B 1 116 ? 15.414 -11.578 9.406 1 96.56 116 ASN B O 1
ATOM 2959 N N . PRO B 1 117 ? 16.891 -10.695 10.891 1 95.31 117 PRO B N 1
ATOM 2960 C CA . PRO B 1 117 ? 18.016 -11.281 10.164 1 95.31 117 PRO B CA 1
ATOM 2961 C C . PRO B 1 117 ? 17.812 -12.766 9.852 1 95.31 117 PRO B C 1
ATOM 2963 O O . PRO B 1 117 ? 17.438 -13.539 10.734 1 95.31 117 PRO B O 1
ATOM 2966 N N . GLY B 1 118 ? 17.922 -13.062 8.539 1 95 118 GLY B N 1
ATOM 2967 C CA . GLY B 1 118 ? 17.812 -14.445 8.094 1 95 118 GLY B CA 1
ATOM 2968 C C . GLY B 1 118 ? 16.422 -14.805 7.598 1 95 118 GLY B C 1
ATOM 2969 O O . GLY B 1 118 ? 16.219 -15.875 7.02 1 95 118 GLY B O 1
ATOM 2970 N N . GLN B 1 119 ? 15.531 -13.922 7.848 1 97.06 119 GLN B N 1
ATOM 2971 C CA . GLN B 1 119 ? 14.156 -14.18 7.426 1 97.06 119 GLN B CA 1
ATOM 2972 C C . GLN B 1 119 ? 13.789 -13.328 6.211 1 97.06 119 GLN B C 1
ATOM 2974 O O . GLN B 1 119 ? 14.469 -12.344 5.906 1 97.06 119 GLN B O 1
ATOM 2979 N N . TYR B 1 120 ? 12.812 -13.797 5.434 1 98 120 TYR B N 1
ATOM 2980 C CA . TYR B 1 120 ? 12.219 -13.078 4.309 1 98 120 TYR B CA 1
ATOM 2981 C C . TYR B 1 120 ? 13.211 -12.938 3.166 1 98 120 TYR B C 1
ATOM 2983 O O . TYR B 1 120 ? 13.07 -12.047 2.318 1 98 120 TYR B O 1
ATOM 2991 N N . GLN B 1 121 ? 14.195 -13.781 3.172 1 97.38 121 GLN B N 1
ATOM 2992 C CA . GLN B 1 121 ? 15.211 -13.742 2.123 1 97.38 121 GLN B CA 1
ATOM 2993 C C . GLN B 1 121 ? 14.703 -14.406 0.847 1 97.38 121 GLN B C 1
ATOM 2995 O O . GLN B 1 121 ? 15.305 -14.242 -0.221 1 97.38 121 GLN B O 1
ATOM 3000 N N . ASN B 1 122 ? 13.586 -15.062 0.953 1 98.12 122 ASN B N 1
ATOM 3001 C CA . ASN B 1 122 ? 13.109 -15.914 -0.135 1 98.12 122 ASN B CA 1
ATOM 3002 C C . ASN B 1 122 ? 11.969 -15.266 -0.904 1 98.12 122 ASN B C 1
ATOM 3004 O O . ASN B 1 122 ? 11.289 -15.93 -1.689 1 98.12 122 ASN B O 1
ATOM 3008 N N . VAL B 1 123 ? 11.719 -13.945 -0.628 1 98.69 123 VAL B N 1
ATOM 3009 C CA . VAL B 1 123 ? 10.633 -13.273 -1.325 1 98.69 123 VAL B CA 1
ATOM 3010 C C . VAL B 1 123 ? 11.156 -12.016 -2.012 1 98.69 123 VAL B C 1
ATOM 3012 O O . VAL B 1 123 ? 12.133 -11.414 -1.552 1 98.69 123 VAL B O 1
ATOM 3015 N N . SER B 1 124 ? 10.547 -11.648 -3.08 1 98.44 124 SER B N 1
ATOM 3016 C CA . SER B 1 124 ? 10.805 -10.422 -3.822 1 98.44 124 SER B CA 1
ATOM 3017 C C . SER B 1 124 ? 9.586 -10.008 -4.645 1 98.44 124 SER B C 1
ATOM 3019 O O . SER B 1 124 ? 8.539 -10.664 -4.582 1 98.44 124 SER B O 1
ATOM 3021 N N . VAL B 1 125 ? 9.672 -8.828 -5.301 1 98.44 125 VAL B N 1
ATOM 3022 C CA . VAL B 1 125 ? 8.555 -8.312 -6.09 1 98.44 125 VAL B CA 1
ATOM 3023 C C . VAL B 1 125 ? 9.078 -7.676 -7.375 1 98.44 125 VAL B C 1
ATOM 3025 O O . VAL B 1 125 ? 10.188 -7.137 -7.402 1 98.44 125 VAL B O 1
ATOM 3028 N N . VAL B 1 126 ? 8.305 -7.832 -8.43 1 97.25 126 VAL B N 1
ATOM 3029 C CA . VAL B 1 126 ? 8.664 -7.199 -9.695 1 97.25 126 VAL B CA 1
ATOM 3030 C C . VAL B 1 126 ? 7.449 -6.465 -10.266 1 97.25 126 VAL B C 1
ATOM 3032 O O . VAL B 1 126 ? 6.316 -6.938 -10.156 1 97.25 126 VAL B O 1
ATOM 3035 N N . ARG B 1 127 ? 7.707 -5.293 -10.773 1 96.25 127 ARG B N 1
ATOM 3036 C CA . ARG B 1 127 ? 6.684 -4.602 -11.555 1 96.25 127 ARG B CA 1
ATOM 3037 C C . ARG B 1 127 ? 6.602 -5.16 -12.969 1 96.25 127 ARG B C 1
ATOM 3039 O O . ARG B 1 127 ? 7.57 -5.082 -13.727 1 96.25 127 ARG B O 1
ATOM 3046 N N . THR B 1 128 ? 5.508 -5.691 -13.328 1 95.88 128 THR B N 1
ATOM 3047 C CA . THR B 1 128 ? 5.352 -6.258 -14.664 1 95.88 128 THR B CA 1
ATOM 3048 C C . THR B 1 128 ? 3.879 -6.48 -14.992 1 95.88 128 THR B C 1
ATOM 3050 O O . THR B 1 128 ? 3.02 -6.371 -14.109 1 95.88 128 THR B O 1
ATOM 3053 N N . ASN B 1 129 ? 3.656 -6.656 -16.25 1 94.56 129 ASN B N 1
ATOM 3054 C CA . ASN B 1 129 ? 2.369 -7.168 -16.703 1 94.56 129 ASN B CA 1
ATOM 3055 C C . ASN B 1 129 ? 2.375 -8.688 -16.812 1 94.56 129 ASN B C 1
ATOM 3057 O O . ASN B 1 129 ? 2.797 -9.242 -17.828 1 94.56 129 ASN B O 1
ATOM 3061 N N . SER B 1 130 ? 1.871 -9.328 -15.828 1 93.94 130 SER B N 1
ATOM 3062 C CA . SER B 1 130 ? 1.952 -10.781 -15.734 1 93.94 130 SER B CA 1
ATOM 3063 C C . SER B 1 130 ? 1.145 -11.453 -16.844 1 93.94 130 SER B C 1
ATOM 3065 O O . SER B 1 130 ? 1.499 -12.539 -17.297 1 93.94 130 SER B O 1
ATOM 3067 N N . MET B 1 131 ? 0.103 -10.891 -17.266 1 92.62 131 MET B N 1
ATOM 3068 C CA . MET B 1 131 ? -0.714 -11.484 -18.328 1 92.62 131 MET B CA 1
ATOM 3069 C C . MET B 1 131 ? 0.069 -11.586 -19.625 1 92.62 131 MET B C 1
ATOM 3071 O O . MET B 1 131 ? -0.228 -12.438 -20.469 1 92.62 131 MET B O 1
ATOM 3075 N N . LYS B 1 132 ? 1.055 -10.781 -19.75 1 92.69 132 LYS B N 1
ATOM 3076 C CA . LYS B 1 132 ? 1.799 -10.727 -21 1 92.69 132 LYS B CA 1
ATOM 3077 C C . LYS B 1 132 ? 3.154 -11.414 -20.875 1 92.69 132 LYS B C 1
ATOM 3079 O O . LYS B 1 132 ? 3.666 -11.977 -21.844 1 92.69 132 LYS B O 1
ATOM 3084 N N . TYR B 1 133 ? 3.695 -11.461 -19.688 1 95 133 TYR B N 1
ATOM 3085 C CA . TYR B 1 133 ? 5.133 -11.719 -19.672 1 95 133 TYR B CA 1
ATOM 3086 C C . TYR B 1 133 ? 5.465 -12.883 -18.75 1 95 133 TYR B C 1
ATOM 3088 O O . TYR B 1 133 ? 6.633 -13.094 -18.406 1 95 133 TYR B O 1
ATOM 3096 N N . ILE B 1 134 ? 4.547 -13.688 -18.344 1 95.62 134 ILE B N 1
ATOM 3097 C CA . ILE B 1 134 ? 4.789 -14.82 -17.453 1 95.62 134 ILE B CA 1
ATOM 3098 C C . ILE B 1 134 ? 5.879 -15.719 -18.031 1 95.62 134 ILE B C 1
ATOM 3100 O O . ILE B 1 134 ? 6.832 -16.078 -17.344 1 95.62 134 ILE B O 1
ATOM 3104 N N . PRO B 1 135 ? 5.848 -15.961 -19.375 1 94.56 135 PRO B N 1
ATOM 3105 C CA . PRO B 1 135 ? 6.852 -16.875 -19.938 1 94.56 135 PRO B CA 1
ATOM 3106 C C . PRO B 1 135 ? 8.242 -16.25 -20 1 94.56 135 PRO B C 1
ATOM 3108 O O . PRO B 1 135 ? 9.227 -16.953 -20.25 1 94.56 135 PRO B O 1
ATOM 3111 N N . ASN B 1 136 ? 8.305 -14.961 -19.812 1 95.5 136 ASN B N 1
ATOM 3112 C CA . ASN B 1 136 ? 9.602 -14.289 -19.766 1 95.5 136 ASN B CA 1
ATOM 3113 C C . ASN B 1 136 ? 10.281 -14.477 -18.406 1 95.5 136 ASN B C 1
ATOM 3115 O O . ASN B 1 136 ? 11.492 -14.305 -18.297 1 95.5 136 ASN B O 1
ATOM 3119 N N . TYR B 1 137 ? 9.508 -14.883 -17.438 1 96.38 137 TYR B N 1
ATOM 3120 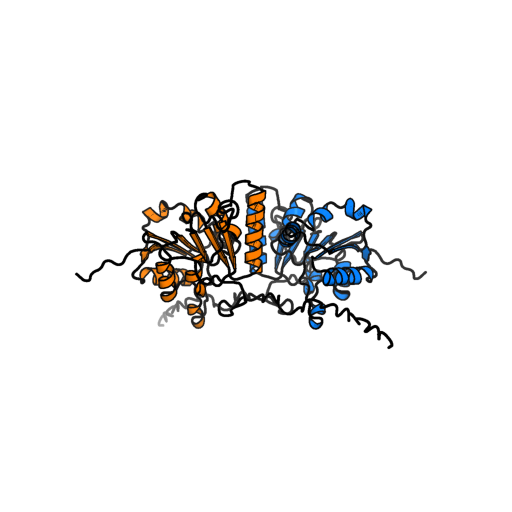C CA . TYR B 1 137 ? 10.023 -14.93 -16.078 1 96.38 137 TYR B CA 1
ATOM 3121 C C . TYR B 1 137 ? 10.242 -16.359 -15.625 1 96.38 137 TYR B C 1
ATOM 3123 O O . TYR B 1 137 ? 11.086 -16.625 -14.766 1 96.38 137 TYR B O 1
ATOM 3131 N N . PHE B 1 138 ? 9.484 -17.281 -16.219 1 97.69 138 PHE B N 1
ATOM 3132 C CA . PHE B 1 138 ? 9.539 -18.641 -15.719 1 97.69 138 PHE B CA 1
ATOM 3133 C C . PHE B 1 138 ? 9.75 -19.641 -16.859 1 97.69 138 PHE B C 1
ATOM 3135 O O . PHE B 1 138 ? 9.188 -19.469 -17.938 1 97.69 138 PHE B O 1
ATOM 3142 N N . GLU B 1 139 ? 10.523 -20.656 -16.578 1 97 139 GLU B N 1
ATOM 3143 C CA . GLU B 1 139 ? 10.695 -21.781 -17.5 1 97 139 GLU B CA 1
ATOM 3144 C C . GLU B 1 139 ? 9.508 -22.734 -17.438 1 97 139 GLU B C 1
ATOM 3146 O O . GLU B 1 139 ? 8.664 -22.625 -16.547 1 97 139 GLU B O 1
ATOM 3151 N N . LYS B 1 140 ? 9.508 -23.594 -18.453 1 97.06 140 LYS B N 1
ATOM 3152 C CA . LYS B 1 140 ? 8.484 -24.641 -18.469 1 97.06 140 LYS B CA 1
ATOM 3153 C C . LYS B 1 140 ? 8.5 -25.422 -17.172 1 97.06 140 LYS B C 1
ATOM 3155 O O . LYS B 1 140 ? 9.562 -25.844 -16.703 1 97.06 140 LYS B O 1
ATOM 3160 N N . ALA B 1 141 ? 7.371 -25.594 -16.578 1 98 141 ALA B N 1
ATOM 3161 C CA . ALA B 1 141 ? 7.168 -26.469 -15.422 1 98 141 ALA B CA 1
ATOM 3162 C C . ALA B 1 141 ? 8.031 -26.031 -14.242 1 98 141 ALA B C 1
ATOM 3164 O O . ALA B 1 141 ? 8.516 -26.859 -13.477 1 98 141 ALA B O 1
ATOM 3165 N N . GLN B 1 142 ? 8.266 -24.797 -14.094 1 97.81 142 GLN B N 1
ATOM 3166 C CA . GLN B 1 142 ? 9.133 -24.281 -13.039 1 97.81 142 GLN B CA 1
ATOM 3167 C C . GLN B 1 142 ? 8.359 -24.094 -11.734 1 97.81 142 GLN B C 1
ATOM 3169 O O . GLN B 1 142 ? 8.859 -24.438 -10.664 1 97.81 142 GLN B O 1
ATOM 3174 N N . LEU B 1 143 ? 7.164 -23.594 -11.812 1 98.69 143 LEU B N 1
ATOM 3175 C CA . LEU B 1 143 ? 6.41 -23.188 -10.633 1 98.69 143 LEU B CA 1
ATOM 3176 C C . LEU B 1 143 ? 5.664 -24.375 -10.031 1 98.69 143 LEU B C 1
ATOM 3178 O O . LEU B 1 143 ? 5.25 -25.281 -10.758 1 98.69 143 LEU B O 1
ATOM 3182 N N . THR B 1 144 ? 5.484 -24.297 -8.695 1 98.81 144 THR B N 1
ATOM 3183 C CA . THR B 1 144 ? 4.672 -25.297 -8.016 1 98.81 144 THR B CA 1
ATOM 3184 C C . THR B 1 144 ? 3.355 -24.688 -7.535 1 98.81 144 THR B C 1
ATOM 3186 O O . THR B 1 144 ? 2.385 -25.406 -7.301 1 98.81 144 THR B O 1
ATOM 3189 N N . LYS B 1 145 ? 3.326 -23.375 -7.367 1 98.88 145 LYS B N 1
ATOM 3190 C CA . LYS B 1 145 ? 2.094 -22.719 -6.945 1 98.88 145 LYS B CA 1
ATOM 3191 C C . LYS B 1 145 ? 1.955 -21.344 -7.594 1 98.88 145 LYS B C 1
ATOM 3193 O O . LYS B 1 145 ? 2.941 -20.609 -7.742 1 98.88 145 LYS B O 1
ATOM 3198 N N . MET B 1 146 ? 0.766 -21.016 -8 1 98.88 146 MET B N 1
ATOM 3199 C CA . MET B 1 146 ? 0.376 -19.688 -8.469 1 98.88 146 MET B CA 1
ATOM 3200 C C . MET B 1 146 ? -0.834 -19.188 -7.695 1 98.88 146 MET B C 1
ATOM 3202 O O . MET B 1 146 ? -1.766 -19.938 -7.414 1 98.88 146 MET B O 1
ATOM 3206 N N . PHE B 1 147 ? -0.824 -17.906 -7.367 1 98.81 147 PHE B N 1
ATOM 3207 C CA . PHE B 1 147 ? -1.878 -17.312 -6.547 1 98.81 147 PHE B CA 1
ATOM 3208 C C . PHE B 1 147 ? -2.547 -16.156 -7.273 1 98.81 147 PHE B C 1
ATOM 3210 O O . PHE B 1 147 ? -1.867 -15.281 -7.812 1 98.81 147 PHE B O 1
ATOM 3217 N N . PHE B 1 148 ? -3.828 -16.172 -7.348 1 98.62 148 PHE B N 1
ATOM 3218 C CA . PHE B 1 148 ? -4.672 -15.109 -7.887 1 98.62 148 PHE B CA 1
ATOM 3219 C C . PHE B 1 148 ? -5.73 -14.695 -6.875 1 98.62 148 PHE B C 1
ATOM 3221 O O . PHE B 1 148 ? -6.844 -15.227 -6.879 1 98.62 148 PHE B O 1
ATOM 3228 N N . LEU B 1 149 ? -5.375 -13.719 -6.023 1 98.12 149 LEU B N 1
ATOM 3229 C CA . LEU B 1 149 ? -6.27 -13.367 -4.922 1 98.12 149 LEU B CA 1
ATOM 3230 C C . LEU B 1 149 ? -6.941 -12.023 -5.176 1 98.12 149 LEU B C 1
ATOM 3232 O O . LEU B 1 149 ? -6.262 -11.008 -5.344 1 98.12 149 LEU B O 1
ATOM 3236 N N . PHE B 1 150 ? -8.258 -12.031 -5.227 1 97.12 150 PHE B N 1
ATOM 3237 C CA . PHE B 1 150 ? -9.133 -10.867 -5.312 1 97.12 150 PHE B CA 1
ATOM 3238 C C . PHE B 1 150 ? -8.781 -10.016 -6.527 1 97.12 150 PHE B C 1
ATOM 3240 O O . PHE B 1 150 ? -8.602 -8.797 -6.41 1 97.12 150 PHE B O 1
ATOM 3247 N N . PRO B 1 151 ? -8.664 -10.711 -7.688 1 96.81 151 PRO B N 1
ATOM 3248 C CA . PRO B 1 151 ? -8.391 -9.93 -8.898 1 96.81 151 PRO B CA 1
ATOM 3249 C C . PRO B 1 151 ? -9.539 -8.992 -9.266 1 96.81 151 PRO B C 1
ATOM 3251 O O . PRO B 1 151 ? -10.648 -9.133 -8.742 1 96.81 151 PRO B O 1
ATOM 3254 N N . ASP B 1 152 ? -9.242 -8.055 -10.086 1 92.88 152 ASP B N 1
ATOM 3255 C CA . ASP B 1 152 ? -10.281 -7.164 -10.586 1 92.88 152 ASP B CA 1
ATOM 3256 C C . ASP B 1 152 ? -11.352 -7.941 -11.352 1 92.88 152 ASP B C 1
ATOM 3258 O O . ASP B 1 152 ? -11.047 -8.664 -12.297 1 92.88 152 ASP B O 1
ATOM 3262 N N . PRO B 1 153 ? -12.531 -7.758 -11 1 94.56 153 PRO B N 1
ATOM 3263 C CA . PRO B 1 153 ? -13.594 -8.578 -11.586 1 94.56 153 PRO B CA 1
ATOM 3264 C C . PRO B 1 153 ? -13.93 -8.172 -13.016 1 94.56 153 PRO B C 1
ATOM 3266 O O . PRO B 1 153 ? -14.414 -8.992 -13.797 1 94.56 153 PRO B O 1
ATOM 3269 N N . HIS B 1 154 ? -13.703 -6.965 -13.375 1 91.44 154 HIS B N 1
ATOM 3270 C CA . HIS B 1 154 ? -14.109 -6.469 -14.688 1 91.44 154 HIS B CA 1
ATOM 3271 C C . HIS B 1 154 ? -15.555 -6.844 -14.984 1 91.44 154 HIS B C 1
ATOM 3273 O O . HIS B 1 154 ? -15.82 -7.617 -15.906 1 91.44 154 HIS B O 1
ATOM 3279 N N . PHE B 1 155 ? -16.422 -6.109 -14.484 1 87.88 155 PHE B N 1
ATOM 3280 C CA . PHE B 1 155 ? -17.828 -6.469 -14.484 1 87.88 155 PHE B CA 1
ATOM 3281 C C . PHE B 1 155 ? -18.422 -6.379 -15.891 1 87.88 155 PHE B C 1
ATOM 3283 O O . PHE B 1 155 ? -19.266 -7.195 -16.266 1 87.88 155 PHE B O 1
ATOM 3290 N N . LYS B 1 156 ? -17.906 -5.348 -16.625 1 89.81 156 LYS B N 1
ATOM 3291 C CA . LYS B 1 156 ? -18.422 -5.191 -17.984 1 89.81 156 LYS B CA 1
ATOM 3292 C C . LYS B 1 156 ? -17.906 -6.309 -18.891 1 89.81 156 LYS B C 1
ATOM 3294 O O . LYS B 1 156 ? -16.719 -6.617 -18.906 1 89.81 156 LYS B O 1
ATOM 3299 N N . GLU B 1 157 ? -18.797 -6.863 -19.672 1 89.31 157 GLU B N 1
ATOM 3300 C CA . GLU B 1 157 ? -18.469 -8 -20.531 1 89.31 157 GLU B CA 1
ATOM 3301 C C . GLU B 1 157 ? -17.312 -7.676 -21.469 1 89.31 157 GLU B C 1
ATOM 3303 O O . GLU B 1 157 ? -16.438 -8.516 -21.703 1 89.31 157 GLU B O 1
ATOM 3308 N N . LYS B 1 158 ? -17.281 -6.527 -22 1 91.06 158 LYS B N 1
ATOM 3309 C CA . LYS B 1 158 ? -16.234 -6.121 -22.938 1 91.06 158 LYS B CA 1
ATOM 3310 C C . LYS B 1 158 ? -14.867 -6.172 -22.281 1 91.06 158 LYS B C 1
ATOM 3312 O O . LYS B 1 158 ? -13.844 -6.219 -22.969 1 91.06 158 LYS B O 1
ATOM 3317 N N . ASN B 1 159 ? -14.922 -6.262 -20.953 1 90.12 159 ASN B N 1
ATOM 3318 C CA . ASN B 1 159 ? -13.656 -6.234 -20.234 1 90.12 159 ASN B CA 1
ATOM 3319 C C . ASN B 1 159 ? -13.281 -7.617 -19.703 1 90.12 159 ASN B C 1
ATOM 3321 O O . ASN B 1 159 ? -12.242 -7.785 -19.062 1 90.12 159 ASN B O 1
ATOM 3325 N N . HIS B 1 160 ? -13.984 -8.617 -20.031 1 89.62 160 HIS B N 1
ATOM 3326 C CA . HIS B 1 160 ? -13.703 -9.961 -19.531 1 89.62 160 HIS B CA 1
ATOM 3327 C C . HIS B 1 160 ? -12.367 -10.477 -20.047 1 89.62 160 HIS B C 1
ATOM 3329 O O . HIS B 1 160 ? -11.719 -11.305 -19.406 1 89.62 160 HIS B O 1
ATOM 3335 N N . ARG B 1 161 ? -11.984 -9.945 -21.219 1 90.06 161 ARG B N 1
ATOM 3336 C CA . ARG B 1 161 ? -10.703 -10.328 -21.781 1 90.06 161 ARG B CA 1
ATOM 3337 C C . ARG B 1 161 ? -9.547 -9.859 -20.906 1 90.06 161 ARG B C 1
ATOM 3339 O O . ARG B 1 161 ? -8.406 -10.305 -21.062 1 90.06 161 ARG B O 1
ATOM 3346 N N . ARG B 1 162 ? -9.875 -9 -19.984 1 91.81 162 ARG B N 1
ATOM 3347 C CA . ARG B 1 162 ? -8.859 -8.438 -19.109 1 91.81 162 ARG B CA 1
ATOM 3348 C C . ARG B 1 162 ? -8.758 -9.234 -17.812 1 91.81 162 ARG B C 1
ATOM 3350 O O . ARG B 1 162 ? -7.895 -8.969 -16.969 1 91.81 162 ARG B O 1
ATOM 3357 N N . ARG B 1 163 ? -9.594 -10.195 -17.656 1 95.12 163 ARG B N 1
ATOM 3358 C CA . ARG B 1 163 ? -9.539 -11.023 -16.469 1 95.12 163 ARG B CA 1
ATOM 3359 C C . ARG B 1 163 ? -8.297 -11.906 -16.469 1 95.12 163 ARG B C 1
ATOM 3361 O O . ARG B 1 163 ? -7.918 -12.453 -17.516 1 95.12 163 ARG B O 1
ATOM 3368 N N . VAL B 1 164 ? -7.719 -12.039 -15.32 1 96.44 164 VAL B N 1
ATOM 3369 C CA . VAL B 1 164 ? -6.418 -12.68 -15.195 1 96.44 164 VAL B CA 1
ATOM 3370 C C . VAL B 1 164 ? -6.574 -14.195 -15.312 1 96.44 164 VAL B C 1
ATOM 3372 O O . VAL B 1 164 ? -5.594 -14.914 -15.516 1 96.44 164 VAL B O 1
ATOM 3375 N N . ILE B 1 165 ? -7.766 -14.688 -15.094 1 97.81 165 ILE B N 1
ATOM 3376 C CA . ILE B 1 165 ? -8.07 -16.094 -15.367 1 97.81 165 ILE B CA 1
ATOM 3377 C C . ILE B 1 165 ? -8.945 -16.188 -16.609 1 97.81 165 ILE B C 1
ATOM 3379 O O . ILE B 1 165 ? -10.062 -15.656 -16.641 1 97.81 165 ILE B O 1
ATOM 3383 N N . SER B 1 166 ? -8.453 -16.766 -17.609 1 96.31 166 SER B N 1
ATOM 3384 C CA . SER B 1 166 ? -9.125 -17.031 -18.875 1 96.31 166 SER B CA 1
ATOM 3385 C C . SER B 1 166 ? -8.578 -18.297 -19.531 1 96.31 166 SER B C 1
ATOM 3387 O O . SER B 1 166 ? -7.488 -18.766 -19.188 1 96.31 166 SER B O 1
ATOM 3389 N N . PRO B 1 167 ? -9.344 -18.875 -20.453 1 94.31 167 PRO B N 1
ATOM 3390 C CA . PRO B 1 167 ? -8.867 -20.109 -21.078 1 94.31 167 PRO B CA 1
ATOM 3391 C C . PRO B 1 167 ? -7.508 -19.938 -21.75 1 94.31 167 PRO B C 1
ATOM 3393 O O . PRO B 1 167 ? -6.641 -20.812 -21.625 1 94.31 167 PRO B O 1
ATOM 3396 N N . PHE B 1 168 ? -7.348 -18.812 -22.359 1 93.62 168 PHE B N 1
ATOM 3397 C CA . PHE B 1 168 ? -6.086 -18.562 -23.047 1 93.62 168 PHE B CA 1
ATOM 3398 C C . PHE B 1 168 ? -4.945 -18.422 -22.047 1 93.62 168 PHE B C 1
ATOM 3400 O O . PHE B 1 168 ? -3.881 -19.016 -22.219 1 93.62 168 PHE B O 1
ATOM 3407 N N . LEU B 1 169 ? -5.129 -17.703 -21.031 1 97.25 169 LEU B N 1
ATOM 3408 C CA . LEU B 1 169 ? -4.078 -17.469 -20.047 1 97.25 169 LEU B CA 1
ATOM 3409 C C . LEU B 1 169 ? -3.783 -18.734 -19.266 1 97.25 169 LEU B C 1
ATOM 3411 O O . LEU B 1 169 ? -2.648 -18.953 -18.828 1 97.25 169 LEU B O 1
ATOM 3415 N N . LEU B 1 170 ? -4.805 -19.578 -19.109 1 97.88 170 LEU B N 1
ATOM 3416 C CA . LEU B 1 170 ? -4.605 -20.828 -18.391 1 97.88 170 LEU B CA 1
ATOM 3417 C C . LEU B 1 170 ? -3.617 -21.734 -19.141 1 97.88 170 LEU B C 1
ATOM 3419 O O . LEU B 1 170 ? -2.906 -22.516 -18.516 1 97.88 170 LEU B O 1
ATOM 3423 N N . ASP B 1 171 ? -3.516 -21.578 -20.469 1 97.06 171 ASP B N 1
ATOM 3424 C CA . ASP B 1 171 ? -2.496 -22.297 -21.234 1 97.06 171 ASP B CA 1
ATOM 3425 C C . ASP B 1 171 ? -1.093 -21.875 -20.797 1 97.06 171 ASP B C 1
ATOM 3427 O O . ASP B 1 171 ? -0.222 -22.734 -20.594 1 97.06 171 ASP B O 1
ATOM 3431 N N . GLU B 1 172 ? -0.967 -20.594 -20.641 1 97.19 172 GLU B N 1
ATOM 3432 C CA . GLU B 1 172 ? 0.324 -20.062 -20.219 1 97.19 172 GLU B CA 1
ATOM 3433 C C . GLU B 1 172 ? 0.656 -20.484 -18.781 1 97.19 172 GLU B C 1
ATOM 3435 O O . GLU B 1 172 ? 1.804 -20.828 -18.484 1 97.19 172 GLU B O 1
ATOM 3440 N N . TYR B 1 173 ? -0.363 -20.484 -17.953 1 98.56 173 TYR B N 1
ATOM 3441 C CA . TYR B 1 173 ? -0.156 -20.891 -16.562 1 98.56 173 TYR B CA 1
ATOM 3442 C C . TYR B 1 173 ? 0.193 -22.359 -16.469 1 98.56 173 TYR B C 1
ATOM 3444 O O . TYR B 1 173 ? 1.061 -22.75 -15.688 1 98.56 173 TYR B O 1
ATOM 3452 N N . ALA B 1 174 ? -0.485 -23.156 -17.297 1 98.25 174 ALA B N 1
ATOM 3453 C CA . ALA B 1 174 ? -0.185 -24.578 -17.328 1 98.25 174 ALA B CA 1
ATOM 3454 C C . ALA B 1 174 ? 1.249 -24.828 -17.781 1 98.25 174 ALA B C 1
ATOM 3456 O O . ALA B 1 174 ? 1.91 -25.75 -17.312 1 98.25 174 ALA B O 1
ATOM 3457 N N . TYR B 1 175 ? 1.673 -24.031 -18.703 1 97.62 175 TYR B N 1
ATOM 3458 C CA . TYR B 1 175 ? 3.021 -24.172 -19.25 1 97.62 175 TYR B CA 1
ATOM 3459 C C . TYR B 1 175 ? 4.066 -24 -18.156 1 97.62 175 TYR B C 1
ATOM 3461 O O . TYR B 1 175 ? 5.008 -24.781 -18.047 1 97.62 175 TYR B O 1
ATOM 3469 N N . VAL B 1 176 ? 3.881 -23.016 -17.281 1 98.31 176 VAL B N 1
ATOM 3470 C CA . VAL B 1 176 ? 4.926 -22.672 -16.312 1 98.31 176 VAL B CA 1
ATOM 3471 C C . VAL B 1 176 ? 4.715 -23.469 -15.031 1 98.31 176 VAL B C 1
ATOM 3473 O O . VAL B 1 176 ? 5.617 -23.547 -14.195 1 98.31 176 VAL B O 1
ATOM 3476 N N . LEU B 1 177 ? 3.586 -24.078 -14.844 1 98.62 177 LEU B N 1
ATOM 3477 C CA . LEU B 1 177 ? 3.307 -24.906 -13.68 1 98.62 177 LEU B CA 1
ATOM 3478 C C . LEU B 1 177 ? 3.785 -26.328 -13.906 1 98.62 177 LEU B C 1
ATOM 3480 O O . LEU B 1 177 ? 3.547 -26.922 -14.969 1 98.62 177 LEU B O 1
ATOM 3484 N N . LYS B 1 178 ? 4.438 -26.859 -12.969 1 98.25 178 LYS B N 1
ATOM 3485 C CA . LYS B 1 178 ? 4.801 -28.266 -13.062 1 98.25 178 LYS B CA 1
ATOM 3486 C C . LYS B 1 178 ? 3.58 -29.156 -12.867 1 98.25 178 LYS B C 1
ATOM 3488 O O . LYS B 1 178 ? 2.588 -28.75 -12.266 1 98.25 178 LYS B O 1
ATOM 3493 N N . ALA B 1 179 ? 3.705 -30.391 -13.406 1 97.94 179 ALA B N 1
ATOM 3494 C CA . ALA B 1 179 ? 2.645 -31.344 -13.102 1 97.94 179 ALA B CA 1
ATOM 3495 C C . ALA B 1 179 ? 2.467 -31.516 -11.594 1 97.94 179 ALA B C 1
ATOM 3497 O O . ALA B 1 179 ? 3.445 -31.672 -10.859 1 97.94 179 ALA B O 1
ATOM 3498 N N . GLY B 1 180 ? 1.282 -31.391 -11.164 1 98.25 180 GLY B N 1
ATOM 3499 C CA . GLY B 1 180 ? 1.001 -31.438 -9.734 1 98.25 180 GLY B CA 1
ATOM 3500 C C . GLY B 1 180 ? 0.948 -30.078 -9.086 1 98.25 180 GLY B C 1
ATOM 3501 O O . GLY B 1 180 ? 0.501 -29.938 -7.941 1 98.25 180 GLY B O 1
ATOM 3502 N N . GLY B 1 181 ? 1.461 -29.078 -9.82 1 98.75 181 GLY B N 1
ATOM 3503 C CA . GLY B 1 181 ? 1.387 -27.734 -9.305 1 98.75 181 GLY B CA 1
ATOM 3504 C C . GLY B 1 181 ? -0.036 -27.25 -9.078 1 98.75 181 GLY B C 1
ATOM 3505 O O . GLY B 1 181 ? -0.983 -27.844 -9.602 1 98.75 181 GLY B O 1
ATOM 3506 N N . ILE B 1 182 ? -0.188 -26.172 -8.312 1 98.81 182 ILE B N 1
ATOM 3507 C CA . ILE B 1 182 ? -1.53 -25.781 -7.887 1 98.81 182 ILE B CA 1
ATOM 3508 C C . ILE B 1 182 ? -1.771 -24.312 -8.211 1 98.81 182 ILE B C 1
ATOM 3510 O O . ILE B 1 182 ? -0.891 -23.469 -8.008 1 98.81 182 ILE B O 1
ATOM 3514 N N . ILE B 1 183 ? -2.963 -24.016 -8.672 1 98.81 183 ILE B N 1
ATOM 3515 C CA . ILE B 1 183 ? -3.469 -22.656 -8.828 1 98.81 183 ILE B CA 1
ATOM 3516 C C . ILE B 1 183 ? -4.473 -22.344 -7.723 1 98.81 183 ILE B C 1
ATOM 3518 O O . ILE B 1 183 ? -5.418 -23.109 -7.5 1 98.81 183 ILE B O 1
ATOM 3522 N N . TYR B 1 184 ? -4.23 -21.297 -7.023 1 98.88 184 TYR B N 1
ATOM 3523 C CA . TYR B 1 184 ? -5.133 -20.797 -5.984 1 98.88 184 TYR B CA 1
ATOM 3524 C C . TYR B 1 184 ? -5.852 -19.531 -6.438 1 98.88 184 TYR B C 1
ATOM 3526 O O . TYR B 1 184 ? -5.211 -18.547 -6.809 1 98.88 184 TYR B O 1
ATOM 3534 N N . THR B 1 185 ? -7.184 -19.531 -6.449 1 98.62 185 THR B N 1
ATOM 3535 C CA . THR B 1 185 ? -7.953 -18.312 -6.715 1 98.62 185 THR B CA 1
ATOM 3536 C C . THR B 1 185 ? -8.961 -18.062 -5.598 1 98.62 185 THR B C 1
ATOM 3538 O O . THR B 1 185 ? -9.484 -19 -5 1 98.62 185 THR B O 1
ATOM 3541 N N . ILE B 1 186 ? -9.148 -16.844 -5.297 1 98.38 186 ILE B N 1
ATOM 3542 C CA . ILE B 1 186 ? -10.172 -16.438 -4.34 1 98.38 186 ILE B CA 1
ATOM 3543 C C . ILE B 1 186 ? -10.695 -15.047 -4.688 1 98.38 186 ILE B C 1
ATOM 3545 O O . ILE B 1 186 ? -9.938 -14.203 -5.176 1 98.38 186 ILE B O 1
ATOM 3549 N N . THR B 1 187 ? -12 -14.812 -4.473 1 98.19 187 THR B N 1
ATOM 3550 C CA . THR B 1 187 ? -12.641 -13.523 -4.715 1 98.19 187 THR B CA 1
ATOM 3551 C C . THR B 1 187 ? -13.867 -13.359 -3.822 1 98.19 187 THR B C 1
ATOM 3553 O O . THR B 1 187 ? -14.391 -14.336 -3.291 1 98.19 187 THR B O 1
ATOM 3556 N N . ASP B 1 188 ? -14.242 -12.203 -3.625 1 96.69 188 ASP B N 1
ATOM 3557 C CA . ASP B 1 188 ? -15.469 -11.93 -2.885 1 96.69 188 ASP B CA 1
ATOM 3558 C C . ASP B 1 188 ? -16.625 -11.602 -3.832 1 96.69 188 ASP B C 1
ATOM 3560 O O . ASP B 1 188 ? -17.703 -11.203 -3.391 1 96.69 188 ASP B O 1
ATOM 3564 N N . VAL B 1 189 ? -16.375 -11.727 -5.086 1 96.56 189 VAL B N 1
ATOM 3565 C CA . VAL B 1 189 ? -17.391 -11.5 -6.117 1 96.56 189 VAL B CA 1
ATOM 3566 C C . VAL B 1 189 ? -17.859 -12.836 -6.691 1 96.56 189 VAL B C 1
ATOM 3568 O O . VAL B 1 189 ? -17.094 -13.523 -7.371 1 96.56 189 VAL B O 1
ATOM 3571 N N . GLU B 1 190 ? -19.031 -13.102 -6.523 1 97.25 190 GLU B N 1
ATOM 3572 C CA . GLU B 1 190 ? -19.578 -14.406 -6.887 1 97.25 190 GLU B CA 1
ATOM 3573 C C . GLU B 1 190 ? -19.438 -14.664 -8.383 1 97.25 190 GLU B C 1
ATOM 3575 O O . GLU B 1 190 ? -18.984 -15.734 -8.797 1 97.25 190 GLU B O 1
ATOM 3580 N N . GLU B 1 191 ? -19.781 -13.68 -9.133 1 97.06 191 GLU B N 1
ATOM 3581 C CA . GLU B 1 191 ? -19.719 -13.828 -10.578 1 97.06 191 GLU B CA 1
ATOM 3582 C C . GLU B 1 191 ? -18.312 -14.156 -11.039 1 97.06 191 GLU B C 1
ATOM 3584 O O . GLU B 1 191 ? -18.109 -15.008 -11.914 1 97.06 191 GLU B O 1
ATOM 3589 N N . LEU B 1 192 ? -17.375 -13.484 -10.5 1 97.88 192 LEU B N 1
ATOM 3590 C CA . LEU B 1 192 ? -15.984 -13.75 -10.852 1 97.88 192 LEU B CA 1
ATOM 3591 C C . LEU B 1 192 ? -15.555 -15.133 -10.367 1 97.88 192 LEU B C 1
ATOM 3593 O O . LEU B 1 192 ? -14.805 -15.828 -11.055 1 97.88 192 LEU B O 1
ATOM 3597 N N . GLY B 1 193 ? -16 -15.484 -9.164 1 98.25 193 GLY B N 1
ATOM 3598 C CA . GLY B 1 193 ? -15.727 -16.812 -8.664 1 98.25 193 GLY B CA 1
ATOM 3599 C C . GLY B 1 193 ? -16.219 -17.922 -9.594 1 98.25 193 GLY B C 1
ATOM 3600 O O . GLY B 1 193 ? -15.469 -18.844 -9.898 1 98.25 193 GLY B O 1
ATOM 3601 N N . ASP B 1 194 ? -17.422 -17.75 -10.062 1 97.94 194 ASP B N 1
ATOM 3602 C CA . ASP B 1 194 ? -18 -18.703 -11.008 1 97.94 194 ASP B CA 1
ATOM 3603 C C . ASP B 1 194 ? -17.188 -18.75 -12.305 1 97.94 194 ASP B C 1
ATOM 3605 O O . ASP B 1 194 ? -16.953 -19.828 -12.852 1 97.94 194 ASP B O 1
ATOM 3609 N N . TRP B 1 195 ? -16.875 -17.594 -12.742 1 97.94 195 TRP B N 1
ATOM 3610 C CA . TRP B 1 195 ? -16.094 -17.484 -13.961 1 97.94 195 TRP B CA 1
ATOM 3611 C C . TRP B 1 195 ? -14.773 -18.25 -13.828 1 97.94 195 TRP B C 1
ATOM 3613 O O . TRP B 1 195 ? -14.445 -19.094 -14.664 1 97.94 195 TRP B O 1
ATOM 3623 N N . MET B 1 196 ? -14.016 -17.938 -12.797 1 98.56 196 MET B N 1
ATOM 3624 C CA . MET B 1 196 ? -12.703 -18.562 -12.617 1 98.56 196 MET B CA 1
ATOM 3625 C C . MET B 1 196 ? -12.82 -20.062 -12.469 1 98.56 196 MET B C 1
ATOM 3627 O O . MET B 1 196 ? -12.078 -20.828 -13.094 1 98.56 196 MET B O 1
ATOM 3631 N N . LYS B 1 197 ? -13.797 -20.5 -11.703 1 98.5 197 LYS B N 1
ATOM 3632 C CA . LYS B 1 197 ? -14.039 -21.922 -11.531 1 98.5 197 LYS B CA 1
ATOM 3633 C C . LYS B 1 197 ? -14.367 -22.594 -12.867 1 98.5 197 LYS B C 1
ATOM 3635 O O . LYS B 1 197 ? -13.82 -23.656 -13.188 1 98.5 197 LYS B O 1
ATOM 3640 N N . SER B 1 198 ? -15.227 -21.969 -13.578 1 98.38 198 SER B N 1
ATOM 3641 C CA . SER B 1 198 ? -15.648 -22.531 -14.859 1 98.38 198 SER B CA 1
ATOM 3642 C C . SER B 1 198 ? -14.469 -22.625 -15.828 1 98.38 198 SER B C 1
ATOM 3644 O O . SER B 1 198 ? -14.312 -23.641 -16.516 1 98.38 198 SER B O 1
ATOM 3646 N N . CYS B 1 199 ? -13.711 -21.562 -15.922 1 98.31 199 CYS B N 1
ATOM 3647 C CA . CYS B 1 199 ? -12.539 -21.594 -16.781 1 98.31 199 CYS B CA 1
ATOM 3648 C C . CYS B 1 199 ? -11.617 -22.75 -16.422 1 98.31 199 CYS B C 1
ATOM 3650 O O . CYS B 1 199 ? -11.148 -23.484 -17.297 1 98.31 199 CYS B O 1
ATOM 3652 N N . LEU B 1 200 ? -11.383 -22.938 -15.141 1 98.62 200 LEU B N 1
ATOM 3653 C CA . LEU B 1 200 ? -10.477 -23.984 -14.664 1 98.62 200 LEU B CA 1
ATOM 3654 C C . LEU B 1 200 ? -11.07 -25.375 -14.883 1 98.62 200 LEU B C 1
ATOM 3656 O O . LEU B 1 200 ? -10.375 -26.281 -15.344 1 98.62 200 LEU B O 1
ATOM 3660 N N . GLU B 1 201 ? -12.312 -25.516 -14.625 1 98.06 201 GLU B N 1
ATOM 3661 C CA . GLU B 1 201 ? -13.008 -26.797 -14.758 1 98.06 201 GLU B CA 1
ATOM 3662 C C . GLU B 1 201 ? -13.016 -27.266 -16.203 1 98.06 201 GLU B C 1
ATOM 3664 O O . GLU B 1 201 ? -12.945 -28.469 -16.469 1 98.06 201 GLU B O 1
ATOM 3669 N N . ASN B 1 202 ? -13.086 -26.375 -17.078 1 97.69 202 ASN B N 1
ATOM 3670 C CA . ASN B 1 202 ? -13.227 -26.719 -18.484 1 97.69 202 ASN B CA 1
ATOM 3671 C C . ASN B 1 202 ? -11.867 -26.844 -19.172 1 97.69 202 ASN B C 1
ATOM 3673 O O . ASN B 1 202 ? -11.797 -27.203 -20.344 1 97.69 202 ASN B O 1
ATOM 3677 N N . HIS B 1 203 ? -10.867 -26.516 -18.547 1 97.31 203 HIS B N 1
ATOM 3678 C CA . HIS B 1 203 ? -9.539 -26.641 -19.125 1 97.31 203 HIS B CA 1
ATOM 3679 C C . HIS B 1 203 ? -9 -28.062 -18.969 1 97.31 203 HIS B C 1
ATOM 3681 O O . HIS B 1 203 ? -9.031 -28.625 -17.875 1 97.31 203 HIS B O 1
ATOM 3687 N N . PRO B 1 204 ? -8.445 -28.594 -19.984 1 96.5 204 PRO B N 1
ATOM 3688 C CA . PRO B 1 204 ? -8.078 -30.016 -19.969 1 96.5 204 PRO B CA 1
ATOM 3689 C C . PRO B 1 204 ? -6.883 -30.312 -19.062 1 96.5 204 PRO B C 1
ATOM 3691 O O . PRO B 1 204 ? -6.656 -31.469 -18.688 1 96.5 204 PRO B O 1
ATOM 3694 N N . MET B 1 205 ? -6.172 -29.281 -18.656 1 97.56 205 MET B N 1
ATOM 3695 C CA . MET B 1 205 ? -4.93 -29.531 -17.922 1 97.56 205 MET B CA 1
ATOM 3696 C C . MET B 1 205 ? -5.102 -29.234 -16.438 1 97.56 205 MET B C 1
ATOM 3698 O O . MET B 1 205 ? -4.121 -29.141 -15.695 1 97.56 205 MET B O 1
ATOM 3702 N N . PHE B 1 206 ? -6.312 -29.094 -15.953 1 98.44 206 PHE B N 1
ATOM 3703 C CA . PHE B 1 206 ? -6.531 -28.781 -14.547 1 98.44 206 PHE B CA 1
ATOM 3704 C C . PHE B 1 206 ? -7.656 -29.625 -13.977 1 98.44 206 PHE B C 1
ATOM 3706 O O . PHE B 1 206 ? -8.617 -29.953 -14.68 1 98.44 206 PHE B O 1
ATOM 3713 N N . GLU B 1 207 ? -7.516 -29.984 -12.727 1 98.38 207 GLU B N 1
ATOM 3714 C CA . GLU B 1 207 ? -8.555 -30.672 -11.977 1 98.38 207 GLU B CA 1
ATOM 3715 C C . GLU B 1 207 ? -8.711 -30.094 -10.578 1 98.38 207 GLU B C 1
ATOM 3717 O O . GLU B 1 207 ? -7.727 -29.703 -9.945 1 98.38 207 GLU B O 1
ATOM 3722 N N . ALA B 1 208 ? -9.891 -30.094 -10.109 1 98.5 208 ALA B N 1
ATOM 3723 C CA . ALA B 1 208 ? -10.18 -29.5 -8.805 1 98.5 208 ALA B CA 1
ATOM 3724 C C . ALA B 1 208 ? -9.578 -30.344 -7.684 1 98.5 208 ALA B C 1
ATOM 3726 O O . ALA B 1 208 ? -9.602 -31.562 -7.734 1 98.5 208 ALA B O 1
ATOM 3727 N N . LEU B 1 209 ? -9.047 -29.672 -6.656 1 98.31 209 LEU B N 1
ATOM 3728 C CA . LEU B 1 209 ? -8.672 -30.391 -5.445 1 98.31 209 LEU B CA 1
ATOM 3729 C C . LEU B 1 209 ? -9.906 -30.906 -4.711 1 98.31 209 LEU B C 1
ATOM 3731 O O . LEU B 1 209 ? -10.945 -30.25 -4.703 1 98.31 209 LEU B O 1
ATOM 3735 N N . THR B 1 210 ? -9.734 -32.031 -4.047 1 97.62 210 THR B N 1
ATOM 3736 C CA . THR B 1 210 ? -10.812 -32.562 -3.223 1 97.62 210 THR B CA 1
ATOM 3737 C C . THR B 1 210 ? -10.93 -31.781 -1.919 1 97.62 210 THR B C 1
ATOM 3739 O O . THR B 1 210 ? -10.016 -31.047 -1.54 1 97.62 210 THR B O 1
ATOM 3742 N N . GLU B 1 211 ? -12.039 -31.953 -1.281 1 96.5 211 GLU B N 1
ATOM 3743 C CA . GLU B 1 211 ? -12.25 -31.312 0.01 1 96.5 211 GLU B CA 1
ATOM 3744 C C . GLU B 1 211 ? -11.18 -31.734 1.018 1 96.5 211 GLU B C 1
ATOM 3746 O O . GLU B 1 211 ? -10.695 -30.906 1.798 1 96.5 211 GLU B O 1
ATOM 3751 N N . LYS B 1 212 ? -10.844 -32.969 1.004 1 97.31 212 LYS B N 1
ATOM 3752 C CA . LYS B 1 212 ? -9.82 -33.469 1.904 1 97.31 212 LYS B CA 1
ATOM 3753 C C . LYS B 1 212 ? -8.469 -32.812 1.646 1 97.31 212 LYS B C 1
ATOM 3755 O O . LYS B 1 212 ? -7.762 -32.469 2.586 1 97.31 212 LYS B O 1
ATOM 3760 N N . GLU B 1 213 ? -8.125 -32.625 0.382 1 97.31 213 GLU B N 1
ATOM 3761 C CA . GLU B 1 213 ? -6.871 -31.969 0.016 1 97.31 213 GLU B CA 1
ATOM 3762 C C . GLU B 1 213 ? -6.867 -30.5 0.428 1 97.31 213 GLU B C 1
ATOM 3764 O O . GLU B 1 213 ? -5.852 -29.984 0.896 1 97.31 213 GLU B O 1
ATOM 3769 N N . LEU B 1 214 ? -8.008 -29.906 0.242 1 97.31 214 LEU B N 1
ATOM 3770 C CA . LEU B 1 214 ? -8.133 -28.516 0.62 1 97.31 214 LEU B CA 1
ATOM 3771 C C . LEU B 1 214 ? -7.934 -28.328 2.121 1 97.31 214 LEU B C 1
ATOM 3773 O O . LEU B 1 214 ? -7.23 -27.422 2.553 1 97.31 214 LEU B O 1
ATOM 3777 N N . GLU B 1 215 ? -8.492 -29.188 2.895 1 95.75 215 GLU B N 1
ATOM 3778 C CA . GLU B 1 215 ? -8.398 -29.125 4.352 1 95.75 215 GLU B CA 1
ATOM 3779 C C . GLU B 1 215 ? -6.969 -29.375 4.824 1 95.75 215 GLU B C 1
ATOM 3781 O O . GLU B 1 215 ? -6.531 -28.797 5.82 1 95.75 215 GLU B O 1
ATOM 3786 N N . ALA B 1 216 ? -6.277 -30.125 4.098 1 96.06 216 ALA B N 1
ATOM 3787 C CA . ALA B 1 216 ? -4.922 -30.5 4.484 1 96.06 216 ALA B CA 1
ATOM 3788 C C . ALA B 1 216 ? -3.906 -29.469 4.031 1 96.06 216 ALA B C 1
ATOM 3790 O O . ALA B 1 216 ? -2.764 -29.453 4.492 1 96.06 216 ALA B O 1
ATOM 3791 N N . ASP B 1 217 ? -4.25 -28.656 3.104 1 96.62 217 ASP B N 1
ATOM 3792 C CA . ASP B 1 217 ? -3.34 -27.672 2.533 1 96.62 217 ASP B CA 1
ATOM 3793 C C . ASP B 1 217 ? -3.223 -26.438 3.434 1 96.62 217 ASP B C 1
ATOM 3795 O O . ASP B 1 217 ? -4.191 -25.703 3.607 1 96.62 217 ASP B O 1
ATOM 3799 N N . PRO B 1 218 ? -2.078 -26.188 3.953 1 95.25 218 PRO B N 1
ATOM 3800 C CA . PRO B 1 218 ? -1.913 -25.047 4.867 1 95.25 218 PRO B CA 1
ATOM 3801 C C . PRO B 1 218 ? -2.094 -23.703 4.176 1 95.25 218 PRO B C 1
ATOM 3803 O O . PRO B 1 218 ? -2.365 -22.703 4.84 1 95.25 218 PRO B O 1
ATOM 3806 N N . VAL B 1 219 ? -1.966 -23.625 2.887 1 97 219 VAL B N 1
ATOM 3807 C CA . VAL B 1 219 ? -2.064 -22.375 2.125 1 97 219 VAL B CA 1
ATOM 3808 C C . VAL B 1 219 ? -3.518 -21.922 2.08 1 97 219 VAL B C 1
ATOM 3810 O O . VAL B 1 219 ? -3.791 -20.719 2.086 1 97 219 VAL B O 1
ATOM 3813 N N . VAL B 1 220 ? -4.406 -22.859 2.09 1 95.69 220 VAL B N 1
ATOM 3814 C CA . VAL B 1 220 ? -5.824 -22.562 1.907 1 95.69 220 VAL B CA 1
ATOM 3815 C C . VAL B 1 220 ? -6.316 -21.656 3.039 1 95.69 220 VAL B C 1
ATOM 3817 O O . VAL B 1 220 ? -7.094 -20.734 2.809 1 95.69 220 VAL B O 1
ATOM 3820 N N . LYS B 1 221 ? -5.809 -21.828 4.195 1 90.62 221 LYS B N 1
ATOM 3821 C CA . LYS B 1 221 ? -6.227 -21.016 5.34 1 90.62 221 LYS B CA 1
ATOM 3822 C C . LYS B 1 221 ? -5.75 -19.578 5.203 1 90.62 221 LYS B C 1
ATOM 3824 O O . LYS B 1 221 ? -6.383 -18.656 5.727 1 90.62 221 LYS B O 1
ATOM 3829 N N . LEU B 1 222 ? -4.715 -19.359 4.477 1 94.12 222 LEU B N 1
ATOM 3830 C CA . LEU B 1 222 ? -4.117 -18.047 4.32 1 94.12 222 LEU B CA 1
ATOM 3831 C C . LEU B 1 222 ? -4.871 -17.219 3.277 1 94.12 222 LEU B C 1
ATOM 3833 O O . LEU B 1 222 ? -4.766 -16 3.254 1 94.12 222 LEU B O 1
ATOM 3837 N N . LEU B 1 223 ? -5.598 -17.906 2.416 1 95 223 LEU B N 1
ATOM 3838 C CA . LEU B 1 223 ? -6.176 -17.234 1.25 1 95 223 LEU B CA 1
ATOM 3839 C C . LEU B 1 223 ? -7.152 -16.141 1.67 1 95 223 LEU B C 1
ATOM 3841 O O . LEU B 1 223 ? -7.23 -15.094 1.027 1 95 223 LEU B O 1
ATOM 3845 N N . SER B 1 224 ? -7.793 -16.375 2.789 1 92.06 224 SER B N 1
ATOM 3846 C CA . SER B 1 224 ? -8.828 -15.422 3.195 1 92.06 224 SER B CA 1
ATOM 3847 C C . SER B 1 224 ? -8.297 -14.445 4.246 1 92.06 224 SER B C 1
ATOM 3849 O O . SER B 1 224 ? -8.969 -13.461 4.578 1 92.06 224 SER B O 1
ATOM 3851 N N . SER B 1 225 ? -7.07 -14.672 4.691 1 91.38 225 SER B N 1
ATOM 3852 C CA . SER B 1 225 ? -6.68 -13.867 5.848 1 91.38 225 SER B CA 1
ATOM 3853 C C . SER B 1 225 ? -5.363 -13.141 5.598 1 91.38 225 SER B C 1
ATOM 3855 O O . SER B 1 225 ? -5.016 -12.211 6.324 1 91.38 225 SER B O 1
ATOM 3857 N N . ALA B 1 226 ? -4.691 -13.516 4.625 1 90.12 226 ALA B N 1
ATOM 3858 C CA . ALA B 1 226 ? -3.326 -13.023 4.484 1 90.12 226 ALA B CA 1
ATOM 3859 C C . ALA B 1 226 ? -3.307 -11.656 3.801 1 90.12 226 ALA B C 1
ATOM 3861 O O . ALA B 1 226 ? -2.387 -10.859 4.012 1 90.12 226 ALA B O 1
ATOM 3862 N N . THR B 1 227 ? -4.277 -11.383 2.922 1 92.25 227 THR B N 1
ATOM 3863 C CA . THR B 1 227 ? -4.309 -10.117 2.199 1 92.25 227 THR B CA 1
ATOM 3864 C C . THR B 1 227 ? -5.203 -9.102 2.914 1 92.25 227 THR B C 1
ATOM 3866 O O . THR B 1 227 ? -6.109 -9.484 3.654 1 92.25 227 THR B O 1
ATOM 3869 N N . GLU B 1 228 ? -4.93 -7.828 2.74 1 91.06 228 GLU B N 1
ATOM 3870 C CA . GLU B 1 228 ? -5.762 -6.77 3.305 1 91.06 228 GLU B CA 1
ATOM 3871 C C . GLU B 1 228 ? -7.211 -6.902 2.846 1 91.06 228 GLU B C 1
ATOM 3873 O O . GLU B 1 228 ? -8.141 -6.73 3.641 1 91.06 228 GLU B O 1
ATOM 3878 N N . GLU B 1 229 ? -7.398 -7.242 1.554 1 91.06 229 GLU B N 1
ATOM 3879 C CA . GLU B 1 229 ? -8.75 -7.453 1.04 1 91.06 229 GLU B CA 1
ATOM 3880 C C . GLU B 1 229 ? -9.422 -8.633 1.728 1 91.06 229 GLU B C 1
ATOM 3882 O O . GLU B 1 229 ? -10.586 -8.547 2.125 1 91.06 229 GLU B O 1
ATOM 3887 N N . GLY B 1 230 ? -8.742 -9.719 1.909 1 93.94 230 GLY B N 1
ATOM 3888 C CA . GLY B 1 230 ? -9.281 -10.867 2.623 1 93.94 230 GLY B CA 1
ATOM 3889 C C . GLY B 1 230 ? -9.688 -10.547 4.047 1 93.94 230 GLY B C 1
ATOM 3890 O O . GLY B 1 230 ? -10.766 -10.953 4.496 1 93.94 230 GLY B O 1
ATOM 3891 N N . GLN B 1 231 ? -8.859 -9.812 4.723 1 92.31 231 GLN B N 1
ATOM 3892 C CA . GLN B 1 231 ? -9.156 -9.398 6.09 1 92.31 231 GLN B CA 1
ATOM 3893 C C . GLN B 1 231 ? -10.406 -8.523 6.145 1 92.31 231 GLN B C 1
ATOM 3895 O O . GLN B 1 231 ? -11.234 -8.68 7.039 1 92.31 231 GLN B O 1
ATOM 3900 N N . LYS B 1 232 ? -10.484 -7.695 5.219 1 91.75 232 LYS B N 1
ATOM 3901 C CA . LYS B 1 232 ? -11.656 -6.82 5.133 1 91.75 232 LYS B CA 1
ATOM 3902 C C . LYS B 1 232 ? -12.938 -7.629 4.945 1 91.75 232 LYS B C 1
ATOM 3904 O O . LYS B 1 232 ? -13.93 -7.387 5.629 1 91.75 232 LYS B O 1
ATOM 3909 N N . VAL B 1 233 ? -12.891 -8.531 4.012 1 93.69 233 VAL B N 1
ATOM 3910 C CA . VAL B 1 233 ? -14.055 -9.359 3.727 1 93.69 233 VAL B CA 1
ATOM 3911 C C . VAL B 1 233 ? -14.445 -10.148 4.977 1 93.69 233 VAL B C 1
ATOM 3913 O O . VAL B 1 233 ? -15.625 -10.203 5.336 1 93.69 233 VAL B O 1
ATOM 3916 N N . ALA B 1 234 ? -13.484 -10.727 5.637 1 92.19 234 ALA B N 1
ATOM 3917 C CA . ALA B 1 234 ? -13.727 -11.508 6.844 1 92.19 234 ALA B CA 1
ATOM 3918 C C . ALA B 1 234 ? -14.352 -10.648 7.941 1 92.19 234 ALA B C 1
ATOM 3920 O O . ALA B 1 234 ? -15.328 -11.055 8.578 1 92.19 234 ALA B O 1
ATOM 3921 N N . ARG B 1 235 ? -13.836 -9.516 8.148 1 89.19 235 ARG B N 1
ATOM 3922 C CA . ARG B 1 235 ? -14.305 -8.617 9.195 1 89.19 235 ARG B CA 1
ATOM 3923 C C . ARG B 1 235 ? -15.742 -8.18 8.945 1 89.19 235 ARG B C 1
ATOM 3925 O O . ARG B 1 235 ? -16.516 -7.984 9.883 1 89.19 235 ARG B O 1
ATOM 3932 N N . ASN B 1 236 ? -16.094 -8.07 7.66 1 90.5 236 ASN B N 1
ATOM 3933 C CA . ASN B 1 236 ? -17.438 -7.613 7.293 1 90.5 236 ASN B CA 1
ATOM 3934 C C . ASN B 1 236 ? -18.406 -8.781 7.145 1 90.5 236 ASN B C 1
ATOM 3936 O O . ASN B 1 236 ? -19.562 -8.594 6.773 1 90.5 236 ASN B O 1
ATOM 3940 N N . GLY B 1 237 ? -17.938 -9.93 7.367 1 91.25 237 GLY B N 1
ATOM 3941 C CA . GLY B 1 237 ? -18.781 -11.109 7.27 1 91.25 237 GLY B CA 1
ATOM 3942 C C . GLY B 1 237 ? -19.141 -11.469 5.844 1 91.25 237 GLY B C 1
ATOM 3943 O O . GLY B 1 237 ? -20.203 -12.039 5.594 1 91.25 237 GLY B O 1
ATOM 3944 N N . GLY B 1 238 ? -18.312 -11.078 4.949 1 93.06 238 GLY B N 1
ATOM 3945 C CA . GLY B 1 238 ? -18.562 -11.367 3.547 1 93.06 238 GLY B CA 1
ATOM 3946 C C . GLY B 1 238 ? -18.219 -12.789 3.158 1 93.06 238 GLY B C 1
ATOM 3947 O O . GLY B 1 238 ? -17.484 -13.477 3.883 1 93.06 238 GLY B O 1
ATOM 3948 N N . GLN B 1 239 ? -18.766 -13.148 2.012 1 94.94 239 GLN B N 1
ATOM 3949 C CA . GLN B 1 239 ? -18.469 -14.477 1.481 1 94.94 239 GLN B CA 1
ATOM 3950 C C . GLN B 1 239 ? -17.328 -14.43 0.469 1 94.94 239 GLN B C 1
ATOM 3952 O O . GLN B 1 239 ? -17.172 -13.43 -0.241 1 94.94 239 GLN B O 1
ATOM 3957 N N . THR B 1 240 ? -16.594 -15.453 0.428 1 97.12 240 THR B N 1
ATOM 3958 C CA . THR B 1 240 ? -15.562 -15.586 -0.587 1 97.12 240 THR B CA 1
ATOM 3959 C C . THR B 1 240 ? -15.781 -16.859 -1.413 1 97.12 240 THR B C 1
ATOM 3961 O O . THR B 1 240 ? -16.453 -17.781 -0.972 1 97.12 240 THR B O 1
ATOM 3964 N N . PHE B 1 241 ? -15.289 -16.875 -2.592 1 97.69 241 PHE B N 1
ATOM 3965 C CA . PHE B 1 241 ? -15.375 -17.969 -3.559 1 97.69 241 PHE B CA 1
ATOM 3966 C C . PHE B 1 241 ? -13.984 -18.422 -3.986 1 97.69 241 PHE B C 1
ATOM 3968 O O . PHE B 1 241 ? -13.227 -17.641 -4.574 1 97.69 241 PHE B O 1
ATOM 3975 N N . GLN B 1 242 ? -13.75 -19.672 -3.635 1 97.62 242 GLN B N 1
ATOM 3976 C CA . GLN B 1 242 ? -12.422 -20.203 -3.896 1 97.62 242 GLN B CA 1
ATOM 3977 C C . GLN B 1 242 ? -12.469 -21.266 -4.988 1 97.62 242 GLN B C 1
ATOM 3979 O O . GLN B 1 242 ? -13.453 -22 -5.109 1 97.62 242 GLN B O 1
ATOM 3984 N N . ALA B 1 243 ? -11.523 -21.297 -5.848 1 98.31 243 ALA B N 1
ATOM 3985 C CA . ALA B 1 243 ? -11.242 -22.375 -6.789 1 98.31 243 ALA B CA 1
ATOM 3986 C C . ALA B 1 243 ? -9.758 -22.75 -6.77 1 98.31 243 ALA B C 1
ATOM 3988 O O . ALA B 1 243 ? -8.906 -21.938 -7.129 1 98.31 243 ALA B O 1
ATOM 3989 N N . VAL B 1 244 ? -9.484 -23.953 -6.285 1 98.81 244 VAL B N 1
ATOM 3990 C CA . VAL B 1 244 ? -8.117 -24.453 -6.184 1 98.81 244 VAL B CA 1
ATOM 3991 C C . VAL B 1 244 ? -7.965 -25.703 -7.043 1 98.81 244 VAL B C 1
ATOM 3993 O O . VAL B 1 244 ? -8.695 -26.688 -6.867 1 98.81 244 VAL B O 1
ATOM 3996 N N . PHE B 1 245 ? -7.031 -25.625 -7.977 1 98.88 245 PHE B N 1
ATOM 3997 C CA . PHE B 1 245 ? -6.938 -26.672 -8.984 1 98.88 245 PHE B CA 1
ATOM 3998 C C . PHE B 1 245 ? -5.492 -27.141 -9.156 1 98.88 245 PHE B C 1
ATOM 4000 O O . PHE B 1 245 ? -4.562 -26.328 -9.031 1 98.88 245 PHE B O 1
ATOM 4007 N N . ARG B 1 246 ? -5.359 -28.328 -9.516 1 98.69 246 ARG B N 1
ATOM 4008 C CA . ARG B 1 246 ? -4.062 -28.953 -9.742 1 98.69 246 ARG B CA 1
ATOM 4009 C C . ARG B 1 246 ? -3.781 -29.109 -11.234 1 98.69 246 ARG B C 1
ATOM 4011 O O . ARG B 1 246 ? -4.672 -29.469 -12.008 1 98.69 246 ARG B O 1
ATOM 4018 N N . ARG B 1 247 ? -2.582 -28.75 -11.633 1 98.62 247 ARG B N 1
ATOM 4019 C CA . ARG B 1 247 ? -2.123 -29.016 -12.992 1 98.62 247 ARG B CA 1
ATOM 4020 C C . ARG B 1 247 ? -1.953 -30.5 -13.227 1 98.62 247 ARG B C 1
ATOM 4022 O O . ARG B 1 247 ? -1.219 -31.172 -12.5 1 98.62 247 ARG B O 1
ATOM 4029 N N . ILE B 1 248 ? -2.623 -31.016 -14.25 1 97.62 248 ILE B N 1
ATOM 4030 C CA . ILE B 1 248 ? -2.537 -32.438 -14.539 1 97.62 248 ILE B CA 1
ATOM 4031 C C . ILE B 1 248 ? -1.955 -32.656 -15.938 1 97.62 248 ILE B C 1
ATOM 4033 O O . ILE B 1 248 ? -1.872 -31.703 -16.719 1 97.62 248 ILE B O 1
ATOM 4037 N N . VAL B 1 249 ? -1.41 -33.812 -16.172 1 92.44 249 VAL B N 1
ATOM 4038 C CA . VAL B 1 249 ? -0.987 -34.219 -17.5 1 92.44 249 VAL B CA 1
ATOM 4039 C C . VAL B 1 249 ? -2.15 -34.875 -18.234 1 92.44 249 VAL B C 1
ATOM 4041 O O . VAL B 1 249 ? -2.754 -35.844 -17.719 1 92.44 249 VAL B O 1
ATOM 4044 N N . PRO B 1 250 ? -2.525 -34.281 -19.344 1 82.56 250 PRO B N 1
ATOM 4045 C CA . PRO B 1 250 ? -3.662 -34.906 -20.047 1 82.56 250 PRO B CA 1
ATOM 4046 C C . PRO B 1 250 ? -3.438 -36.375 -20.391 1 82.56 250 PRO B C 1
ATOM 4048 O O . PRO B 1 250 ? -2.309 -36.75 -20.688 1 82.56 250 PRO B O 1
ATOM 4051 N N . SER B 1 251 ? -4.332 -37.375 -20 1 69.62 251 SER B N 1
ATOM 4052 C CA . SER B 1 251 ? -4.289 -38.781 -20.359 1 69.62 251 SER B CA 1
ATOM 4053 C C . SER B 1 251 ? -4.324 -38.969 -21.875 1 69.62 251 SER B C 1
ATOM 4055 O O . SER B 1 251 ? -4.992 -38.219 -22.578 1 69.62 251 SER B O 1
ATOM 4057 N N . ASP B 1 252 ? -3.273 -39.438 -22.562 1 56.62 252 ASP B N 1
ATOM 4058 C CA . ASP B 1 252 ? -3.338 -39.844 -23.969 1 56.62 252 ASP B CA 1
ATOM 4059 C C . ASP B 1 252 ? -4.621 -40.625 -24.25 1 56.62 252 ASP B C 1
ATOM 4061 O O . ASP B 1 252 ? -4.801 -41.75 -23.75 1 56.62 252 ASP B O 1
ATOM 4065 N N . GLN B 1 253 ? -5.754 -40.281 -24.078 1 43.62 253 GLN B N 1
ATOM 4066 C CA . GLN B 1 253 ? -6.828 -41.125 -24.531 1 43.62 253 GLN B CA 1
ATOM 4067 C C . GLN B 1 253 ? -6.648 -41.5 -26 1 43.62 253 GLN B C 1
ATOM 4069 O O . GLN B 1 253 ? -7.629 -41.656 -26.734 1 43.62 253 GLN B O 1
ATOM 4074 N N . THR B 1 254 ? -5.582 -41.219 -26.734 1 39.38 254 THR B N 1
ATOM 4075 C CA . THR B 1 254 ? -5.621 -41.875 -28.031 1 39.38 254 THR B CA 1
ATOM 4076 C C . THR B 1 254 ? -5.516 -43.406 -27.875 1 39.38 254 THR B C 1
ATOM 4078 O O . THR B 1 254 ? -4.418 -43.938 -27.703 1 39.38 254 THR B O 1
ATOM 4081 N N . SER B 1 255 ? -5.922 -44.062 -26.75 1 31.25 255 SER B N 1
ATOM 4082 C CA . SER B 1 255 ? -6.086 -45.438 -27.141 1 31.25 255 SER B CA 1
ATOM 4083 C C . SER B 1 255 ? -7.34 -45.656 -27.984 1 31.25 255 SER B C 1
ATOM 4085 O O . SER B 1 255 ? -8.359 -45 -27.75 1 31.25 255 SER B O 1
#

Solvent-accessible surface area (backbone atoms only — not comparable to full-atom values): 28906 Å² total; per-residue (Å²): 135,85,79,76,72,77,75,78,74,74,76,79,74,78,75,67,81,77,83,71,77,76,65,76,66,79,63,62,46,85,85,50,80,71,93,57,86,70,49,86,35,35,87,62,54,63,56,28,80,50,20,45,86,80,20,76,40,77,82,51,57,60,83,76,78,62,58,27,36,40,31,49,57,34,60,77,33,37,47,60,56,54,46,30,70,77,37,65,86,47,29,33,36,31,31,20,62,45,60,73,43,36,52,45,35,46,45,50,47,54,50,48,28,69,76,34,79,89,38,57,54,32,43,40,65,43,55,42,52,61,92,78,42,49,69,22,64,39,48,77,41,46,24,46,36,39,37,39,60,57,66,74,66,46,85,53,74,91,38,47,83,70,32,87,67,37,66,70,51,47,52,56,50,53,46,28,30,19,80,67,11,36,41,42,36,35,25,70,43,65,69,49,29,51,49,44,39,50,40,44,67,70,33,80,44,37,43,74,61,50,71,70,54,50,72,68,36,75,64,61,69,40,66,51,56,33,29,63,66,26,41,50,36,56,76,70,67,51,65,71,33,74,42,50,31,28,32,48,74,69,75,77,65,85,113,135,87,78,76,74,77,74,78,74,72,74,79,73,78,75,68,82,80,82,71,76,78,65,77,65,79,63,65,45,84,86,51,80,72,91,57,87,70,47,87,34,35,89,62,54,63,55,29,79,51,21,43,87,82,22,77,40,77,82,51,56,61,85,78,77,62,60,28,36,39,30,46,57,34,60,77,32,36,47,59,58,53,46,29,70,77,38,64,87,49,31,33,37,28,32,19,62,47,61,71,43,36,52,45,35,46,46,50,46,54,50,47,28,71,74,34,78,90,39,59,55,32,43,39,66,44,54,42,52,63,93,77,42,49,68,23,64,40,49,76,41,46,23,46,37,38,36,39,58,58,64,74,64,46,84,54,74,90,37,47,83,69,31,86,68,36,68,70,50,47,54,56,51,52,46,26,30,18,78,68,11,35,41,42,36,36,24,70,44,63,70,47,29,52,48,46,39,49,41,44,67,71,34,81,45,36,44,74,61,50,71,70,55,49,71,68,38,75,64,60,68,40,66,50,55,35,30,64,66,26,40,51,36,57,76,69,68,51,65,71,33,72,42,48,31,29,32,47,75,68,75,78,68,83,114

Nearest PDB structures (foldseek):
  8cth-assembly1_A  TM=9.676E-01  e=2.194E-33  Homo sapiens
  8eg0-assembly1_A  TM=9.285E-01  e=2.340E-33  Homo sapiens
  7ogj-assembly1_A  TM=9.523E-01  e=1.195E-31  Homo sapiens
  8d9l-assembly1_A  TM=9.512E-01  e=2.428E-31  Homo sapiens
  7ogj-assembly2_B  TM=9.291E-01  e=2.215E-29  Homo sapiens

Radius of gyration: 27.32 Å; Cα contacts (8 Å, |Δi|>4): 817; chains: 2; bounding box: 125×96×61 Å

Secondary structure (DSSP, 8-state):
------------------TTS----SS--TTS-------SSGGG--HHHH-TTT--STT---TT--EEEEEET-TTSHHHHHHHHH-TTSEEEEEES-HHHHHHHHHHHHHHHHHSTTSSTTEEEEE--HHHHHHHH--TT-EEEEEEES-----SGGGGGG-SS-HHHHHHHHHHEEEEEEEEEEES-HHHHHHHHHHHHTSTTEEEPPHHHHHH-HHHHHHTTSSHHHHHHHHTT---EEEEEEE--------/------------------TTS----SS--TTS-------SSGGG--HHHH-TTT--STT---TT--EEEEEET-TTSHHHHHHHHH-TTSEEEEEES-HHHHHHHHHHHHHHHHHSTTSSTTEEEEE--HHHHHHHH--TT-EEEEEEES-----SGGGGGG-SS-HHHHHHHHHHEEEEEEEEEEES-HHHHHHHHHHHHTSTTEEEPPHHHHHH-HHHHHHTTSSHHHHHHHHTT---EEEEEEE--------

pLDDT: mean 84.76, std 23.16, range [24.72, 98.88]

InterPro domains:
  IPR003358 tRNA (guanine-N-7) methyltransferase, Trmb type [PF02390] (68-242)
  IPR003358 tRNA (guanine-N-7) methyltransferase, Trmb type [PS51625] (19-247)
  IPR003358 tRNA (guanine-N-7) methyltransferase, Trmb type [PTHR23417] (14-247)
  IPR003358 tRNA (guanine-N-7) methyltransferase, Trmb type [TIGR00091] (65-248)
  IPR025763 tRNA (guanine-N-7) methyltransferase catalytic subunit Trm8, eukaryote [MF_03055] (16-248)
  IPR029063 S-adenosyl-L-methionine-dependent methyltransferase superfamily [G3DSA:3.40.50.150] (45-247)
  IPR029063 S-adenosyl-L-methionine-dependent methyltransferase superfamily [SSF53335] (64-242)